Protein AF-0000000065855977 (afdb_homodimer)

InterPro domains:
  IPR000257 Uroporphyrinogen decarboxylase (URO-D) [PF01208] (6-343)
  IPR000257 Uroporphyrinogen decarboxylase (URO-D) [PS00906] (21-30)
  IPR000257 Uroporphyrinogen decarboxylase (URO-D) [PS00907] (140-156)
  IPR006361 Uroporphyrinogen decarboxylase HemE [MF_00218] (5-344)
  IPR006361 Uroporphyrinogen decarboxylase HemE [TIGR01464] (8-342)
  IPR006361 Uroporphyrinogen decarboxylase HemE [cd00717] (12-343)
  IPR038071 UROD/MetE-like superfamily [G3DSA:3.20.20.210] (1-344)
  IPR038071 UROD/MetE-like superfamily [SSF51726] (2-343)

Secondary structure (DSSP, 8-state):
----S-HHHHHHTT---SS--B--TT-SSTTSHHHHHHHTTSSSHHHHHT-HHHHHHHHHHHHHHH--SEEE----TTHHHHHTT--EEEETTTEEEEPPPSSGGGTTTS-HHHHHHHTHHHHHHHHHHHHHS-TTPEEEEEEE-HHHHHHHHHHSBSSS--HHHHHHHHH-HHHHHHHHHHHHHHHHHHHHHHHHHT--EEEEE-TT-TT--HHHHIIIIIHHHHHHHHHHHHTT--S-EEEE-TT-GGGHHHHHHHH--SEEE--TT--HHHHHHHS-TTS-EE--B-HHHHHH-HHHHHHHHHHHHHHTTTS-EEB-BSSPPPTT--HHHHHHHHHHHHT-/----S-HHHHHHTT---SS--B--TT-SSTTSHHHHHHHTTSSSHHHHHT-HHHHHHHHHHHHHHH--SEEE----TTHHHHHTT--EEEETTTEEEEPPPSSGGGTTTS-HHHHHHHTHHHHHHHHHHHHHS-TTPEEEEEEE-HHHHHHHHHHSBSSS--HHHHHHHHH-HHHHHHHHHHHHHHHHHHHHHHHHHT--EEEEE-TT-TT--HHHHIIIIIHHHHHHHHHHHHTT--S-EEEE-TT-GGGHHHHHHHH--SEEE--TT--HHHHHHHS-TTS-EE--B-HHHHHH-HHHHHHHHHHHHHHTTTS-EEB-BSSPPPTT--HHHHHHHHHHHHT-

Structure (mmCIF, N/CA/C/O backbone):
data_AF-0000000065855977-model_v1
#
loop_
_entity.id
_entity.type
_entity.pdbx_description
1 polymer 'Uroporphyrinogen decarboxylase'
#
loop_
_atom_site.group_PDB
_atom_site.id
_atom_site.type_symbol
_atom_site.label_atom_id
_atom_site.label_alt_id
_atom_site.label_comp_id
_atom_site.label_asym_id
_atom_site.label_entity_id
_atom_site.label_seq_id
_atom_site.pdbx_PDB_ins_code
_atom_site.Cartn_x
_atom_site.Cartn_y
_atom_site.Cartn_z
_atom_site.occupancy
_atom_site.B_iso_or_equiv
_atom_site.auth_seq_id
_atom_site.auth_comp_id
_atom_site.auth_asym_id
_atom_site.auth_atom_id
_atom_site.pdbx_PDB_model_num
ATOM 1 N N . MET A 1 1 ? -10.305 -23.422 -35.219 1 27.75 1 MET A N 1
ATOM 2 C CA . MET A 1 1 ? -9.414 -23.891 -34.188 1 27.75 1 MET A CA 1
ATOM 3 C C . MET A 1 1 ? -10.203 -24.531 -33.031 1 27.75 1 MET A C 1
ATOM 5 O O . MET A 1 1 ? -11.242 -24.016 -32.625 1 27.75 1 MET A O 1
ATOM 9 N N . ALA A 1 2 ? -10.234 -25.703 -32.688 1 40.88 2 ALA A N 1
ATOM 10 C CA . ALA A 1 2 ? -11.156 -26.438 -31.828 1 40.88 2 ALA A CA 1
ATOM 11 C C . ALA A 1 2 ? -11.359 -25.734 -30.5 1 40.88 2 ALA A C 1
ATOM 13 O O . ALA A 1 2 ? -10.391 -25.297 -29.875 1 40.88 2 ALA A O 1
ATOM 14 N N . THR A 1 3 ? -12.328 -24.953 -30.203 1 45.41 3 THR A N 1
ATOM 15 C CA . THR A 1 3 ? -12.781 -24.266 -29 1 45.41 3 THR A CA 1
ATOM 16 C C . THR A 1 3 ? -12.281 -24.969 -27.75 1 45.41 3 THR A C 1
ATOM 18 O O . THR A 1 3 ? -12.539 -26.156 -27.547 1 45.41 3 THR A O 1
ATOM 21 N N . SER A 1 4 ? -11.125 -24.625 -27.188 1 56.69 4 SER A N 1
ATOM 22 C CA . SER A 1 4 ? -10.609 -25.234 -25.969 1 56.69 4 SER A CA 1
ATOM 23 C C . SER A 1 4 ? -11.719 -25.484 -24.953 1 56.69 4 SER A C 1
ATOM 25 O O . SER A 1 4 ? -12.586 -24.625 -24.75 1 56.69 4 SER A O 1
ATOM 27 N N . VAL A 1 5 ? -11.906 -26.656 -24.484 1 74.88 5 VAL A N 1
ATOM 28 C CA . VAL A 1 5 ? -12.867 -27.094 -23.469 1 74.88 5 VAL A CA 1
ATOM 29 C C . VAL A 1 5 ? -12.602 -26.375 -22.156 1 74.88 5 VAL A C 1
ATOM 31 O O . VAL A 1 5 ? -13.508 -26.203 -21.344 1 74.88 5 VAL A O 1
ATOM 34 N N . LYS A 1 6 ? -11.383 -25.75 -22.047 1 95.38 6 LYS A N 1
ATOM 35 C CA . LYS A 1 6 ? -11.109 -25.078 -20.781 1 95.38 6 LYS A CA 1
ATOM 36 C C . LYS A 1 6 ? -11.297 -23.562 -20.906 1 95.38 6 LYS A C 1
ATOM 38 O O . LYS A 1 6 ? -10.414 -22.875 -21.406 1 95.38 6 LYS A O 1
ATOM 43 N N . LYS A 1 7 ? -12.32 -23.094 -20.359 1 96.81 7 LYS A N 1
ATOM 44 C CA . LYS A 1 7 ? -12.742 -21.688 -20.453 1 96.81 7 LYS A CA 1
ATOM 45 C C . LYS A 1 7 ? -11.656 -20.766 -19.922 1 96.81 7 LYS A C 1
ATOM 47 O O . LYS A 1 7 ? -11.391 -19.703 -20.5 1 96.81 7 LYS A O 1
ATOM 52 N N . LEU A 1 8 ? -11.031 -21.125 -18.875 1 98.31 8 LEU A N 1
ATOM 53 C CA . LEU A 1 8 ? -10.008 -20.297 -18.266 1 98.31 8 LEU A CA 1
ATOM 54 C C . LEU A 1 8 ? -8.805 -20.125 -19.188 1 98.31 8 LEU A C 1
ATOM 56 O O . LEU A 1 8 ? -8.297 -19.016 -19.359 1 98.31 8 LEU A O 1
ATOM 60 N N . LEU A 1 9 ? -8.336 -21.188 -19.875 1 97.94 9 LEU A N 1
ATOM 61 C CA . LEU A 1 9 ? -7.223 -21.109 -20.812 1 97.94 9 LEU A CA 1
ATOM 62 C C . LEU A 1 9 ? -7.582 -20.25 -22.016 1 97.94 9 LEU A C 1
ATOM 64 O O . LEU A 1 9 ? -6.75 -19.469 -22.5 1 97.94 9 LEU A O 1
ATOM 68 N N . ALA A 1 10 ? -8.805 -20.406 -22.469 1 97.62 10 ALA A N 1
ATOM 69 C CA . ALA A 1 10 ? -9.281 -19.594 -23.578 1 97.62 10 ALA A CA 1
ATOM 70 C C . ALA A 1 10 ? -9.289 -18.109 -23.203 1 97.62 10 ALA A C 1
ATOM 72 O O . ALA A 1 10 ? -8.891 -17.266 -24 1 97.62 10 ALA A O 1
ATOM 73 N N . GLY A 1 11 ? -9.742 -17.812 -21.984 1 97.69 11 GLY A N 1
ATOM 74 C CA . GLY A 1 11 ? -9.719 -16.438 -21.5 1 97.69 11 GLY A CA 1
ATOM 75 C C . GLY A 1 11 ? -8.32 -15.859 -21.422 1 97.69 11 GLY A C 1
ATOM 76 O O . GLY A 1 11 ? -8.094 -14.719 -21.844 1 97.69 11 GLY A O 1
ATOM 77 N N . LEU A 1 12 ? -7.367 -16.703 -20.984 1 98.06 12 LEU A N 1
ATOM 78 C CA . LEU A 1 12 ? -5.977 -16.281 -20.875 1 98.06 12 LEU A CA 1
ATOM 79 C C . LEU A 1 12 ? -5.371 -16.062 -22.25 1 98.06 12 LEU A C 1
ATOM 81 O O . LEU A 1 12 ? -4.367 -15.352 -22.391 1 98.06 12 LEU A O 1
ATOM 85 N N . SER A 1 13 ? -5.988 -16.594 -23.266 1 95.62 13 SER A N 1
ATOM 86 C CA . SER A 1 13 ? -5.508 -16.453 -24.641 1 95.62 13 SER A CA 1
ATOM 87 C C . SER A 1 13 ? -6.215 -15.305 -25.344 1 95.62 13 SER A C 1
ATOM 89 O O . SER A 1 13 ? -6.031 -15.109 -26.547 1 95.62 13 SER A O 1
ATOM 91 N N . GLY A 1 14 ? -7.148 -14.648 -24.656 1 96.81 14 GLY A N 1
ATOM 92 C CA . GLY A 1 14 ? -7.703 -13.422 -25.203 1 96.81 14 GLY A CA 1
ATOM 93 C C . GLY A 1 14 ? -9.172 -13.547 -25.562 1 96.81 14 GLY A C 1
ATOM 94 O O . GLY A 1 14 ? -9.773 -12.594 -26.078 1 96.81 14 GLY A O 1
ATOM 95 N N . GLU A 1 15 ? -9.766 -14.68 -25.312 1 97.12 15 GLU A N 1
ATOM 96 C CA . GLU A 1 15 ? -11.18 -14.844 -25.609 1 97.12 15 GLU A CA 1
ATOM 97 C C . GLU A 1 15 ? -12.047 -14.078 -24.609 1 97.12 15 GLU A C 1
ATOM 99 O O . GLU A 1 15 ? -11.766 -14.086 -23.406 1 97.12 15 GLU A O 1
ATOM 104 N N . VAL A 1 16 ? -13.078 -13.438 -25.141 1 97.44 16 VAL A N 1
ATOM 105 C CA . VAL A 1 16 ? -14.023 -12.688 -24.312 1 97.44 16 VAL A CA 1
ATOM 106 C C . VAL A 1 16 ? -15.281 -13.523 -24.078 1 97.44 16 VAL A C 1
ATOM 108 O O . VAL A 1 16 ? -15.844 -14.086 -25.031 1 97.44 16 VAL A O 1
ATOM 111 N N . PHE A 1 17 ? -15.695 -13.602 -22.875 1 96.69 17 PHE A N 1
ATOM 112 C CA . PHE A 1 17 ? -16.891 -14.375 -22.531 1 96.69 17 PHE A CA 1
ATOM 113 C C . PHE A 1 17 ? -17.938 -13.484 -21.891 1 96.69 17 PHE A C 1
ATOM 115 O O . PHE A 1 17 ? -17.625 -12.555 -21.141 1 96.69 17 PHE A O 1
ATOM 122 N N . LYS A 1 18 ? -19.156 -13.789 -22.156 1 95.12 18 LYS A N 1
ATOM 123 C CA . LYS A 1 18 ? -20.234 -13.133 -21.422 1 95.12 18 LYS A CA 1
ATOM 124 C C . LYS A 1 18 ? -20.172 -13.453 -19.938 1 95.12 18 LYS A C 1
ATOM 126 O O . LYS A 1 18 ? -20.25 -12.555 -19.094 1 95.12 18 LYS A O 1
ATOM 131 N N . VAL A 1 19 ? -20.062 -14.75 -19.672 1 97.38 19 VAL A N 1
ATOM 132 C CA . VAL A 1 19 ? -19.797 -15.219 -18.312 1 97.38 19 VAL A CA 1
ATOM 133 C C . VAL A 1 19 ? -18.328 -15.547 -18.156 1 97.38 19 VAL A C 1
ATOM 135 O O . VAL A 1 19 ? -17.844 -16.547 -18.703 1 97.38 19 VAL A O 1
ATOM 138 N N . PRO A 1 20 ? -17.609 -14.766 -17.453 1 98.19 20 PRO A N 1
ATOM 139 C CA . PRO A 1 20 ? -16.172 -15.016 -17.359 1 98.19 20 PRO A CA 1
ATOM 140 C C . PRO A 1 20 ? -15.836 -16.281 -16.562 1 98.19 20 PRO A C 1
ATOM 142 O O . PRO A 1 20 ? -16.594 -16.672 -15.68 1 98.19 20 PRO A O 1
ATOM 145 N N . PRO A 1 21 ? -14.672 -16.984 -16.969 1 98.44 21 PRO A N 1
ATOM 146 C CA . PRO A 1 21 ? -14.172 -18 -16.047 1 98.44 21 PRO A CA 1
ATOM 147 C C . PRO A 1 21 ? -13.859 -17.453 -14.656 1 98.44 21 PRO A C 1
ATOM 149 O O . PRO A 1 21 ? -13.602 -16.25 -14.516 1 98.44 21 PRO A O 1
ATOM 152 N N . VAL A 1 22 ? -13.914 -18.344 -13.664 1 98.69 22 VAL A N 1
ATOM 153 C CA . VAL A 1 22 ? -13.758 -17.859 -12.297 1 98.69 22 VAL A CA 1
ATOM 154 C C . VAL A 1 22 ? -12.938 -18.844 -11.477 1 98.69 22 VAL A C 1
ATOM 156 O O . VAL A 1 22 ? -13.094 -20.062 -11.633 1 98.69 22 VAL A O 1
ATOM 159 N N . TRP A 1 23 ? -12.047 -18.359 -10.727 1 98.75 23 TRP A N 1
ATOM 160 C CA . TRP A 1 23 ? -11.398 -18.984 -9.578 1 98.75 23 TRP A CA 1
ATOM 161 C C . TRP A 1 23 ? -10.969 -17.938 -8.555 1 98.75 23 TRP A C 1
ATOM 163 O O . TRP A 1 23 ? -11.117 -16.734 -8.781 1 98.75 23 TRP A O 1
ATOM 173 N N . MET A 1 24 ? -10.539 -18.375 -7.363 1 98.75 24 MET A N 1
ATOM 174 C CA . MET A 1 24 ? -10.195 -17.406 -6.324 1 98.75 24 MET A CA 1
ATOM 175 C C . MET A 1 24 ? -8.844 -17.75 -5.699 1 98.75 24 MET A C 1
ATOM 177 O O . MET A 1 24 ? -8.594 -18.891 -5.328 1 98.75 24 MET A O 1
ATOM 181 N N . MET A 1 25 ? -7.977 -16.703 -5.613 1 98.25 25 MET A N 1
ATOM 182 C CA . MET A 1 25 ? -6.727 -16.891 -4.879 1 98.25 25 MET A CA 1
ATOM 183 C C . MET A 1 25 ? -7 -17.359 -3.453 1 98.25 25 MET A C 1
ATOM 185 O O . MET A 1 25 ? -7.871 -16.812 -2.77 1 98.25 25 MET A O 1
ATOM 189 N N . ARG A 1 26 ? -6.25 -18.375 -3.086 1 97.38 26 ARG A N 1
ATOM 190 C CA . ARG A 1 26 ? -6.375 -19.031 -1.78 1 97.38 26 ARG A CA 1
ATOM 191 C C . ARG A 1 26 ? -7.719 -19.734 -1.644 1 97.38 26 ARG A C 1
ATOM 193 O O . ARG A 1 26 ? -8.297 -19.781 -0.556 1 97.38 26 ARG A O 1
ATOM 200 N N . GLN A 1 27 ? -8.227 -20.219 -2.717 1 97.88 27 GLN A N 1
ATOM 201 C CA . GLN A 1 27 ? -9.477 -20.984 -2.691 1 97.88 27 GLN A CA 1
ATOM 202 C C . GLN A 1 27 ? -9.344 -22.234 -1.826 1 97.88 27 GLN A C 1
ATOM 204 O O . GLN A 1 27 ? -10.328 -22.719 -1.273 1 97.88 27 GLN A O 1
ATOM 209 N N . ALA A 1 28 ? -8.203 -22.797 -1.81 1 97.44 28 ALA A N 1
ATOM 210 C CA . ALA A 1 28 ? -7.883 -23.828 -0.824 1 97.44 28 ALA A CA 1
ATOM 211 C C . ALA A 1 28 ? -7.336 -23.219 0.458 1 97.44 28 ALA A C 1
ATOM 213 O O . ALA A 1 28 ? -6.223 -22.672 0.469 1 97.44 28 ALA A O 1
ATOM 214 N N . GLY A 1 29 ? -8.133 -23.234 1.461 1 96.5 29 GLY A N 1
ATOM 215 C CA . GLY A 1 29 ? -7.613 -22.594 2.658 1 96.5 29 GLY A CA 1
ATOM 216 C C . GLY A 1 29 ? -8.516 -22.75 3.863 1 96.5 29 GLY A C 1
ATOM 217 O O . GLY A 1 29 ? -9.438 -23.578 3.85 1 96.5 29 GLY A O 1
ATOM 218 N N . ARG A 1 30 ? -8.297 -22.031 4.906 1 95.06 30 ARG A N 1
ATOM 219 C CA . ARG A 1 30 ? -8.773 -22.219 6.273 1 95.06 30 ARG A CA 1
ATOM 220 C C . ARG A 1 30 ? -10.258 -21.891 6.383 1 95.06 30 ARG A C 1
ATOM 222 O O . ARG A 1 30 ? -10.898 -22.219 7.383 1 95.06 30 ARG A O 1
ATOM 229 N N . HIS A 1 31 ? -10.859 -21.234 5.332 1 98.12 31 HIS A N 1
ATOM 230 C CA . HIS A 1 31 ? -12.297 -21 5.383 1 98.12 31 HIS A CA 1
ATOM 231 C C . HIS A 1 31 ? -13.078 -22.297 5.133 1 98.12 31 HIS A C 1
ATOM 233 O O . HIS A 1 31 ? -14.289 -22.344 5.352 1 98.12 31 HIS A O 1
ATOM 239 N N . LEU A 1 32 ? -12.359 -23.344 4.715 1 98.44 32 LEU A N 1
ATOM 240 C CA . LEU A 1 32 ? -12.984 -24.625 4.426 1 98.44 32 LEU A CA 1
ATOM 241 C C . LEU A 1 32 ? -12.758 -25.609 5.57 1 98.44 32 LEU A C 1
ATOM 243 O O . LEU A 1 32 ? -11.617 -25.875 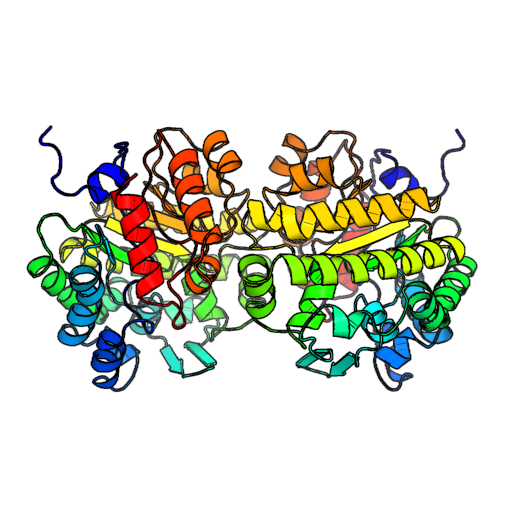5.941 1 98.44 32 LEU A O 1
ATOM 247 N N . PRO A 1 33 ? -13.82 -26.219 6.09 1 98.06 33 PRO A N 1
ATOM 248 C CA . PRO A 1 33 ? -13.656 -27.234 7.141 1 98.06 33 PRO A CA 1
ATOM 249 C C . PRO A 1 33 ? -12.852 -28.438 6.68 1 98.06 33 PRO A C 1
ATOM 251 O O . PRO A 1 33 ? -12.055 -28.984 7.445 1 98.06 33 PRO A O 1
ATOM 254 N N . GLU A 1 34 ? -13.078 -28.891 5.477 1 98.44 34 GLU A N 1
ATOM 255 C CA . GLU A 1 34 ? -12.344 -30.047 4.953 1 98.44 34 GLU A CA 1
ATOM 256 C C . GLU A 1 34 ? -10.852 -29.75 4.832 1 98.44 34 GLU A C 1
ATOM 258 O O . GLU A 1 34 ? -10.023 -30.641 4.961 1 98.44 34 GLU A O 1
ATOM 263 N N . TYR A 1 35 ? -10.516 -28.531 4.523 1 98.19 35 TYR A N 1
ATOM 264 C CA . TYR A 1 35 ? -9.109 -28.125 4.504 1 98.19 35 TYR A CA 1
ATOM 265 C C . TYR A 1 35 ? -8.484 -28.25 5.891 1 98.19 35 TYR A C 1
ATOM 267 O O . TYR A 1 35 ? -7.379 -28.781 6.027 1 98.19 35 TYR A O 1
ATOM 275 N N . LEU A 1 36 ? -9.195 -27.766 6.852 1 97.56 36 LEU A N 1
ATOM 276 C CA . LEU A 1 36 ? -8.703 -27.812 8.219 1 97.56 36 LEU A CA 1
ATOM 277 C C . LEU A 1 36 ? -8.469 -29.266 8.656 1 97.56 36 LEU A C 1
ATOM 279 O O . LEU A 1 36 ? -7.477 -29.562 9.32 1 97.56 36 LEU A O 1
ATOM 283 N N . GLU A 1 37 ? -9.344 -30.094 8.227 1 97.94 37 GLU A N 1
ATOM 284 C CA . GLU A 1 37 ? -9.203 -31.516 8.539 1 97.94 37 GLU A CA 1
ATOM 285 C C . GLU A 1 37 ? -7.957 -32.094 7.871 1 97.94 37 GLU A C 1
ATOM 287 O O . GLU A 1 37 ? -7.207 -32.844 8.5 1 97.94 37 GLU A O 1
ATOM 292 N N . THR A 1 38 ? -7.754 -31.781 6.621 1 98.06 38 THR A N 1
ATOM 293 C CA . THR A 1 38 ? -6.605 -32.281 5.875 1 98.06 38 THR A CA 1
ATOM 294 C C . THR A 1 38 ? -5.305 -31.734 6.469 1 98.06 38 THR A C 1
ATOM 296 O O . THR A 1 38 ? -4.34 -32.469 6.637 1 98.06 38 THR A O 1
ATOM 299 N N . ARG A 1 39 ? -5.273 -30.438 6.828 1 95.81 39 ARG A N 1
ATOM 300 C CA . ARG A 1 39 ? -4.102 -29.781 7.395 1 95.81 39 ARG A CA 1
ATOM 301 C C . ARG A 1 39 ? -3.701 -30.406 8.719 1 95.81 39 ARG A C 1
ATOM 303 O O . ARG A 1 39 ? -2.512 -30.516 9.039 1 95.81 39 ARG A O 1
ATOM 310 N N . ALA A 1 40 ? -4.648 -30.859 9.461 1 96 40 ALA A N 1
ATOM 311 C CA . ALA A 1 40 ? -4.414 -31.438 10.781 1 96 40 ALA A CA 1
ATOM 312 C C . ALA A 1 40 ? -3.645 -32.75 10.68 1 96 40 ALA A C 1
ATOM 314 O O . ALA A 1 40 ? -3.1 -33.25 11.672 1 96 40 ALA A O 1
ATOM 315 N N . ARG A 1 41 ? -3.568 -33.281 9.523 1 96.75 41 ARG A N 1
ATOM 316 C CA . ARG A 1 41 ? -2.893 -34.562 9.328 1 96.75 41 ARG A CA 1
ATOM 317 C C . ARG A 1 41 ? -1.4 -34.344 9.086 1 96.75 41 ARG A C 1
ATOM 319 O O . ARG A 1 41 ? -0.644 -35.312 9.016 1 96.75 41 ARG A O 1
ATOM 326 N N . SER A 1 42 ? -1 -33.156 8.914 1 95.12 42 SER A N 1
ATOM 327 C CA . SER A 1 42 ? 0.405 -32.844 8.68 1 95.12 42 SER A CA 1
ATOM 328 C C . SER A 1 42 ? 1.069 -32.312 9.938 1 95.12 42 SER A C 1
ATOM 330 O O . SER A 1 42 ? 0.411 -31.672 10.766 1 95.12 42 SER A O 1
ATOM 332 N N . LYS A 1 43 ? 2.344 -32.5 10.047 1 93.38 43 LYS A N 1
ATOM 333 C CA . LYS A 1 43 ? 3.121 -32.031 11.188 1 93.38 43 LYS A CA 1
ATOM 334 C C . LYS A 1 43 ? 3.197 -30.516 11.211 1 93.38 43 LYS A C 1
ATOM 336 O O . LYS A 1 43 ? 3.078 -29.891 12.273 1 93.38 43 LYS A O 1
ATOM 341 N N . ASP A 1 44 ? 3.521 -29.953 10.18 1 92.69 44 ASP A N 1
ATOM 342 C CA . ASP A 1 44 ? 3.602 -28.5 9.992 1 92.69 44 ASP A CA 1
ATOM 343 C C . ASP A 1 44 ? 3.32 -28.125 8.539 1 92.69 44 ASP A C 1
ATOM 345 O O . ASP A 1 44 ? 3.02 -28.984 7.711 1 92.69 44 ASP A O 1
ATOM 349 N N . PHE A 1 45 ? 3.34 -26.922 8.297 1 93.81 45 PHE A N 1
ATOM 350 C CA . PHE A 1 45 ? 2.91 -26.422 6.992 1 93.81 45 PHE A CA 1
ATOM 351 C C . PHE A 1 45 ? 3.846 -26.906 5.891 1 93.81 45 PHE A C 1
ATOM 353 O O . PHE A 1 45 ? 3.398 -27.25 4.797 1 93.81 45 PHE A O 1
ATOM 360 N N . LEU A 1 46 ? 5.125 -26.891 6.125 1 94.94 46 LEU A N 1
ATOM 361 C CA . LEU A 1 46 ? 6.082 -27.375 5.141 1 94.94 46 LEU A CA 1
ATOM 362 C C . LEU A 1 46 ? 5.84 -28.859 4.828 1 94.94 46 LEU A C 1
ATOM 364 O O . LEU A 1 46 ? 5.871 -29.266 3.662 1 94.94 46 LEU A O 1
ATOM 368 N N . ASP A 1 47 ? 5.637 -29.547 5.863 1 95.81 47 ASP A N 1
ATOM 369 C CA . ASP A 1 47 ? 5.305 -30.969 5.699 1 95.81 47 ASP A CA 1
ATOM 370 C C . ASP A 1 47 ? 4.047 -31.141 4.852 1 95.81 47 ASP A C 1
ATOM 372 O O . ASP A 1 47 ? 3.975 -32.031 4.012 1 95.81 47 ASP A O 1
ATOM 376 N N . PHE A 1 48 ? 3.061 -30.328 5.062 1 96.81 48 PHE A N 1
ATOM 377 C CA . PHE A 1 48 ? 1.823 -30.328 4.289 1 96.81 48 PHE A CA 1
ATOM 378 C C . PHE A 1 48 ? 2.111 -30.141 2.805 1 96.81 48 PHE A C 1
ATOM 380 O O . PHE A 1 48 ? 1.657 -30.938 1.974 1 96.81 48 PHE A O 1
ATOM 387 N N . CYS A 1 49 ? 2.959 -29.234 2.439 1 96.88 49 CYS A N 1
ATOM 388 C CA . CYS A 1 49 ? 3.293 -28.906 1.057 1 96.88 49 CYS A CA 1
ATOM 389 C C . CYS A 1 49 ? 4.117 -30.016 0.424 1 96.88 49 CYS A C 1
ATOM 391 O O . CYS A 1 49 ? 3.986 -30.297 -0.77 1 96.88 49 CYS A O 1
ATOM 393 N N . TYR A 1 50 ? 4.902 -30.719 1.276 1 97.69 50 TYR A N 1
ATOM 394 C CA . TYR A 1 50 ? 5.824 -31.734 0.762 1 97.69 50 TYR A CA 1
ATOM 395 C C . TYR A 1 50 ? 5.191 -33.125 0.811 1 97.69 50 TYR A C 1
ATOM 397 O O . TYR A 1 50 ? 5.852 -34.125 0.519 1 97.69 50 TYR A O 1
ATOM 405 N N . THR A 1 51 ? 3.984 -33.188 1.164 1 98.44 51 THR A N 1
ATOM 406 C CA . THR A 1 51 ? 3.244 -34.438 1.117 1 98.44 51 THR A CA 1
ATOM 407 C C . THR A 1 51 ? 2.236 -34.438 -0.029 1 98.44 51 THR A C 1
ATOM 409 O O . THR A 1 51 ? 1.115 -33.938 0.128 1 98.44 51 THR A O 1
ATOM 412 N N . PRO A 1 52 ? 2.6 -35.094 -1.103 1 98.62 52 PRO A N 1
ATOM 413 C CA . PRO A 1 52 ? 1.825 -34.938 -2.338 1 98.62 52 PRO A CA 1
ATOM 414 C C . PRO A 1 52 ? 0.363 -35.344 -2.162 1 98.62 52 PRO A C 1
ATOM 416 O O . PRO A 1 52 ? -0.531 -34.719 -2.711 1 98.62 52 PRO A O 1
ATOM 419 N N . SER A 1 53 ? 0.068 -36.375 -1.409 1 98.44 53 SER A N 1
ATOM 420 C CA . SER A 1 53 ? -1.31 -36.844 -1.224 1 98.44 53 SER A CA 1
ATOM 421 C C . SER A 1 53 ? -2.146 -35.75 -0.523 1 98.44 53 SER A C 1
ATOM 423 O O . SER A 1 53 ? -3.281 -35.5 -0.924 1 98.44 53 SER A O 1
ATOM 425 N N . LEU A 1 54 ? -1.605 -35.125 0.442 1 98.56 54 LEU A N 1
ATOM 426 C CA . LEU A 1 54 ? -2.318 -34.094 1.198 1 98.56 54 LEU A CA 1
ATOM 427 C C . LEU A 1 54 ? -2.465 -32.812 0.379 1 98.56 54 LEU A C 1
ATOM 429 O O . LEU A 1 54 ? -3.547 -32.219 0.332 1 98.56 54 LEU A O 1
ATOM 433 N N . ALA A 1 55 ? -1.37 -32.406 -0.233 1 98.69 55 ALA A N 1
ATOM 434 C CA . ALA A 1 55 ? -1.398 -31.188 -1.051 1 98.69 55 ALA A CA 1
ATOM 435 C C . ALA A 1 55 ? -2.357 -31.344 -2.229 1 98.69 55 ALA A C 1
ATOM 437 O O . ALA A 1 55 ? -3.039 -30.391 -2.611 1 98.69 55 ALA A O 1
ATOM 438 N N . SER A 1 56 ? -2.365 -32.562 -2.799 1 98.81 56 SER A N 1
ATOM 439 C CA . SER A 1 56 ? -3.311 -32.812 -3.879 1 98.81 56 SER A CA 1
ATOM 440 C C . SER A 1 56 ? -4.75 -32.688 -3.395 1 98.81 56 SER A C 1
ATOM 442 O O . SER A 1 56 ? -5.586 -32.062 -4.062 1 98.81 56 SER A O 1
ATOM 444 N N . GLU A 1 57 ? -4.996 -33.25 -2.266 1 98.69 57 GLU A N 1
ATOM 445 C CA . GLU A 1 57 ? -6.336 -33.188 -1.688 1 98.69 57 GLU A CA 1
ATOM 446 C C . GLU A 1 57 ? -6.758 -31.734 -1.46 1 98.69 57 GLU A C 1
ATOM 448 O O . GLU A 1 57 ? -7.855 -31.328 -1.846 1 98.69 57 GLU A O 1
ATOM 453 N N . ALA A 1 58 ? -5.902 -30.969 -0.887 1 98.75 58 ALA A N 1
ATOM 454 C CA . ALA A 1 58 ? -6.195 -29.562 -0.634 1 98.75 58 ALA A CA 1
ATOM 455 C C . ALA A 1 58 ? -6.492 -28.812 -1.935 1 98.75 58 ALA A C 1
ATOM 457 O O . ALA A 1 58 ? -7.426 -28.016 -1.998 1 98.75 58 ALA A O 1
ATOM 458 N N . THR A 1 59 ? -5.703 -29.094 -2.977 1 98.81 59 THR A N 1
ATOM 459 C CA . THR A 1 59 ? -5.855 -28.438 -4.266 1 98.81 59 THR A CA 1
ATOM 460 C C . THR A 1 59 ? -7.219 -28.734 -4.875 1 98.81 59 THR A C 1
ATOM 462 O O . THR A 1 59 ? -7.812 -27.875 -5.539 1 98.81 59 THR A O 1
ATOM 465 N N . LEU A 1 60 ? -7.742 -29.906 -4.641 1 98.81 60 LEU A N 1
ATOM 466 C CA . LEU A 1 60 ? -8.93 -30.406 -5.332 1 98.81 60 LEU A CA 1
ATOM 467 C C . LEU A 1 60 ? -10.195 -29.984 -4.598 1 98.81 60 LEU A C 1
ATOM 469 O O . LEU A 1 60 ? -11.273 -29.938 -5.191 1 98.81 60 LEU A O 1
ATOM 473 N N . GLN A 1 61 ? -10.109 -29.641 -3.332 1 98.75 61 GLN A N 1
ATOM 474 C CA . GLN A 1 61 ? -11.273 -29.406 -2.48 1 98.75 61 GLN A CA 1
ATOM 475 C C . GLN A 1 61 ? -12.141 -28.266 -3.031 1 98.75 61 GLN A C 1
ATOM 477 O O . GLN A 1 61 ? -13.352 -28.438 -3.199 1 98.75 61 GLN A O 1
ATOM 482 N N . PRO A 1 62 ? -11.539 -27.125 -3.412 1 98.56 62 PRO A N 1
ATOM 483 C CA . PRO A 1 62 ? -12.383 -26.047 -3.92 1 98.56 62 PRO A CA 1
ATOM 484 C C . PRO A 1 62 ? -13.031 -26.391 -5.262 1 98.56 62 PRO A C 1
ATOM 486 O O . PRO A 1 62 ? -14.062 -25.797 -5.621 1 98.56 62 PRO A O 1
ATOM 489 N N . ILE A 1 63 ? -12.414 -27.297 -6.008 1 98.62 63 ILE A N 1
ATOM 490 C CA . ILE A 1 63 ? -12.992 -27.719 -7.277 1 98.62 63 ILE A CA 1
ATOM 491 C C . ILE A 1 63 ? -14.242 -28.562 -7.023 1 98.62 63 ILE A C 1
ATOM 493 O O . ILE A 1 63 ? -15.273 -28.344 -7.664 1 98.62 63 ILE A O 1
ATOM 497 N N . ARG A 1 64 ? -14.117 -29.469 -6.086 1 98.38 64 ARG A N 1
ATOM 498 C CA . ARG A 1 64 ? -15.266 -30.312 -5.738 1 98.38 64 ARG A CA 1
ATOM 499 C C . ARG A 1 64 ? -16.375 -29.484 -5.117 1 98.38 64 ARG A C 1
ATOM 501 O O . ARG A 1 64 ? -17.562 -29.688 -5.438 1 98.38 64 ARG A O 1
ATOM 508 N N . ARG A 1 65 ? -16.078 -28.547 -4.293 1 98.31 65 ARG A N 1
ATOM 509 C CA . ARG A 1 65 ? -17.078 -27.797 -3.527 1 98.31 65 ARG A CA 1
ATOM 510 C C . ARG A 1 65 ? -17.719 -26.719 -4.387 1 98.31 65 ARG A C 1
ATOM 512 O O . ARG A 1 65 ? -18.938 -26.547 -4.355 1 98.31 65 ARG A O 1
ATOM 519 N N . TYR A 1 66 ? -16.891 -25.922 -5.129 1 98.44 66 TYR A N 1
ATOM 520 C CA . TYR A 1 66 ? -17.344 -24.672 -5.73 1 98.44 66 TYR A CA 1
ATOM 521 C C . TYR A 1 66 ? -17.438 -24.797 -7.246 1 98.44 66 TYR A C 1
ATOM 523 O O . TYR A 1 66 ? -18.047 -23.953 -7.906 1 98.44 66 TYR A O 1
ATOM 531 N N . GLY A 1 67 ? -16.797 -25.797 -7.875 1 98.12 67 GLY A N 1
ATOM 532 C CA . GLY A 1 67 ? -16.766 -25.906 -9.328 1 98.12 67 GLY A CA 1
ATOM 533 C C . GLY A 1 67 ? -15.984 -24.797 -10 1 98.12 67 GLY A C 1
ATOM 534 O O . GLY A 1 67 ? -16.406 -24.266 -11.023 1 98.12 67 GLY A O 1
ATOM 535 N N . MET A 1 68 ? -14.875 -24.438 -9.43 1 98.44 68 MET A N 1
ATOM 536 C CA . MET A 1 68 ? -14.031 -23.375 -9.984 1 98.44 68 MET A CA 1
ATOM 537 C C . MET A 1 68 ? -13.508 -23.766 -11.359 1 98.44 68 MET A C 1
ATOM 539 O O . MET A 1 68 ? -13.242 -24.938 -11.617 1 98.44 68 MET A O 1
ATOM 543 N N . ASP A 1 69 ? -13.234 -22.781 -12.195 1 98.5 69 ASP A N 1
ATOM 544 C CA . ASP A 1 69 ? -12.711 -23.016 -13.539 1 98.5 69 ASP A CA 1
ATOM 545 C C . ASP A 1 69 ? -11.203 -23.234 -13.508 1 98.5 69 ASP A C 1
ATOM 547 O O . ASP A 1 69 ? -10.625 -23.734 -14.477 1 98.5 69 ASP A O 1
ATOM 551 N N . GLY A 1 70 ? -10.57 -22.797 -12.445 1 98.69 70 GLY A N 1
ATOM 552 C CA . GLY A 1 70 ? -9.141 -22.969 -12.242 1 98.69 70 GLY A CA 1
ATOM 553 C C . GLY A 1 70 ? -8.789 -23.562 -10.898 1 98.69 70 GLY A C 1
ATOM 554 O O . GLY A 1 70 ? -9.391 -23.219 -9.883 1 98.69 70 GLY A O 1
ATOM 555 N N . ALA A 1 71 ? -7.891 -24.516 -10.898 1 98.75 71 ALA A N 1
ATOM 556 C CA . ALA A 1 71 ? -7.27 -25.047 -9.688 1 98.75 71 ALA A CA 1
ATOM 557 C C . ALA A 1 71 ? -5.84 -24.531 -9.531 1 98.75 71 ALA A C 1
ATOM 559 O O . ALA A 1 71 ? -4.977 -24.828 -10.359 1 98.75 71 ALA A O 1
ATOM 560 N N . ILE A 1 72 ? -5.617 -23.766 -8.562 1 98.44 72 ILE A N 1
ATOM 561 C CA . ILE A 1 72 ? -4.25 -23.344 -8.281 1 98.44 72 ILE A CA 1
ATOM 562 C C . ILE A 1 72 ? -3.576 -24.344 -7.355 1 98.44 72 ILE A C 1
ATOM 564 O O . ILE A 1 72 ? -4.148 -24.75 -6.34 1 98.44 72 ILE A O 1
ATOM 568 N N . LEU A 1 73 ? -2.439 -24.719 -7.727 1 98.06 73 LEU A N 1
ATOM 569 C CA . LEU A 1 73 ? -1.648 -25.688 -6.973 1 98.06 73 LEU A CA 1
ATOM 570 C C . LEU A 1 73 ? -1.517 -25.266 -5.516 1 98.06 73 LEU A C 1
ATOM 572 O O . LEU A 1 73 ? -1.263 -24.109 -5.223 1 98.06 73 LEU A O 1
ATOM 576 N N . PHE A 1 74 ? -1.768 -26.234 -4.605 1 98.19 74 PHE A N 1
ATOM 577 C CA . PHE A 1 74 ? -1.502 -25.938 -3.203 1 98.19 74 PHE A CA 1
ATOM 578 C C . PHE A 1 74 ? -0.016 -26.078 -2.893 1 98.19 74 PHE A C 1
ATOM 580 O O . PHE A 1 74 ? 0.529 -27.188 -2.908 1 98.19 74 PHE A O 1
ATOM 587 N N . ALA A 1 75 ? 0.56 -25 -2.627 1 97.38 75 ALA A N 1
ATOM 588 C CA . ALA A 1 75 ? 1.974 -24.844 -2.295 1 97.38 75 ALA A CA 1
ATOM 589 C C . ALA A 1 75 ? 2.236 -23.516 -1.607 1 97.38 75 ALA A C 1
ATOM 591 O O . ALA A 1 75 ? 1.343 -22.938 -0.976 1 97.38 75 ALA A O 1
ATOM 592 N N . ASP A 1 76 ? 3.461 -23.141 -1.521 1 96.75 76 ASP A N 1
ATOM 593 C CA . ASP A 1 76 ? 3.838 -21.844 -0.952 1 96.75 76 ASP A CA 1
ATOM 594 C C . ASP A 1 76 ? 4.973 -21.203 -1.75 1 96.75 76 ASP A C 1
ATOM 596 O O . ASP A 1 76 ? 5.855 -21.906 -2.252 1 96.75 76 ASP A O 1
ATOM 600 N N . ILE A 1 77 ? 4.957 -19.891 -1.757 1 96.75 77 ILE A N 1
ATOM 601 C CA . ILE A 1 77 ? 5.902 -19.172 -2.605 1 96.75 77 ILE A CA 1
ATOM 602 C C . ILE A 1 77 ? 7.301 -19.25 -2.002 1 96.75 77 ILE A C 1
ATOM 604 O O . ILE A 1 77 ? 8.297 -18.984 -2.68 1 96.75 77 ILE A O 1
ATOM 608 N N . LEU A 1 78 ? 7.465 -19.75 -0.746 1 97.44 78 LEU A N 1
ATOM 609 C CA . LEU A 1 78 ? 8.758 -19.719 -0.077 1 97.44 78 LEU A CA 1
ATOM 610 C C . LEU A 1 78 ? 9.438 -21.078 -0.145 1 97.44 78 LEU A C 1
ATOM 612 O O . LEU A 1 78 ? 10.57 -21.234 0.313 1 97.44 78 LEU A O 1
ATOM 616 N N . LEU A 1 79 ? 8.773 -22.078 -0.734 1 97.94 79 LEU A N 1
ATOM 617 C CA . LEU A 1 79 ? 9.391 -23.391 -0.874 1 97.94 79 LEU A CA 1
ATOM 618 C C . LEU A 1 79 ? 10.695 -23.297 -1.657 1 97.94 79 LEU A C 1
ATOM 620 O O . LEU A 1 79 ? 11.633 -24.062 -1.403 1 97.94 79 LEU A O 1
ATOM 624 N N . ILE A 1 80 ? 10.773 -22.359 -2.572 1 98.44 80 ILE A N 1
ATOM 625 C CA . ILE A 1 80 ? 11.953 -22.219 -3.418 1 98.44 80 ILE A CA 1
ATOM 626 C C . ILE A 1 80 ? 13.164 -21.828 -2.561 1 98.44 80 ILE A C 1
ATOM 628 O O . ILE A 1 80 ? 14.281 -22.266 -2.83 1 98.44 80 ILE A O 1
ATOM 632 N N . LEU A 1 81 ? 12.945 -21.016 -1.508 1 98.25 81 LEU A N 1
ATOM 633 C CA . LEU A 1 81 ? 14.047 -20.656 -0.625 1 98.25 81 LEU A CA 1
ATOM 634 C C . LEU A 1 81 ? 14.523 -21.859 0.186 1 98.25 81 LEU A C 1
ATOM 636 O O . LEU A 1 81 ? 15.727 -22.047 0.389 1 98.25 81 LEU A O 1
ATOM 640 N N . ASP A 1 82 ? 13.547 -22.641 0.653 1 97.75 82 ASP A N 1
ATOM 641 C CA . ASP A 1 82 ? 13.898 -23.891 1.326 1 97.75 82 ASP A CA 1
ATOM 642 C C . ASP A 1 82 ? 14.742 -24.781 0.422 1 97.75 82 ASP A C 1
ATOM 644 O O . ASP A 1 82 ? 15.773 -25.312 0.847 1 97.75 82 ASP A O 1
ATOM 648 N N . ALA A 1 83 ? 14.328 -24.922 -0.801 1 97.94 83 ALA A N 1
ATOM 649 C CA . ALA A 1 83 ? 15.008 -25.766 -1.786 1 97.94 83 ALA A CA 1
ATOM 650 C C . ALA A 1 83 ? 16.391 -25.219 -2.102 1 97.94 83 ALA A C 1
ATOM 652 O O . ALA A 1 83 ? 17.297 -25.969 -2.459 1 97.94 83 ALA A O 1
ATOM 653 N N . MET A 1 84 ? 16.547 -23.922 -1.956 1 97.94 84 MET A N 1
ATOM 654 C CA . MET A 1 84 ? 17.828 -23.281 -2.232 1 97.94 84 MET A CA 1
ATOM 655 C C . MET A 1 84 ? 18.75 -23.359 -1.022 1 97.94 84 MET A C 1
ATOM 657 O O . MET A 1 84 ? 19.859 -22.828 -1.05 1 97.94 84 MET A O 1
ATOM 661 N N . GLY A 1 85 ? 18.297 -23.938 0.047 1 97.25 85 GLY A N 1
ATOM 662 C CA . GLY A 1 85 ? 19.188 -24.281 1.146 1 97.25 85 GLY A CA 1
ATOM 663 C C . GLY A 1 85 ? 18.984 -23.406 2.369 1 97.25 85 GLY A C 1
ATOM 664 O O . GLY A 1 85 ? 19.688 -23.547 3.367 1 97.25 85 GLY A O 1
ATOM 665 N N . LEU A 1 86 ? 18.062 -22.453 2.311 1 97.88 86 LEU A N 1
ATOM 666 C CA . LEU A 1 86 ? 17.766 -21.641 3.486 1 97.88 86 LEU A CA 1
ATOM 667 C C . LEU A 1 86 ? 16.766 -22.344 4.398 1 97.88 86 LEU A C 1
ATOM 669 O O . LEU A 1 86 ? 15.875 -23.047 3.922 1 97.88 86 LEU A O 1
ATOM 673 N N . LYS A 1 87 ? 16.891 -22.172 5.668 1 96.75 87 LYS A N 1
ATOM 674 C CA . LYS A 1 87 ? 15.883 -22.656 6.602 1 96.75 87 LYS A CA 1
ATOM 675 C C . LYS A 1 87 ? 14.602 -21.828 6.5 1 96.75 87 LYS A C 1
ATOM 677 O O . LYS A 1 87 ? 14.633 -20.609 6.578 1 96.75 87 LYS A O 1
ATOM 682 N N . VAL A 1 88 ? 13.477 -22.484 6.285 1 97.06 88 VAL A N 1
ATOM 683 C CA . VAL A 1 88 ? 12.156 -21.859 6.211 1 97.06 88 VAL A CA 1
ATOM 684 C C . VAL A 1 88 ? 11.211 -22.516 7.211 1 97.06 88 VAL A C 1
ATOM 686 O O . VAL A 1 88 ? 11.188 -23.75 7.328 1 97.06 88 VAL A O 1
ATOM 689 N N . ALA A 1 89 ? 10.508 -21.703 7.977 1 95.12 89 ALA A N 1
ATOM 690 C CA . ALA A 1 89 ? 9.531 -22.203 8.938 1 95.12 89 ALA A CA 1
ATOM 691 C C . ALA A 1 89 ? 8.281 -21.328 8.961 1 95.12 89 ALA A C 1
ATOM 693 O O . ALA A 1 89 ? 8.352 -20.125 8.672 1 95.12 89 ALA A O 1
ATOM 694 N N . PHE A 1 90 ? 7.188 -21.953 9.234 1 90.38 90 PHE A N 1
ATOM 695 C CA . PHE A 1 90 ? 5.922 -21.25 9.367 1 90.38 90 PHE A CA 1
ATOM 696 C C . PHE A 1 90 ? 5.379 -21.375 10.789 1 90.38 90 PHE A C 1
ATOM 698 O O . PHE A 1 90 ? 5 -22.453 11.227 1 90.38 90 PHE A O 1
ATOM 705 N N . GLU A 1 91 ? 5.449 -20.328 11.5 1 83.25 91 GLU A N 1
ATOM 706 C CA . GLU A 1 91 ? 5 -20.328 12.883 1 83.25 91 GLU A CA 1
ATOM 707 C C . GLU A 1 91 ? 3.676 -19.594 13.039 1 83.25 91 GLU A C 1
ATOM 709 O O . GLU A 1 91 ? 3.482 -18.531 12.453 1 83.25 91 GLU A O 1
ATOM 714 N N . LYS A 1 92 ? 2.764 -20.219 13.789 1 75.44 92 LYS A N 1
ATOM 715 C CA . LYS A 1 92 ? 1.446 -19.641 14.023 1 75.44 92 LYS A CA 1
ATOM 716 C C . LYS A 1 92 ? 1.562 -18.25 14.633 1 75.44 92 LYS A C 1
ATOM 718 O O . LYS A 1 92 ? 2.299 -18.047 15.602 1 75.44 92 LYS A O 1
ATOM 723 N N . GLY A 1 93 ? 0.919 -17.266 14.07 1 73.44 93 GLY A N 1
ATOM 724 C CA . GLY A 1 93 ? 0.859 -15.906 14.594 1 73.44 93 GLY A CA 1
ATOM 725 C C . GLY A 1 93 ? 2.041 -15.055 14.18 1 73.44 93 GLY A C 1
ATOM 726 O O . GLY A 1 93 ? 1.966 -13.828 14.211 1 73.44 93 GLY A O 1
ATOM 727 N N . GLU A 1 94 ? 3.186 -15.656 13.867 1 77.31 94 GLU A N 1
ATOM 728 C CA . GLU A 1 94 ? 4.391 -14.898 13.539 1 77.31 94 GLU A CA 1
ATOM 729 C C . GLU A 1 94 ? 4.574 -14.789 12.023 1 77.31 94 GLU A C 1
ATOM 731 O O . GLU A 1 94 ? 5.309 -13.922 11.547 1 77.31 94 GLU A O 1
ATOM 736 N N . GLY A 1 95 ? 3.854 -15.586 11.242 1 81.75 95 GLY A N 1
ATOM 737 C CA . GLY A 1 95 ? 4.105 -15.625 9.812 1 81.75 95 GLY A CA 1
ATOM 738 C C . GLY A 1 95 ? 5.324 -16.438 9.438 1 81.75 95 GLY A C 1
ATOM 739 O O . GLY A 1 95 ? 5.848 -17.203 10.258 1 81.75 95 GLY A O 1
ATOM 740 N N . PRO A 1 96 ? 5.828 -16.344 8.258 1 93 96 PRO A N 1
ATOM 741 C CA . PRO A 1 96 ? 6.961 -17.156 7.801 1 93 96 PRO A CA 1
ATOM 742 C C . PRO A 1 96 ? 8.297 -16.656 8.352 1 93 96 PRO A C 1
ATOM 744 O O . PRO A 1 96 ? 8.516 -15.453 8.469 1 93 96 PRO A O 1
ATOM 747 N N . LEU A 1 97 ? 9.102 -17.516 8.75 1 96.31 97 LEU A N 1
ATOM 748 C CA . LEU A 1 97 ? 10.484 -17.281 9.148 1 96.31 97 LEU A CA 1
ATOM 749 C C . LEU A 1 97 ? 11.445 -17.859 8.117 1 96.31 97 LEU A C 1
ATOM 751 O O . LEU A 1 97 ? 11.242 -18.984 7.637 1 96.31 97 LEU A O 1
ATOM 755 N N . VAL A 1 98 ? 12.438 -17.109 7.719 1 97.38 98 VAL A N 1
ATOM 756 C CA . VAL A 1 98 ? 13.438 -17.531 6.742 1 97.38 98 VAL A CA 1
ATOM 757 C C . VAL A 1 98 ? 14.836 -17.203 7.266 1 97.38 98 VAL A C 1
ATOM 759 O O . VAL A 1 98 ? 15.047 -16.172 7.895 1 97.38 98 VAL A O 1
ATOM 762 N N . GLU A 1 99 ? 15.703 -18.125 7.117 1 97.31 99 GLU A N 1
ATOM 763 C CA . GLU A 1 99 ? 17.109 -17.797 7.387 1 97.31 99 GLU A CA 1
ATOM 764 C C . GLU A 1 99 ? 17.531 -16.531 6.629 1 97.31 99 GLU A C 1
ATOM 766 O O . GLU A 1 99 ? 17.453 -16.5 5.398 1 97.31 99 GLU A O 1
ATOM 771 N N . GLN A 1 100 ? 17.953 -15.547 7.352 1 97.5 100 GLN A N 1
ATOM 772 C CA . GLN A 1 100 ? 18.281 -14.258 6.754 1 97.5 100 GLN A CA 1
ATOM 773 C C . GLN A 1 100 ? 19.594 -14.336 5.98 1 97.5 100 GLN A C 1
ATOM 775 O O . GLN A 1 100 ? 20.562 -14.945 6.445 1 97.5 100 GLN A O 1
ATOM 780 N N . ILE A 1 101 ? 19.641 -13.75 4.859 1 98.06 101 ILE A N 1
ATOM 781 C CA . ILE A 1 101 ? 20.875 -13.758 4.062 1 98.06 101 ILE A CA 1
ATOM 782 C C . ILE A 1 101 ? 21.625 -12.445 4.27 1 98.06 101 ILE A C 1
ATOM 784 O O . ILE A 1 101 ? 21.016 -11.414 4.555 1 98.06 101 ILE A O 1
ATOM 788 N N . ASN A 1 102 ? 22.922 -12.539 4.027 1 96.06 102 ASN A N 1
ATOM 789 C CA . ASN A 1 102 ? 23.766 -11.344 4.082 1 96.06 102 ASN A CA 1
ATOM 790 C C . ASN A 1 102 ? 24.203 -10.914 2.688 1 96.06 102 ASN A C 1
ATOM 792 O O . ASN A 1 102 ? 24.672 -9.789 2.5 1 96.06 102 ASN A O 1
ATOM 796 N N . GLY A 1 103 ? 24.016 -11.781 1.742 1 96.56 103 GLY A N 1
ATOM 797 C CA . GLY A 1 103 ? 24.422 -11.523 0.369 1 96.56 103 GLY A CA 1
ATOM 798 C C . GLY A 1 103 ? 24.109 -12.68 -0.569 1 96.56 103 GLY A C 1
ATOM 799 O O . GLY A 1 103 ? 23.562 -13.695 -0.149 1 96.56 103 GLY A O 1
ATOM 800 N N . PRO A 1 104 ? 24.453 -12.469 -1.849 1 96.94 104 PRO A N 1
ATOM 801 C CA . PRO A 1 104 ? 24.125 -13.477 -2.857 1 96.94 104 PRO A CA 1
ATOM 802 C C . PRO A 1 104 ? 24.797 -14.82 -2.592 1 96.94 104 PRO A C 1
ATOM 804 O O . PRO A 1 104 ? 24.266 -15.867 -2.959 1 96.94 104 PRO A O 1
ATOM 807 N N . SER A 1 105 ? 25.953 -14.82 -1.893 1 96.31 105 SER A N 1
ATOM 808 C CA . SER A 1 105 ? 26.688 -16.062 -1.638 1 96.31 105 SER A CA 1
ATOM 809 C C . SER A 1 105 ? 25.875 -17.016 -0.776 1 96.31 105 SER A C 1
ATOM 811 O O . SER A 1 105 ? 26.031 -18.234 -0.879 1 96.31 105 SER A O 1
ATOM 813 N N . ASP A 1 106 ? 25.016 -16.516 0.025 1 95.88 106 ASP A N 1
ATOM 814 C CA . ASP A 1 106 ? 24.203 -17.328 0.911 1 95.88 106 ASP A CA 1
ATOM 815 C C . ASP A 1 106 ? 23.172 -18.141 0.117 1 95.88 106 ASP A C 1
ATOM 817 O O . ASP A 1 106 ? 22.672 -19.156 0.599 1 95.88 106 ASP A O 1
ATOM 821 N N . LEU A 1 107 ? 22.828 -17.719 -1.138 1 94.88 107 LEU A N 1
ATOM 822 C CA . LEU A 1 107 ? 21.859 -18.406 -1.975 1 94.88 107 LEU A CA 1
ATOM 823 C C . LEU A 1 107 ? 22.547 -19.219 -3.064 1 94.88 107 LEU A C 1
ATOM 825 O O . LEU A 1 107 ? 21.906 -20 -3.768 1 94.88 107 LEU A O 1
ATOM 829 N N . ALA A 1 108 ? 23.812 -19.047 -3.186 1 92.56 108 ALA A N 1
ATOM 830 C CA . ALA A 1 108 ? 24.531 -19.656 -4.297 1 92.56 108 ALA A CA 1
ATOM 831 C C . ALA A 1 108 ? 25.047 -21.047 -3.916 1 92.56 108 ALA A C 1
ATOM 833 O O . ALA A 1 108 ? 25.641 -21.75 -4.738 1 92.56 108 ALA A O 1
ATOM 834 N N . ARG A 1 109 ? 24.703 -21.5 -2.719 1 91.38 109 ARG A N 1
ATOM 835 C CA . ARG A 1 109 ? 25.234 -22.766 -2.219 1 91.38 109 ARG A CA 1
ATOM 836 C C . ARG A 1 109 ? 24.594 -23.938 -2.951 1 91.38 109 ARG A C 1
ATOM 838 O O . ARG A 1 109 ? 25.203 -25.016 -3.035 1 91.38 109 ARG A O 1
ATOM 845 N N . VAL A 1 110 ? 23.453 -23.797 -3.418 1 94.69 110 VAL A N 1
ATOM 846 C CA . VAL A 1 110 ? 22.719 -24.828 -4.129 1 94.69 110 VAL A CA 1
ATOM 847 C C . VAL A 1 110 ? 22.422 -24.375 -5.559 1 94.69 110 VAL A C 1
ATOM 849 O O . VAL A 1 110 ? 21.922 -23.266 -5.777 1 94.69 110 VAL A O 1
ATOM 852 N N . SER A 1 111 ? 22.766 -25.203 -6.516 1 95 111 SER A N 1
ATOM 853 C CA . SER A 1 111 ? 22.5 -24.828 -7.906 1 95 111 SER A CA 1
ATOM 854 C C . SER A 1 111 ? 21 -24.797 -8.195 1 95 111 SER A C 1
ATOM 856 O O . SER A 1 111 ? 20.219 -25.453 -7.52 1 95 111 SER A O 1
ATOM 858 N N . PRO A 1 112 ? 20.641 -23.984 -9.211 1 93.88 112 PRO A N 1
ATOM 859 C CA . PRO A 1 112 ? 19.219 -23.906 -9.594 1 93.88 112 PRO A CA 1
ATOM 860 C C . PRO A 1 112 ? 18.625 -25.281 -9.898 1 93.88 112 PRO A C 1
ATOM 862 O O . PRO A 1 112 ? 17.5 -25.578 -9.492 1 93.88 112 PRO A O 1
ATOM 865 N N . GLN A 1 113 ? 19.328 -26.141 -10.531 1 95.12 113 GLN A N 1
ATOM 866 C CA . GLN A 1 113 ? 18.859 -27.469 -10.891 1 95.12 113 GLN A CA 1
ATOM 867 C C . GLN A 1 113 ? 18.656 -28.328 -9.656 1 95.12 113 GLN A C 1
ATOM 869 O O . GLN A 1 113 ? 17.641 -29.031 -9.531 1 95.12 113 GLN A O 1
ATOM 874 N N . LYS A 1 114 ? 19.609 -28.234 -8.773 1 97 114 LYS A N 1
ATOM 875 C CA . LYS A 1 114 ? 19.5 -29 -7.539 1 97 114 LYS A CA 1
ATOM 876 C C . LYS A 1 114 ? 18.344 -28.516 -6.684 1 97 114 LYS A C 1
ATOM 878 O O . LYS A 1 114 ? 17.641 -29.312 -6.062 1 97 114 LYS A O 1
ATOM 883 N N . ALA A 1 115 ? 18.188 -27.234 -6.645 1 97 115 ALA A N 1
ATOM 884 C CA . ALA A 1 115 ? 17.047 -26.672 -5.922 1 97 115 ALA A CA 1
ATOM 885 C C . ALA A 1 115 ? 15.734 -27.188 -6.492 1 97 115 ALA A C 1
ATOM 887 O O . ALA A 1 115 ? 14.852 -27.609 -5.742 1 97 115 ALA A O 1
ATOM 888 N N . ALA A 1 116 ? 15.617 -27.141 -7.793 1 96.44 116 ALA A N 1
ATOM 889 C CA . ALA A 1 116 ? 14.406 -27.625 -8.453 1 96.44 116 ALA A CA 1
ATOM 890 C C . ALA A 1 116 ? 14.188 -29.109 -8.156 1 96.44 116 ALA A C 1
ATOM 892 O O . ALA A 1 116 ? 13.047 -29.547 -7.961 1 96.44 116 ALA A O 1
ATOM 893 N N . ASP A 1 117 ? 15.266 -29.906 -8.086 1 97.44 117 ASP A N 1
ATOM 894 C CA . ASP A 1 117 ? 15.172 -31.328 -7.777 1 97.44 117 ASP A CA 1
ATOM 895 C C . ASP A 1 117 ? 14.594 -31.547 -6.383 1 97.44 117 ASP A C 1
ATOM 897 O O . ASP A 1 117 ? 13.805 -32.469 -6.172 1 97.44 117 ASP A O 1
ATOM 901 N N . ARG A 1 118 ? 14.961 -30.719 -5.516 1 97.25 118 ARG A N 1
ATOM 902 C CA . ARG A 1 118 ? 14.531 -30.844 -4.129 1 97.25 118 ARG A CA 1
ATOM 903 C C . ARG A 1 118 ? 13.031 -30.594 -4 1 97.25 118 ARG A C 1
ATOM 905 O O . ARG A 1 118 ? 12.422 -30.922 -2.982 1 97.25 118 ARG A O 1
ATOM 912 N N . LEU A 1 119 ? 12.422 -30.016 -5.012 1 98.5 119 LEU A N 1
ATOM 913 C CA . LEU A 1 119 ? 10.992 -29.703 -4.992 1 98.5 119 LEU A CA 1
ATOM 914 C C . LEU A 1 119 ? 10.188 -30.797 -5.703 1 98.5 119 LEU A C 1
ATOM 916 O O . LEU A 1 119 ? 9.023 -30.578 -6.043 1 98.5 119 LEU A O 1
ATOM 920 N N . SER A 1 120 ? 10.688 -31.984 -5.875 1 98.5 120 SER A N 1
ATOM 921 C CA . SER A 1 120 ? 10.078 -33.094 -6.598 1 98.5 120 SER A CA 1
ATOM 922 C C . SER A 1 120 ? 8.711 -33.438 -6.016 1 98.5 120 SER A C 1
ATOM 924 O O . SER A 1 120 ? 7.793 -33.812 -6.75 1 98.5 120 SER A O 1
ATOM 926 N N . PRO A 1 121 ? 8.539 -33.375 -4.676 1 98.62 121 PRO A N 1
ATOM 927 C CA . PRO A 1 121 ? 7.203 -33.656 -4.156 1 98.62 121 PRO A CA 1
ATOM 928 C C . PRO A 1 121 ? 6.133 -32.719 -4.734 1 98.62 121 PRO A C 1
ATOM 930 O O . PRO A 1 121 ? 4.984 -33.156 -4.914 1 98.62 121 PRO A O 1
ATOM 933 N N . VAL A 1 122 ? 6.488 -31.516 -5.004 1 98.81 122 VAL A N 1
ATOM 934 C CA . VAL A 1 122 ? 5.543 -30.562 -5.578 1 98.81 122 VAL A CA 1
ATOM 935 C C . VAL A 1 122 ? 5.145 -31.016 -6.98 1 98.81 122 VAL A C 1
ATOM 937 O O . VAL A 1 122 ? 3.971 -30.922 -7.352 1 98.81 122 VAL A O 1
ATOM 940 N N . TYR A 1 123 ? 6.105 -31.547 -7.746 1 98.88 123 TYR A N 1
ATOM 941 C CA . TYR A 1 123 ? 5.797 -32 -9.094 1 98.88 123 TYR A CA 1
ATOM 942 C C . TYR A 1 123 ? 4.887 -33.219 -9.047 1 98.88 123 TYR A C 1
ATOM 944 O O . TYR A 1 123 ? 4.008 -33.375 -9.898 1 98.88 123 TYR A O 1
ATOM 952 N N . GLU A 1 124 ? 5.129 -34.062 -8.094 1 98.88 124 GLU A N 1
ATOM 953 C CA . GLU A 1 124 ? 4.223 -35.188 -7.906 1 98.88 124 GLU A CA 1
ATOM 954 C C . GLU A 1 124 ? 2.803 -34.719 -7.613 1 98.88 124 GLU A C 1
ATOM 956 O O . GLU A 1 124 ? 1.835 -35.25 -8.141 1 98.88 124 GLU A O 1
ATOM 961 N N . THR A 1 125 ? 2.686 -33.719 -6.754 1 98.88 125 THR A N 1
ATOM 962 C CA . THR A 1 125 ? 1.383 -33.125 -6.477 1 98.88 125 THR A CA 1
ATOM 963 C C . THR A 1 125 ? 0.729 -32.625 -7.762 1 98.88 125 THR A C 1
ATOM 965 O O . THR A 1 125 ? -0.45 -32.875 -8.008 1 98.88 125 THR A O 1
ATOM 968 N N . VAL A 1 126 ? 1.494 -31.922 -8.617 1 98.88 126 VAL A N 1
ATOM 969 C CA . VAL A 1 126 ? 0.975 -31.406 -9.883 1 98.88 126 VAL A CA 1
ATOM 970 C C . VAL A 1 126 ? 0.421 -32.562 -10.719 1 98.88 126 VAL A C 1
ATOM 972 O O . VAL A 1 126 ? -0.701 -32.469 -11.227 1 98.88 126 VAL A O 1
ATOM 975 N N . SER A 1 127 ? 1.163 -33.594 -10.82 1 98.88 127 SER A N 1
ATOM 976 C CA . SER A 1 127 ? 0.764 -34.75 -11.633 1 98.88 127 SER A CA 1
ATOM 977 C C . SER A 1 127 ? -0.498 -35.406 -11.086 1 98.88 127 SER A C 1
ATOM 979 O O . SER A 1 127 ? -1.407 -35.75 -11.844 1 98.88 127 SER A O 1
ATOM 981 N N . ARG A 1 128 ? -0.522 -35.562 -9.789 1 98.81 128 ARG A N 1
ATOM 982 C CA . ARG A 1 128 ? -1.688 -36.188 -9.148 1 98.81 128 ARG A CA 1
ATOM 983 C C . ARG A 1 128 ? -2.938 -35.344 -9.383 1 98.81 128 ARG A C 1
ATOM 985 O O . ARG A 1 128 ? -3.998 -35.875 -9.711 1 98.81 128 ARG A O 1
ATOM 992 N N . VAL A 1 129 ? -2.818 -34.031 -9.195 1 98.88 129 VAL A N 1
ATOM 993 C CA . VAL A 1 129 ? -3.947 -33.125 -9.359 1 98.88 129 VAL A CA 1
ATOM 994 C C . VAL A 1 129 ? -4.41 -33.156 -10.812 1 98.88 129 VAL A C 1
ATOM 996 O O . VAL A 1 129 ? -5.609 -33.219 -11.094 1 98.88 129 VAL A O 1
ATOM 999 N N . LYS A 1 130 ? -3.455 -33.062 -11.711 1 98.62 130 LYS A N 1
ATOM 1000 C CA . LYS A 1 130 ? -3.775 -33.094 -13.141 1 98.62 130 LYS A CA 1
ATOM 1001 C C . LYS A 1 130 ? -4.602 -34.312 -13.492 1 98.62 130 LYS A C 1
ATOM 1003 O O . LYS A 1 130 ? -5.59 -34.219 -14.227 1 98.62 130 LYS A O 1
ATOM 1008 N N . ALA A 1 131 ? -4.242 -35.406 -12.961 1 98.44 131 ALA A N 1
ATOM 1009 C CA . ALA A 1 131 ? -4.91 -36.656 -13.25 1 98.44 131 ALA A CA 1
ATOM 1010 C C . ALA A 1 131 ? -6.324 -36.688 -12.672 1 98.44 131 ALA A C 1
ATOM 1012 O O . ALA A 1 131 ? -7.215 -37.344 -13.219 1 98.44 131 ALA A O 1
ATOM 1013 N N . ALA A 1 132 ? -6.531 -35.938 -11.656 1 98.5 132 ALA A N 1
ATOM 1014 C CA . ALA A 1 132 ? -7.789 -36.031 -10.922 1 98.5 132 ALA A CA 1
ATOM 1015 C C . ALA A 1 132 ? -8.75 -34.938 -11.359 1 98.5 132 ALA A C 1
ATOM 1017 O O . ALA A 1 132 ? -9.953 -35 -11.094 1 98.5 132 ALA A O 1
ATOM 1018 N N . LEU A 1 133 ? -8.281 -33.875 -11.992 1 98.19 133 LEU A N 1
ATOM 1019 C CA . LEU A 1 133 ? -9.086 -32.688 -12.312 1 98.19 133 LEU A CA 1
ATOM 1020 C C . LEU A 1 133 ? -10.086 -33 -13.43 1 98.19 133 LEU A C 1
ATOM 1022 O O . LEU A 1 133 ? -9.758 -33.719 -14.375 1 98.19 133 LEU A O 1
ATOM 1026 N N . PRO A 1 134 ? -11.289 -32.438 -13.32 1 96.81 134 PRO A N 1
ATOM 1027 C CA . PRO A 1 134 ? -12.172 -32.469 -14.484 1 96.81 134 PRO A CA 1
ATOM 1028 C C . PRO A 1 134 ? -11.539 -31.891 -15.734 1 96.81 134 PRO A C 1
ATOM 1030 O O . PRO A 1 134 ? -10.719 -30.969 -15.641 1 96.81 134 PRO A O 1
ATOM 1033 N N . ALA A 1 135 ? -11.977 -32.312 -16.891 1 95.44 135 ALA A N 1
ATOM 1034 C CA . ALA A 1 135 ? -11.383 -31.938 -18.172 1 95.44 135 ALA A CA 1
ATOM 1035 C C . ALA A 1 135 ? -11.508 -30.438 -18.422 1 95.44 135 ALA A C 1
ATOM 1037 O O . ALA A 1 135 ? -10.672 -29.844 -19.109 1 95.44 135 ALA A O 1
ATOM 1038 N N . GLN A 1 136 ? -12.477 -29.844 -17.781 1 96.38 136 GLN A N 1
ATOM 1039 C CA . GLN A 1 136 ? -12.758 -28.438 -18.094 1 96.38 136 GLN A CA 1
ATOM 1040 C C . GLN A 1 136 ? -11.992 -27.516 -17.141 1 96.38 136 GLN A C 1
ATOM 1042 O O . GLN A 1 136 ? -11.992 -26.297 -17.328 1 96.38 136 GLN A O 1
ATOM 1047 N N . THR A 1 137 ? -11.383 -28.047 -16.078 1 98.31 137 THR A N 1
ATOM 1048 C CA . THR A 1 137 ? -10.719 -27.234 -15.07 1 98.31 137 THR A CA 1
ATOM 1049 C C . THR A 1 137 ? -9.242 -27.047 -15.422 1 98.31 137 THR A C 1
ATOM 1051 O O . THR A 1 137 ? -8.547 -28.016 -15.727 1 98.31 137 THR A O 1
ATOM 1054 N N . THR A 1 138 ? -8.773 -25.859 -15.43 1 98.62 138 THR A N 1
ATOM 1055 C CA . THR A 1 138 ? -7.379 -25.531 -15.727 1 98.62 138 THR A CA 1
ATOM 1056 C C . THR A 1 138 ? -6.516 -25.656 -14.477 1 98.62 138 THR A C 1
ATOM 1058 O O . THR A 1 138 ? -6.879 -25.141 -13.414 1 98.62 138 THR A O 1
ATOM 1061 N N . LEU A 1 139 ? -5.41 -26.375 -14.555 1 98.81 139 LEU A N 1
ATOM 1062 C CA . LEU A 1 139 ? -4.449 -26.438 -13.461 1 98.81 139 LEU A CA 1
ATOM 1063 C C . LEU A 1 139 ? -3.432 -25.297 -13.57 1 98.81 139 LEU A C 1
ATOM 1065 O O . LEU A 1 139 ? -2.736 -25.188 -14.578 1 98.81 139 LEU A O 1
ATOM 1069 N N . ILE A 1 140 ? -3.352 -24.469 -12.555 1 98.88 140 ILE A N 1
ATOM 1070 C CA . ILE A 1 140 ? -2.469 -23.312 -12.531 1 98.88 140 ILE A CA 1
ATOM 1071 C C . ILE A 1 140 ? -1.303 -23.562 -11.578 1 98.88 140 ILE A C 1
ATOM 1073 O O . ILE A 1 140 ? -1.504 -23.75 -10.375 1 98.88 140 ILE A O 1
ATOM 1077 N N . GLY A 1 141 ? -0.075 -23.641 -12.117 1 98.81 141 GLY A N 1
ATOM 1078 C CA . GLY A 1 141 ? 1.126 -23.578 -11.297 1 98.81 141 GLY A CA 1
ATOM 1079 C C . GLY A 1 141 ? 1.498 -22.172 -10.883 1 98.81 141 GLY A C 1
ATOM 1080 O O . GLY A 1 141 ? 0.924 -21.203 -11.383 1 98.81 141 GLY A O 1
ATOM 1081 N N . PHE A 1 142 ? 2.443 -22.078 -9.906 1 98.56 142 PHE A N 1
ATOM 1082 C CA . PHE A 1 142 ? 2.77 -20.719 -9.516 1 98.56 142 PHE A CA 1
ATOM 1083 C C . PHE A 1 142 ? 4.105 -20.672 -8.781 1 98.56 142 PHE A C 1
ATOM 1085 O O . PHE A 1 142 ? 4.652 -21.703 -8.406 1 98.56 142 PHE A O 1
ATOM 1092 N N . ALA A 1 143 ? 4.641 -19.5 -8.633 1 98.81 143 ALA A N 1
ATOM 1093 C CA . ALA A 1 143 ? 5.812 -19.156 -7.832 1 98.81 143 ALA A CA 1
ATOM 1094 C C . ALA A 1 143 ? 5.773 -17.703 -7.391 1 98.81 143 ALA A C 1
ATOM 1096 O O . ALA A 1 143 ? 4.965 -16.922 -7.891 1 98.81 143 ALA A O 1
ATOM 1097 N N . GLY A 1 144 ? 6.531 -17.438 -6.359 1 98.75 144 GLY A N 1
ATOM 1098 C CA . GLY A 1 144 ? 6.781 -16.047 -6.055 1 98.75 144 GLY A CA 1
ATOM 1099 C C . GLY A 1 144 ? 7.727 -15.375 -7.039 1 98.75 144 GLY A C 1
ATOM 1100 O O . GLY A 1 144 ? 8.68 -16 -7.508 1 98.75 144 GLY A O 1
ATOM 1101 N N . SER A 1 145 ? 7.434 -14.133 -7.32 1 98.88 145 SER A N 1
ATOM 1102 C CA . SER A 1 145 ? 8.336 -13.367 -8.18 1 98.88 145 SER A CA 1
ATOM 1103 C C . SER A 1 145 ? 9.664 -13.094 -7.48 1 98.88 145 SER A C 1
ATOM 1105 O O . SER A 1 145 ? 9.742 -13.125 -6.25 1 98.88 145 SER A O 1
ATOM 1107 N N . PRO A 1 146 ? 10.703 -12.812 -8.273 1 98.88 146 PRO A N 1
ATOM 1108 C CA . PRO A 1 146 ? 12.047 -12.664 -7.715 1 98.88 146 PRO A CA 1
ATOM 1109 C C . PRO A 1 146 ? 12.117 -11.617 -6.602 1 98.88 146 PRO A C 1
ATOM 1111 O O . PRO A 1 146 ? 12.766 -11.844 -5.574 1 98.88 146 PRO A O 1
ATOM 1114 N N . TRP A 1 147 ? 11.461 -10.516 -6.711 1 98.81 147 TRP A N 1
ATOM 1115 C CA . TRP A 1 147 ? 11.5 -9.469 -5.703 1 98.81 147 TRP A CA 1
ATOM 1116 C C . TRP A 1 147 ? 10.898 -9.945 -4.387 1 98.81 147 TRP A C 1
ATOM 1118 O O . TRP A 1 147 ? 11.547 -9.883 -3.34 1 98.81 147 TRP A O 1
ATOM 1128 N N . THR A 1 148 ? 9.695 -10.445 -4.441 1 98.62 148 THR A N 1
ATOM 1129 C CA . THR A 1 148 ? 8.992 -10.883 -3.236 1 98.62 148 THR A CA 1
ATOM 1130 C C . THR A 1 148 ? 9.773 -11.984 -2.529 1 98.62 148 THR A C 1
ATOM 1132 O O . THR A 1 148 ? 9.969 -11.93 -1.313 1 98.62 148 THR A O 1
ATOM 1135 N N . VAL A 1 149 ? 10.242 -12.945 -3.279 1 98.69 149 VAL A N 1
ATOM 1136 C CA . VAL A 1 149 ? 10.969 -14.062 -2.701 1 98.69 149 VAL A CA 1
ATOM 1137 C C . VAL A 1 149 ? 12.273 -13.57 -2.068 1 98.69 149 VAL A C 1
ATOM 1139 O O . VAL A 1 149 ? 12.594 -13.93 -0.936 1 98.69 149 VAL A O 1
ATOM 1142 N N . SER A 1 150 ? 13.008 -12.742 -2.787 1 98.69 150 SER A N 1
ATOM 1143 C CA . SER A 1 150 ? 14.266 -12.195 -2.281 1 98.69 150 SER A CA 1
ATOM 1144 C C . SER A 1 150 ? 14.039 -11.367 -1.022 1 98.69 150 SER A C 1
ATOM 1146 O O . SER A 1 150 ? 14.852 -11.391 -0.098 1 98.69 150 SER A O 1
ATOM 1148 N N . LEU A 1 151 ? 12.961 -10.625 -1.037 1 98.25 151 LEU A N 1
ATOM 1149 C CA . LEU A 1 151 ? 12.617 -9.797 0.111 1 98.25 151 LEU A CA 1
ATOM 1150 C C . LEU A 1 151 ? 12.484 -10.641 1.374 1 98.25 151 LEU A C 1
ATOM 1152 O O . LEU A 1 151 ? 13 -10.266 2.432 1 98.25 151 LEU A O 1
ATOM 1156 N N . TYR A 1 152 ? 11.867 -11.789 1.308 1 97.88 152 TYR A N 1
ATOM 1157 C CA . TYR A 1 152 ? 11.727 -12.656 2.471 1 97.88 152 TYR A CA 1
ATOM 1158 C C . TYR A 1 152 ? 13.086 -13.156 2.945 1 97.88 152 TYR A C 1
ATOM 1160 O O . TYR A 1 152 ? 13.328 -13.266 4.148 1 97.88 152 TYR A O 1
ATOM 1168 N N . ALA A 1 153 ? 13.938 -13.461 2.023 1 98.25 153 ALA A N 1
ATOM 1169 C CA . ALA A 1 153 ? 15.273 -13.922 2.377 1 98.25 153 ALA A CA 1
ATOM 1170 C C . ALA A 1 153 ? 16.078 -12.812 3.062 1 98.25 153 ALA A C 1
ATOM 1172 O O . ALA A 1 153 ? 16.844 -13.078 3.988 1 98.25 153 ALA A O 1
ATOM 1173 N N . ILE A 1 154 ? 15.883 -11.602 2.605 1 98.19 154 ILE A N 1
ATOM 1174 C CA . ILE A 1 154 ? 16.641 -10.461 3.115 1 98.19 154 ILE A CA 1
ATOM 1175 C C . ILE A 1 154 ? 16.094 -10.055 4.484 1 98.19 154 ILE A C 1
ATOM 1177 O O . ILE A 1 154 ? 16.859 -9.789 5.41 1 98.19 154 ILE A O 1
ATOM 1181 N N . GLU A 1 155 ? 14.742 -10.055 4.613 1 97.19 155 GLU A N 1
ATOM 1182 C CA . GLU A 1 155 ? 14.102 -9.648 5.859 1 97.19 155 GLU A CA 1
ATOM 1183 C C . GLU A 1 155 ? 14.227 -10.734 6.922 1 97.19 155 GLU A C 1
ATOM 1185 O O . GLU A 1 155 ? 14.234 -10.438 8.117 1 97.19 155 GLU A O 1
ATOM 1190 N N . GLY A 1 156 ? 14.211 -11.984 6.555 1 96.06 156 GLY A N 1
ATOM 1191 C CA . GLY A 1 156 ? 14.312 -13.125 7.457 1 96.06 156 GLY A CA 1
ATOM 1192 C C . GLY A 1 156 ? 12.977 -13.531 8.055 1 96.06 156 GLY A C 1
ATOM 1193 O O . GLY A 1 156 ? 12.898 -14.531 8.773 1 96.06 156 GLY A O 1
ATOM 1194 N N . ARG A 1 157 ? 11.992 -12.758 7.785 1 91.88 157 ARG A N 1
ATOM 1195 C CA . ARG A 1 157 ? 10.672 -13.055 8.328 1 91.88 157 ARG A CA 1
ATOM 1196 C C . ARG A 1 157 ? 9.586 -12.242 7.633 1 91.88 157 ARG A C 1
ATOM 1198 O O . ARG A 1 157 ? 9.891 -11.266 6.941 1 91.88 157 ARG A O 1
ATOM 1205 N N . GLY A 1 158 ? 8.375 -12.711 7.914 1 84.81 158 GLY A N 1
ATOM 1206 C CA . GLY A 1 158 ? 7.23 -11.914 7.5 1 84.81 158 GLY A CA 1
ATOM 1207 C C . GLY A 1 158 ? 6.84 -10.859 8.516 1 84.81 158 GLY A C 1
ATOM 1208 O O . GLY A 1 158 ? 7.445 -10.758 9.586 1 84.81 158 GLY A O 1
ATOM 1209 N N . LYS A 1 159 ? 5.926 -9.969 8.227 1 78.44 159 LYS A N 1
ATOM 1210 C CA . LYS A 1 159 ? 5.32 -8.977 9.109 1 78.44 159 LYS A CA 1
ATOM 1211 C C . LYS A 1 159 ? 6.32 -7.879 9.469 1 78.44 159 LYS A C 1
ATOM 1213 O O . LYS A 1 159 ? 6.332 -7.387 10.594 1 78.44 159 LYS A O 1
ATOM 1218 N N . THR A 1 160 ? 7.312 -7.703 8.555 1 82.56 160 THR A N 1
ATOM 1219 C CA . THR A 1 160 ? 8.219 -6.57 8.719 1 82.56 160 THR A CA 1
ATOM 1220 C C . THR A 1 160 ? 7.719 -5.355 7.949 1 82.56 160 THR A C 1
ATOM 1222 O O . THR A 1 160 ? 6.699 -5.43 7.262 1 82.56 160 THR A O 1
ATOM 1225 N N . ASP A 1 161 ? 8.359 -4.281 8.148 1 85.94 161 ASP A N 1
ATOM 1226 C CA . ASP A 1 161 ? 8.039 -3.109 7.336 1 85.94 161 ASP A CA 1
ATOM 1227 C C . ASP A 1 161 ? 8.828 -3.117 6.031 1 85.94 161 ASP A C 1
ATOM 1229 O O . ASP A 1 161 ? 8.812 -2.137 5.285 1 85.94 161 ASP A O 1
ATOM 1233 N N . LYS A 1 162 ? 9.594 -4.195 5.801 1 92.12 162 LYS A N 1
ATOM 1234 C CA . LYS A 1 162 ? 10.289 -4.453 4.543 1 92.12 162 LYS A CA 1
ATOM 1235 C C . LYS A 1 162 ? 11.445 -3.479 4.344 1 92.12 162 LYS A C 1
ATOM 1237 O O . LYS A 1 162 ? 12.047 -3.436 3.27 1 92.12 162 LYS A O 1
ATOM 1242 N N . SER A 1 163 ? 11.789 -2.723 5.348 1 92 163 SER A N 1
ATOM 1243 C CA . SER A 1 163 ? 12.734 -1.623 5.207 1 92 163 SER A CA 1
ATOM 1244 C C . SER A 1 163 ? 14.133 -2.135 4.875 1 92 163 SER A C 1
ATOM 1246 O O . SER A 1 163 ? 14.875 -1.489 4.133 1 92 163 SER A O 1
ATOM 1248 N N . THR A 1 164 ? 14.508 -3.336 5.359 1 94.94 164 THR A N 1
ATOM 1249 C CA . THR A 1 164 ? 15.836 -3.861 5.07 1 94.94 164 THR A CA 1
ATOM 1250 C C . THR A 1 164 ? 15.992 -4.156 3.58 1 94.94 164 THR A C 1
ATOM 1252 O O . THR A 1 164 ? 16.969 -3.744 2.961 1 94.94 164 THR A O 1
ATOM 1255 N N . ALA A 1 165 ? 15.031 -4.805 3.047 1 96.44 165 ALA A N 1
ATOM 1256 C CA . ALA A 1 165 ? 15.07 -5.125 1.622 1 96.44 165 ALA A CA 1
ATOM 1257 C C . ALA A 1 165 ? 15.039 -3.857 0.774 1 96.44 165 ALA A C 1
ATOM 1259 O O . ALA A 1 165 ? 15.758 -3.752 -0.221 1 96.44 165 ALA A O 1
ATOM 1260 N N . TRP A 1 166 ? 14.219 -2.934 1.205 1 95.31 166 TRP A N 1
ATOM 1261 C CA . TRP A 1 166 ? 14.125 -1.684 0.458 1 95.31 166 TRP A CA 1
ATOM 1262 C C . TRP A 1 166 ? 15.438 -0.915 0.507 1 95.31 166 TRP A C 1
ATOM 1264 O O . TRP A 1 166 ? 15.852 -0.308 -0.486 1 95.31 166 TRP A O 1
ATOM 1274 N N . ARG A 1 167 ? 16.078 -0.946 1.627 1 94.88 167 ARG A N 1
ATOM 1275 C CA . ARG A 1 167 ? 17.375 -0.277 1.752 1 94.88 167 ARG A CA 1
ATOM 1276 C C . ARG A 1 167 ? 18.422 -0.944 0.87 1 94.88 167 ARG A C 1
ATOM 1278 O O . ARG A 1 167 ? 19.312 -0.276 0.348 1 94.88 167 ARG A O 1
ATOM 1285 N N . TRP A 1 168 ? 18.312 -2.32 0.668 1 97.38 168 TRP A N 1
ATOM 1286 C CA . TRP A 1 168 ? 19.203 -2.996 -0.275 1 97.38 168 TRP A CA 1
ATOM 1287 C C . TRP A 1 168 ? 19.031 -2.43 -1.682 1 97.38 168 TRP A C 1
ATOM 1289 O O . TRP A 1 168 ? 20 -2.299 -2.426 1 97.38 168 TRP A O 1
ATOM 1299 N N . ALA A 1 169 ? 17.812 -2.125 -2.049 1 97.5 169 ALA A N 1
ATOM 1300 C CA . ALA A 1 169 ? 17.531 -1.605 -3.385 1 97.5 169 ALA A CA 1
ATOM 1301 C C . ALA A 1 169 ? 18.266 -0.291 -3.629 1 97.5 169 ALA A C 1
ATOM 1303 O O . ALA A 1 169 ? 18.641 0.02 -4.766 1 97.5 169 ALA A O 1
ATOM 1304 N N . HIS A 1 170 ? 18.5 0.425 -2.557 1 96.81 170 HIS A N 1
ATOM 1305 C CA . HIS A 1 170 ? 19.172 1.716 -2.666 1 96.81 170 HIS A CA 1
ATOM 1306 C C . HIS A 1 170 ? 20.672 1.585 -2.41 1 96.81 170 HIS A C 1
ATOM 1308 O O . HIS A 1 170 ? 21.484 2.133 -3.158 1 96.81 170 HIS A O 1
ATOM 1314 N N . GLY A 1 171 ? 21.078 0.856 -1.452 1 96.31 171 GLY A N 1
ATOM 1315 C CA . GLY A 1 171 ? 22.422 0.887 -0.932 1 96.31 171 GLY A CA 1
ATOM 1316 C C . GLY A 1 171 ? 23.297 -0.248 -1.45 1 96.31 171 GLY A C 1
ATOM 1317 O O . GLY A 1 171 ? 24.516 -0.16 -1.428 1 96.31 171 GLY A O 1
ATOM 1318 N N . ARG A 1 172 ? 22.641 -1.369 -1.849 1 97.19 172 ARG A N 1
ATOM 1319 C CA . ARG A 1 172 ? 23.344 -2.553 -2.344 1 97.19 172 ARG A CA 1
ATOM 1320 C C . ARG A 1 172 ? 22.672 -3.096 -3.602 1 97.19 172 ARG A C 1
ATOM 1322 O O . ARG A 1 172 ? 22.359 -4.285 -3.678 1 97.19 172 ARG A O 1
ATOM 1329 N N . PRO A 1 173 ? 22.5 -2.234 -4.617 1 97.38 173 PRO A N 1
ATOM 1330 C CA . PRO A 1 173 ? 21.719 -2.65 -5.777 1 97.38 173 PRO A CA 1
ATOM 1331 C C . PRO A 1 173 ? 22.328 -3.834 -6.52 1 97.38 173 PRO A C 1
ATOM 1333 O O . PRO A 1 173 ? 21.609 -4.68 -7.055 1 97.38 173 PRO A O 1
ATOM 1336 N N . ASP A 1 174 ? 23.688 -3.945 -6.559 1 97.88 174 ASP A N 1
ATOM 1337 C CA . ASP A 1 174 ? 24.344 -5.051 -7.25 1 97.88 174 ASP A CA 1
ATOM 1338 C C . ASP A 1 174 ? 24.109 -6.371 -6.52 1 97.88 174 ASP A C 1
ATOM 1340 O O . ASP A 1 174 ? 23.828 -7.395 -7.148 1 97.88 174 ASP A O 1
ATOM 1344 N N . ASP A 1 175 ? 24.219 -6.332 -5.176 1 98.19 175 ASP A N 1
ATOM 1345 C CA . ASP A 1 175 ? 23.938 -7.52 -4.379 1 98.19 175 ASP A CA 1
ATOM 1346 C C . ASP A 1 175 ? 22.5 -7.969 -4.555 1 98.19 175 ASP A C 1
ATOM 1348 O O . ASP A 1 175 ? 22.219 -9.164 -4.707 1 98.19 175 ASP A O 1
ATOM 1352 N N . LEU A 1 176 ? 21.625 -7 -4.531 1 98.56 176 LEU A N 1
ATOM 1353 C CA . LEU A 1 176 ? 20.219 -7.328 -4.684 1 98.56 176 LEU A CA 1
ATOM 1354 C C . LEU A 1 176 ? 19.938 -7.945 -6.055 1 98.56 176 LEU A C 1
ATOM 1356 O O . LEU A 1 176 ? 19.219 -8.945 -6.16 1 98.56 176 LEU A O 1
ATOM 1360 N N . ALA A 1 177 ? 20.516 -7.352 -7.07 1 98.5 177 ALA A N 1
ATOM 1361 C CA . ALA A 1 177 ? 20.359 -7.883 -8.422 1 98.5 177 ALA A CA 1
ATOM 1362 C C . ALA A 1 177 ? 20.875 -9.32 -8.508 1 98.5 177 ALA A C 1
ATOM 1364 O O . ALA A 1 177 ? 20.219 -10.18 -9.109 1 98.5 177 ALA A O 1
ATOM 1365 N N . ALA A 1 178 ? 22.016 -9.562 -7.887 1 98.44 178 ALA A N 1
ATOM 1366 C CA . ALA A 1 178 ? 22.594 -10.906 -7.902 1 98.44 178 ALA A CA 1
ATOM 1367 C C . ALA A 1 178 ? 21.688 -11.906 -7.188 1 98.44 178 ALA A C 1
ATOM 1369 O O . ALA A 1 178 ? 21.5 -13.023 -7.66 1 98.44 178 ALA A O 1
ATOM 1370 N N . VAL A 1 179 ? 21.172 -11.484 -6.09 1 98.5 179 VAL A N 1
ATOM 1371 C CA . VAL A 1 179 ? 20.234 -12.328 -5.336 1 98.5 179 VAL A CA 1
ATOM 1372 C C . VAL A 1 179 ? 19.016 -12.648 -6.199 1 98.5 179 VAL A C 1
ATOM 1374 O O . VAL A 1 179 ? 18.641 -13.812 -6.328 1 98.5 179 VAL A O 1
ATOM 1377 N N . MET A 1 180 ? 18.406 -11.656 -6.824 1 98.69 180 MET A N 1
ATOM 1378 C CA . MET A 1 180 ? 17.203 -11.836 -7.617 1 98.69 180 MET A CA 1
ATOM 1379 C C . MET A 1 180 ? 17.484 -12.68 -8.852 1 98.69 180 MET A C 1
ATOM 1381 O O . MET A 1 180 ? 16.609 -13.438 -9.305 1 98.69 180 MET A O 1
ATOM 1385 N N . ASP A 1 181 ? 18.719 -12.57 -9.391 1 98.5 181 ASP A N 1
ATOM 1386 C CA . ASP A 1 181 ? 19.094 -13.414 -10.516 1 98.5 181 ASP A CA 1
ATOM 1387 C C . ASP A 1 181 ? 19.109 -14.891 -10.125 1 98.5 181 ASP A C 1
ATOM 1389 O O . ASP A 1 181 ? 18.609 -15.734 -10.867 1 98.5 181 ASP A O 1
ATOM 1393 N N . LEU A 1 182 ? 19.703 -15.164 -8.969 1 98.31 182 LEU A N 1
ATOM 1394 C CA . LEU A 1 182 ? 19.75 -16.531 -8.477 1 98.31 182 LEU A CA 1
ATOM 1395 C C . LEU A 1 182 ? 18.328 -17.062 -8.25 1 98.31 182 LEU A C 1
ATOM 1397 O O . LEU A 1 182 ? 18.016 -18.203 -8.633 1 98.31 182 LEU A O 1
ATOM 1401 N N . VAL A 1 183 ? 17.5 -16.25 -7.688 1 98.56 183 VAL A N 1
ATOM 1402 C CA . VAL A 1 183 ? 16.125 -16.641 -7.426 1 98.56 183 VAL A CA 1
ATOM 1403 C C . VAL A 1 183 ? 15.383 -16.859 -8.742 1 98.56 183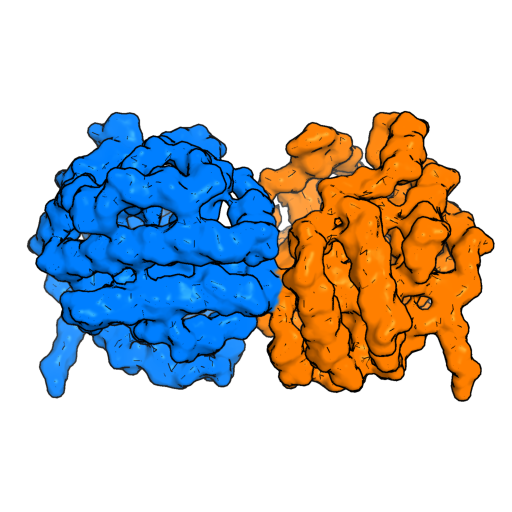 VAL A C 1
ATOM 1405 O O . VAL A 1 183 ? 14.633 -17.828 -8.891 1 98.56 183 VAL A O 1
ATOM 1408 N N . ALA A 1 184 ? 15.57 -15.953 -9.695 1 98.69 184 ALA A N 1
ATOM 1409 C CA . ALA A 1 184 ? 14.914 -16.062 -10.992 1 98.69 184 ALA A CA 1
ATOM 1410 C C . ALA A 1 184 ? 15.297 -17.359 -11.695 1 98.69 184 ALA A C 1
ATOM 1412 O O . ALA A 1 184 ? 14.438 -18.031 -12.266 1 98.69 184 ALA A O 1
ATOM 1413 N N . GLU A 1 185 ? 16.516 -17.734 -11.648 1 98.38 185 GLU A N 1
ATOM 1414 C CA . GLU A 1 185 ? 16.984 -18.953 -12.297 1 98.38 185 GLU A CA 1
ATOM 1415 C C . GLU A 1 185 ? 16.391 -20.188 -11.648 1 98.38 185 GLU A C 1
ATOM 1417 O O . GLU A 1 185 ? 15.898 -21.078 -12.344 1 98.38 185 GLU A O 1
ATOM 1422 N N . ALA A 1 186 ? 16.453 -20.219 -10.359 1 98.38 186 ALA A N 1
ATOM 1423 C CA . ALA A 1 186 ? 15.883 -21.359 -9.633 1 98.38 186 ALA A CA 1
ATOM 1424 C C . ALA A 1 186 ? 14.375 -21.438 -9.867 1 98.38 186 ALA A C 1
ATOM 1426 O O . ALA A 1 186 ? 13.836 -22.531 -10.055 1 98.38 186 ALA A O 1
ATOM 1427 N N . THR A 1 187 ? 13.727 -20.312 -9.859 1 98.81 187 THR A N 1
ATOM 1428 C CA . THR A 1 187 ? 12.281 -20.266 -10.062 1 98.81 187 THR A CA 1
ATOM 1429 C C . THR A 1 187 ? 11.914 -20.719 -11.477 1 98.81 187 THR A C 1
ATOM 1431 O O . THR A 1 187 ? 10.906 -21.391 -11.672 1 98.81 187 THR A O 1
ATOM 1434 N N . ALA A 1 188 ? 12.703 -20.297 -12.445 1 98.81 188 ALA A N 1
ATOM 1435 C CA . ALA A 1 188 ? 12.453 -20.734 -13.82 1 98.81 188 ALA A CA 1
ATOM 1436 C C . ALA A 1 188 ? 12.484 -22.25 -13.93 1 98.81 188 ALA A C 1
ATOM 1438 O O . ALA A 1 188 ? 11.609 -22.859 -14.562 1 98.81 188 ALA A O 1
ATOM 1439 N N . GLU A 1 189 ? 13.477 -22.891 -13.32 1 98.62 189 GLU A N 1
ATOM 1440 C CA . GLU A 1 189 ? 13.562 -24.344 -13.312 1 98.62 189 GLU A CA 1
ATOM 1441 C C . GLU A 1 189 ? 12.344 -24.969 -12.625 1 98.62 189 GLU A C 1
ATOM 1443 O O . GLU A 1 189 ? 11.766 -25.938 -13.125 1 98.62 189 GLU A O 1
ATOM 1448 N N . TYR A 1 190 ? 12.031 -24.406 -11.555 1 98.81 190 TYR A N 1
ATOM 1449 C CA . TYR A 1 190 ? 10.914 -24.859 -10.742 1 98.81 190 TYR A CA 1
ATOM 1450 C C . TYR A 1 190 ? 9.609 -24.812 -11.531 1 98.81 190 TYR A C 1
ATOM 1452 O O . TYR A 1 190 ? 8.875 -25.797 -11.586 1 98.81 190 TYR A O 1
ATOM 1460 N N . LEU A 1 191 ? 9.336 -23.703 -12.18 1 98.94 191 LEU A N 1
ATOM 1461 C CA . LEU A 1 191 ? 8.109 -23.5 -12.938 1 98.94 191 LEU A CA 1
ATOM 1462 C C . LEU A 1 191 ? 8.086 -24.375 -14.188 1 98.94 191 LEU A C 1
ATOM 1464 O O . LEU A 1 191 ? 7.043 -24.922 -14.555 1 98.94 191 LEU A O 1
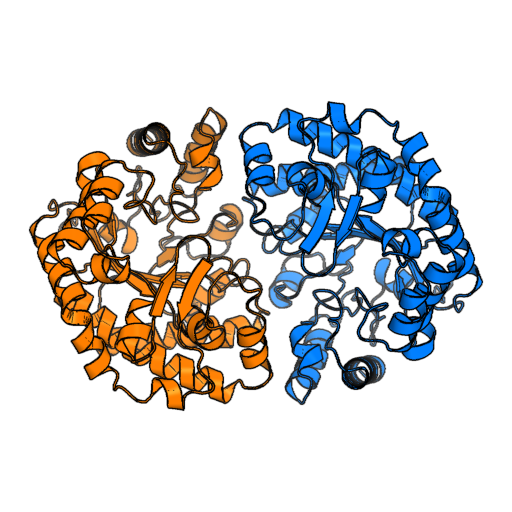ATOM 1468 N N . ALA A 1 192 ? 9.211 -24.516 -14.852 1 98.81 192 ALA A N 1
ATOM 1469 C CA . ALA A 1 192 ? 9.289 -25.391 -16.016 1 98.81 192 ALA A CA 1
ATOM 1470 C C . ALA A 1 192 ? 8.914 -26.828 -15.664 1 98.81 192 ALA A C 1
ATOM 1472 O O . ALA A 1 192 ? 8.172 -27.484 -16.391 1 98.81 192 ALA A O 1
ATOM 1473 N N . ARG A 1 193 ? 9.398 -27.281 -14.531 1 98.69 193 ARG A N 1
ATOM 1474 C CA . ARG A 1 193 ? 9.102 -28.625 -14.086 1 98.69 193 ARG A CA 1
ATOM 1475 C C . ARG A 1 193 ? 7.633 -28.766 -13.695 1 98.69 193 ARG A C 1
ATOM 1477 O O . ARG A 1 193 ? 7.043 -29.844 -13.852 1 98.69 193 ARG A O 1
ATOM 1484 N N . GLN A 1 194 ? 7.016 -27.688 -13.125 1 98.88 194 GLN A N 1
ATOM 1485 C CA . GLN A 1 194 ? 5.578 -27.719 -12.883 1 98.88 194 GLN A CA 1
ATOM 1486 C C . GLN A 1 194 ? 4.801 -27.922 -14.18 1 98.88 194 GLN A C 1
ATOM 1488 O O . GLN A 1 194 ? 3.844 -28.688 -14.227 1 98.88 194 GLN A O 1
ATOM 1493 N N . VAL A 1 195 ? 5.188 -27.219 -15.242 1 98.88 195 VAL A N 1
ATOM 1494 C CA . VAL A 1 195 ? 4.531 -27.344 -16.531 1 98.88 195 VAL A CA 1
ATOM 1495 C C . VAL A 1 195 ? 4.727 -28.766 -17.078 1 98.88 195 VAL A C 1
ATOM 1497 O O . VAL A 1 195 ? 3.783 -29.375 -17.578 1 98.88 195 VAL A O 1
ATOM 1500 N N . GLU A 1 196 ? 5.93 -29.281 -16.969 1 98.62 196 GLU A N 1
ATOM 1501 C CA . GLU A 1 196 ? 6.211 -30.641 -17.406 1 98.62 196 GLU A CA 1
ATOM 1502 C C . GLU A 1 196 ? 5.328 -31.656 -16.672 1 98.62 196 GLU A C 1
ATOM 1504 O O . GLU A 1 196 ? 4.902 -32.656 -17.266 1 98.62 196 GLU A O 1
ATOM 1509 N N . ALA A 1 197 ? 5.078 -31.375 -15.445 1 98.81 197 ALA A N 1
ATOM 1510 C CA . ALA A 1 197 ? 4.309 -32.281 -14.602 1 98.81 197 ALA A CA 1
ATOM 1511 C C . ALA A 1 197 ? 2.814 -32.156 -14.891 1 98.81 197 ALA A C 1
ATOM 1513 O O . ALA A 1 197 ? 2.031 -33.031 -14.5 1 98.81 197 ALA A O 1
ATOM 1514 N N . GLY A 1 198 ? 2.377 -30.984 -15.469 1 98.75 198 GLY A N 1
ATOM 1515 C CA . GLY A 1 198 ? 0.979 -30.969 -15.875 1 98.75 198 GLY A CA 1
ATOM 1516 C C . GLY A 1 198 ? 0.339 -29.594 -15.742 1 98.75 198 GLY A C 1
ATOM 1517 O O . GLY A 1 198 ? -0.811 -29.406 -16.141 1 98.75 198 GLY A O 1
ATOM 1518 N N . ALA A 1 199 ? 1.039 -28.578 -15.164 1 98.81 199 ALA A N 1
ATOM 1519 C CA . ALA A 1 199 ? 0.477 -27.234 -15.078 1 98.81 199 ALA A CA 1
ATOM 1520 C C . ALA A 1 199 ? 0.197 -26.672 -16.469 1 98.81 199 ALA A C 1
ATOM 1522 O O . ALA A 1 199 ? 1.001 -26.828 -17.375 1 98.81 199 ALA A O 1
ATOM 1523 N N . GLU A 1 200 ? -0.944 -26 -16.578 1 98.69 200 GLU A N 1
ATOM 1524 C CA . GLU A 1 200 ? -1.394 -25.547 -17.891 1 98.69 200 GLU A CA 1
ATOM 1525 C C . GLU A 1 200 ? -1.314 -24.016 -18 1 98.69 200 GLU A C 1
ATOM 1527 O O . GLU A 1 200 ? -1.476 -23.469 -19.094 1 98.69 200 GLU A O 1
ATOM 1532 N N . ALA A 1 201 ? -1.133 -23.344 -16.969 1 98.81 201 ALA A N 1
ATOM 1533 C CA . ALA A 1 201 ? -0.855 -21.922 -16.812 1 98.81 201 ALA A CA 1
ATOM 1534 C C . ALA A 1 201 ? 0.022 -21.672 -15.594 1 98.81 201 ALA A C 1
ATOM 1536 O O . ALA A 1 201 ? 0.151 -22.531 -14.719 1 98.81 201 ALA A O 1
ATOM 1537 N N . LEU A 1 202 ? 0.681 -20.531 -15.594 1 98.94 202 LEU A N 1
ATOM 1538 C CA . LEU A 1 202 ? 1.526 -20.156 -14.469 1 98.94 202 LEU A CA 1
ATOM 1539 C C . LEU A 1 202 ? 1.128 -18.781 -13.922 1 98.94 202 LEU A C 1
ATOM 1541 O O . LEU A 1 202 ? 0.715 -17.906 -14.688 1 98.94 202 LEU A O 1
ATOM 1545 N N . MET A 1 203 ? 1.245 -18.625 -12.656 1 98.88 203 MET A N 1
ATOM 1546 C CA . MET A 1 203 ? 1.014 -17.328 -12.031 1 98.88 203 MET A CA 1
ATOM 1547 C C . MET A 1 203 ? 2.205 -16.906 -11.172 1 98.88 203 MET A C 1
ATOM 1549 O O . MET A 1 203 ? 2.732 -17.719 -10.406 1 98.88 203 MET A O 1
ATOM 1553 N N . LEU A 1 204 ? 2.68 -15.703 -11.398 1 98.94 204 LEU A N 1
ATOM 1554 C CA . LEU A 1 204 ? 3.773 -15.109 -10.633 1 98.94 204 LEU A CA 1
ATOM 1555 C C . LEU A 1 204 ? 3.244 -14.117 -9.609 1 98.94 204 LEU A C 1
ATOM 1557 O O . LEU A 1 204 ? 2.672 -13.086 -9.969 1 98.94 204 LEU A O 1
ATOM 1561 N N . PHE A 1 205 ? 3.455 -14.438 -8.328 1 98.81 205 PHE A N 1
ATOM 1562 C CA . PHE A 1 205 ? 2.973 -13.586 -7.246 1 98.81 205 PHE A CA 1
ATOM 1563 C C . PHE A 1 205 ? 4.062 -12.625 -6.781 1 98.81 205 PHE A C 1
ATOM 1565 O O . PHE A 1 205 ? 5.078 -13.055 -6.23 1 98.81 205 PHE A O 1
ATOM 1572 N N . ASP A 1 206 ? 3.875 -11.383 -7.02 1 98.44 206 ASP A N 1
ATOM 1573 C CA . ASP A 1 206 ? 4.746 -10.352 -6.461 1 98.44 206 ASP A CA 1
ATOM 1574 C C . ASP A 1 206 ? 4.02 -9.547 -5.387 1 98.44 206 ASP A C 1
ATOM 1576 O O . ASP A 1 206 ? 3.746 -8.359 -5.574 1 98.44 206 ASP A O 1
ATOM 1580 N N . SER A 1 207 ? 3.902 -10.125 -4.195 1 96.31 207 SER A N 1
ATOM 1581 C CA . SER A 1 207 ? 3.061 -9.633 -3.113 1 96.31 207 SER A CA 1
ATOM 1582 C C . SER A 1 207 ? 3.615 -8.336 -2.529 1 96.31 207 SER A C 1
ATOM 1584 O O . SER A 1 207 ? 2.889 -7.582 -1.882 1 96.31 207 SER A O 1
ATOM 1586 N N . TRP A 1 208 ? 4.859 -8.102 -2.803 1 96.62 208 TRP A N 1
ATOM 1587 C CA . TRP A 1 208 ? 5.492 -6.949 -2.17 1 96.62 208 TRP A CA 1
ATOM 1588 C C . TRP A 1 208 ? 5.957 -5.941 -3.217 1 96.62 208 TRP A C 1
ATOM 1590 O O . TRP A 1 208 ? 6.973 -5.262 -3.027 1 96.62 208 TRP A O 1
ATOM 1600 N N . ALA A 1 209 ? 5.168 -5.844 -4.273 1 97.69 209 ALA A N 1
ATOM 1601 C CA . ALA A 1 209 ? 5.469 -4.898 -5.348 1 97.69 209 ALA A CA 1
ATOM 1602 C C . ALA A 1 209 ? 4.965 -3.5 -5.004 1 97.69 209 ALA A C 1
ATOM 1604 O O . ALA A 1 209 ? 5.273 -2.531 -5.703 1 97.69 209 ALA A O 1
ATOM 1605 N N . GLU A 1 210 ? 4.262 -3.299 -3.961 1 96.25 210 GLU A N 1
ATOM 1606 C CA . GLU A 1 210 ? 3.6 -2.039 -3.633 1 96.25 210 GLU A CA 1
ATOM 1607 C C . GLU A 1 210 ? 4.566 -1.064 -2.967 1 96.25 210 GLU A C 1
ATOM 1609 O O . GLU A 1 210 ? 5.504 -1.481 -2.285 1 96.25 210 GLU A O 1
ATOM 1614 N N . GLY A 1 211 ? 4.297 0.218 -3.201 1 95.31 211 GLY A N 1
ATOM 1615 C CA . GLY A 1 211 ? 4.922 1.263 -2.404 1 95.31 211 GLY A CA 1
ATOM 1616 C C . GLY A 1 211 ? 6.297 1.652 -2.904 1 95.31 211 GLY A C 1
ATOM 1617 O O . GLY A 1 211 ? 6.941 2.541 -2.342 1 95.31 211 GLY A O 1
ATOM 1618 N N . LEU A 1 212 ? 6.793 1.065 -3.998 1 97.19 212 LEU A N 1
ATOM 1619 C CA . LEU A 1 212 ? 8.133 1.315 -4.516 1 97.19 212 LEU A CA 1
ATOM 1620 C C . LEU A 1 212 ? 8.148 2.557 -5.402 1 97.19 212 LEU A C 1
ATOM 1622 O O . LEU A 1 212 ? 7.219 2.783 -6.18 1 97.19 212 LEU A O 1
ATOM 1626 N N . PRO A 1 213 ? 9.242 3.371 -5.281 1 97.75 213 PRO A N 1
ATOM 1627 C CA . PRO A 1 213 ? 9.406 4.402 -6.305 1 97.75 213 PRO A CA 1
ATOM 1628 C C . PRO A 1 213 ? 9.422 3.834 -7.723 1 97.75 213 PRO A C 1
ATOM 1630 O O . PRO A 1 213 ? 9.852 2.695 -7.93 1 97.75 213 PRO A O 1
ATOM 1633 N N . ASP A 1 214 ? 9.008 4.621 -8.68 1 98.12 214 ASP A N 1
ATOM 1634 C CA . ASP A 1 214 ? 8.859 4.168 -10.055 1 98.12 214 ASP A CA 1
ATOM 1635 C C . ASP A 1 214 ? 10.172 3.582 -10.586 1 98.12 214 ASP A C 1
ATOM 1637 O O . ASP A 1 214 ? 10.172 2.535 -11.234 1 98.12 214 ASP A O 1
ATOM 1641 N N . ASN A 1 215 ? 11.289 4.258 -10.297 1 97.62 215 ASN A N 1
ATOM 1642 C CA . ASN A 1 215 ? 12.578 3.783 -10.789 1 97.62 215 ASN A CA 1
ATOM 1643 C C . ASN A 1 215 ? 12.984 2.469 -10.125 1 97.62 215 ASN A C 1
ATOM 1645 O O . ASN A 1 215 ? 13.492 1.564 -10.789 1 97.62 215 ASN A O 1
ATOM 1649 N N . ILE A 1 216 ? 12.711 2.354 -8.82 1 98.44 216 ILE A N 1
ATOM 1650 C CA . ILE A 1 216 ? 13.039 1.124 -8.109 1 98.44 216 ILE A CA 1
ATOM 1651 C C . ILE A 1 216 ? 12.109 0 -8.562 1 98.44 216 ILE A C 1
ATOM 1653 O O . ILE A 1 216 ? 12.547 -1.145 -8.719 1 98.44 216 ILE A O 1
ATOM 1657 N N . PHE A 1 217 ? 10.836 0.299 -8.797 1 98.81 217 PHE A N 1
ATOM 1658 C CA . PHE A 1 217 ? 9.883 -0.672 -9.32 1 98.81 217 PHE A CA 1
ATOM 1659 C C . PHE A 1 217 ? 10.406 -1.295 -10.609 1 98.81 217 PHE A C 1
ATOM 1661 O O . PHE A 1 217 ? 10.344 -2.514 -10.789 1 98.81 217 PHE A O 1
ATOM 1668 N N . ARG A 1 218 ? 10.914 -0.518 -11.492 1 98.75 218 ARG A N 1
ATOM 1669 C CA . ARG A 1 218 ? 11.477 -1.005 -12.75 1 98.75 218 ARG A CA 1
ATOM 1670 C C . ARG A 1 218 ? 12.656 -1.937 -12.492 1 98.75 218 ARG A C 1
ATOM 1672 O O . ARG A 1 218 ? 12.773 -2.986 -13.133 1 98.75 218 ARG A O 1
ATOM 1679 N N . GLU A 1 219 ? 13.406 -1.587 -11.477 1 98.56 219 GLU A N 1
ATOM 1680 C CA . GLU A 1 219 ? 14.648 -2.309 -11.219 1 98.56 219 GLU A CA 1
ATOM 1681 C C . GLU A 1 219 ? 14.375 -3.645 -10.531 1 98.56 219 GLU A C 1
ATOM 1683 O O . GLU A 1 219 ? 15.055 -4.637 -10.805 1 98.56 219 GLU A O 1
ATOM 1688 N N . VAL A 1 220 ? 13.336 -3.65 -9.664 1 98.81 220 VAL A N 1
ATOM 1689 C CA . VAL A 1 220 ? 13.305 -4.82 -8.797 1 98.81 220 VAL A CA 1
ATOM 1690 C C . VAL A 1 220 ? 12.062 -5.656 -9.094 1 98.81 220 VAL A C 1
ATOM 1692 O O . VAL A 1 220 ? 11.969 -6.812 -8.672 1 98.81 220 VAL A O 1
ATOM 1695 N N . VAL A 1 221 ? 11.094 -5.07 -9.828 1 98.88 221 VAL A N 1
ATOM 1696 C CA . VAL A 1 221 ? 9.875 -5.812 -10.141 1 98.88 221 VAL A CA 1
ATOM 1697 C C . VAL A 1 221 ? 9.836 -6.133 -11.633 1 98.88 221 VAL A C 1
ATOM 1699 O O . VAL A 1 221 ? 9.859 -7.301 -12.023 1 98.88 221 VAL A O 1
ATOM 1702 N N . ILE A 1 222 ? 9.961 -5.125 -12.492 1 98.94 222 ILE A N 1
ATOM 1703 C CA . ILE A 1 222 ? 9.773 -5.305 -13.922 1 98.94 222 ILE A CA 1
ATOM 1704 C C . ILE A 1 222 ? 10.938 -6.098 -14.508 1 98.94 222 ILE A C 1
ATOM 1706 O O . ILE A 1 222 ? 10.734 -7.141 -15.133 1 98.94 222 ILE A O 1
ATOM 1710 N N . ALA A 1 223 ? 12.133 -5.668 -14.266 1 98.88 223 ALA A N 1
ATOM 1711 C CA . ALA A 1 223 ? 13.297 -6.254 -14.922 1 98.88 223 ALA A CA 1
ATOM 1712 C C . ALA A 1 223 ? 13.469 -7.719 -14.523 1 98.88 223 ALA A C 1
ATOM 1714 O O . ALA A 1 223 ? 13.617 -8.586 -15.383 1 98.88 223 ALA A O 1
ATOM 1715 N N . PRO A 1 224 ? 13.391 -8.031 -13.219 1 98.88 224 PRO A N 1
ATOM 1716 C CA . PRO A 1 224 ? 13.562 -9.445 -12.859 1 98.88 224 PRO A CA 1
ATOM 1717 C C . PRO A 1 224 ? 12.414 -10.32 -13.367 1 98.88 224 PRO A C 1
ATOM 1719 O O . PRO A 1 224 ? 12.633 -11.492 -13.703 1 98.88 224 PRO A O 1
ATOM 1722 N N . THR A 1 225 ? 11.203 -9.812 -13.406 1 98.94 225 THR A N 1
ATOM 1723 C CA . THR A 1 225 ? 10.094 -10.578 -13.953 1 98.94 225 THR A CA 1
ATOM 1724 C C . THR A 1 225 ? 10.289 -10.82 -15.445 1 98.94 225 THR A C 1
ATOM 1726 O O . THR A 1 225 ? 10.047 -11.93 -15.938 1 98.94 225 THR A O 1
ATOM 1729 N N . ARG A 1 226 ? 10.688 -9.773 -16.141 1 98.94 226 ARG A N 1
ATOM 1730 C CA . ARG A 1 226 ? 11.008 -9.914 -17.562 1 98.94 226 ARG A CA 1
ATOM 1731 C C . ARG A 1 226 ? 12.039 -11.016 -17.781 1 98.94 226 ARG A C 1
ATOM 1733 O O . ARG A 1 226 ? 11.891 -11.852 -18.672 1 98.94 226 ARG A O 1
ATOM 1740 N N . LYS A 1 227 ? 13.062 -11.008 -16.953 1 98.88 227 LYS A N 1
ATOM 1741 C CA . LYS A 1 227 ? 14.109 -12.023 -17.047 1 98.88 227 LYS A CA 1
ATOM 1742 C C . LYS A 1 227 ? 13.547 -13.414 -16.797 1 98.88 227 LYS A C 1
ATOM 1744 O O . LYS A 1 227 ? 13.859 -14.359 -17.531 1 98.88 227 LYS A O 1
ATOM 1749 N N . LEU A 1 228 ? 12.75 -13.562 -15.766 1 98.94 228 LEU A N 1
ATOM 1750 C CA . LEU A 1 228 ? 12.148 -14.844 -15.43 1 98.94 228 LEU A CA 1
ATOM 1751 C C . LEU A 1 228 ? 11.297 -15.367 -16.578 1 98.94 228 LEU A C 1
ATOM 1753 O O . LEU A 1 228 ? 11.406 -16.531 -16.969 1 98.94 228 LEU A O 1
ATOM 1757 N N . VAL A 1 229 ? 10.461 -14.516 -17.172 1 98.94 229 VAL A N 1
ATOM 1758 C CA . VAL A 1 229 ? 9.609 -14.898 -18.297 1 98.94 229 VAL A CA 1
ATOM 1759 C C . VAL A 1 229 ? 10.469 -15.312 -19.484 1 98.94 229 VAL A C 1
ATOM 1761 O O . VAL A 1 229 ? 10.195 -16.328 -20.141 1 98.94 229 VAL A O 1
ATOM 1764 N N . ALA A 1 230 ? 11.516 -14.57 -19.719 1 98.88 230 ALA A N 1
ATOM 1765 C CA . ALA A 1 230 ? 12.43 -14.906 -20.812 1 98.88 230 ALA A CA 1
ATOM 1766 C C . ALA A 1 230 ? 13.07 -16.266 -20.594 1 98.88 230 ALA A C 1
ATOM 1768 O O . ALA A 1 230 ? 13.18 -17.062 -21.531 1 98.88 230 ALA A O 1
ATOM 1769 N N . LEU A 1 231 ? 13.523 -16.516 -19.375 1 98.81 231 LEU A N 1
ATOM 1770 C CA . LEU A 1 231 ? 14.125 -17.797 -19.047 1 98.81 231 LEU A CA 1
ATOM 1771 C C . LEU A 1 231 ? 13.156 -18.938 -19.297 1 98.81 231 LEU A C 1
ATOM 1773 O O . LEU A 1 231 ? 13.547 -20 -19.812 1 98.81 231 LEU A O 1
ATOM 1777 N N . LEU A 1 232 ? 11.898 -18.766 -18.969 1 98.88 232 LEU A N 1
ATOM 1778 C CA . LEU A 1 232 ? 10.883 -19.781 -19.188 1 98.88 232 LEU A CA 1
ATOM 1779 C C . LEU A 1 232 ? 10.68 -20.031 -20.672 1 98.88 232 LEU A C 1
ATOM 1781 O O . LEU A 1 232 ? 10.609 -21.172 -21.125 1 98.88 232 LEU A O 1
ATOM 1785 N N . ARG A 1 233 ? 10.586 -18.969 -21.422 1 98.75 233 ARG A N 1
ATOM 1786 C CA . ARG A 1 233 ? 10.391 -19.094 -22.875 1 98.75 233 ARG A CA 1
ATOM 1787 C C . ARG A 1 233 ? 11.594 -19.766 -23.531 1 98.75 233 ARG A C 1
ATOM 1789 O O . ARG A 1 233 ? 11.43 -20.594 -24.422 1 98.75 233 ARG A O 1
ATOM 1796 N N . GLU A 1 234 ? 12.742 -19.469 -23.047 1 98.38 234 GLU A N 1
ATOM 1797 C CA . GLU A 1 234 ? 13.961 -20.078 -23.562 1 98.38 234 GLU A CA 1
ATOM 1798 C C . GLU A 1 234 ? 13.961 -21.594 -23.312 1 98.38 234 GLU A C 1
ATOM 1800 O O . GLU A 1 234 ? 14.547 -22.359 -24.078 1 98.38 234 GLU A O 1
ATOM 1805 N N . ARG A 1 235 ? 13.258 -21.984 -22.312 1 97.31 235 ARG A N 1
ATOM 1806 C CA . ARG A 1 235 ? 13.18 -23.391 -21.953 1 97.31 235 ARG A CA 1
ATOM 1807 C C . ARG A 1 235 ? 12.039 -24.094 -22.703 1 97.31 235 ARG A C 1
ATOM 1809 O O . ARG A 1 235 ? 11.75 -25.266 -22.438 1 97.31 235 ARG A O 1
ATOM 1816 N N . GLY A 1 236 ? 11.359 -23.328 -23.484 1 98.19 236 GLY A N 1
ATOM 1817 C CA . GLY A 1 236 ? 10.312 -23.906 -24.328 1 98.19 236 GLY A CA 1
ATOM 1818 C C . GLY A 1 236 ? 8.945 -23.859 -23.672 1 98.19 236 GLY A C 1
ATOM 1819 O O . GLY A 1 236 ? 7.996 -24.469 -24.172 1 98.19 236 GLY A O 1
ATOM 1820 N N . ILE A 1 237 ? 8.828 -23.156 -22.578 1 98.44 237 ILE A N 1
ATOM 1821 C CA . ILE A 1 237 ? 7.543 -23.031 -21.906 1 98.44 237 ILE A CA 1
ATOM 1822 C C . ILE A 1 237 ? 6.648 -22.047 -22.656 1 98.44 237 ILE A C 1
ATOM 1824 O O . ILE A 1 237 ? 6.996 -20.875 -22.797 1 98.44 237 ILE A O 1
ATOM 1828 N N . THR A 1 238 ? 5.48 -22.516 -23.062 1 97.94 238 THR A N 1
ATOM 1829 C CA . THR A 1 238 ? 4.641 -21.672 -23.906 1 97.94 238 THR A CA 1
ATOM 1830 C C . THR A 1 238 ? 3.303 -21.391 -23.219 1 97.94 238 THR A C 1
ATOM 1832 O O . THR A 1 238 ? 2.486 -20.625 -23.734 1 97.94 238 THR A O 1
ATOM 1835 N N . VAL A 1 239 ? 3.057 -22.047 -22.094 1 98.56 239 VAL A N 1
ATOM 1836 C CA . VAL A 1 239 ? 1.775 -21.859 -21.406 1 98.56 239 VAL A CA 1
ATOM 1837 C C . VAL A 1 239 ? 1.614 -20.391 -21.016 1 98.56 239 VAL A C 1
ATOM 1839 O O . VAL A 1 239 ? 2.602 -19.672 -20.891 1 98.56 239 VAL A O 1
ATOM 1842 N N . PRO A 1 240 ? 0.35 -19.922 -20.828 1 98.75 240 PRO A N 1
ATOM 1843 C CA . PRO A 1 240 ? 0.134 -18.547 -20.359 1 98.75 240 PRO A CA 1
ATOM 1844 C C . PRO A 1 240 ? 0.747 -18.281 -18.984 1 98.75 240 PRO A C 1
ATOM 1846 O O . PRO A 1 240 ? 0.756 -19.172 -18.141 1 98.75 240 PRO A O 1
ATOM 1849 N N . ILE A 1 241 ? 1.269 -17.047 -18.812 1 98.94 241 ILE A N 1
ATOM 1850 C CA . ILE A 1 241 ? 1.843 -16.609 -17.547 1 98.94 241 ILE A CA 1
ATOM 1851 C C . ILE A 1 241 ? 1.087 -15.383 -17.031 1 98.94 241 ILE A C 1
ATOM 1853 O O . ILE A 1 241 ? 1.072 -14.336 -17.688 1 98.94 241 ILE A O 1
ATOM 1857 N N . ILE A 1 242 ? 0.449 -15.523 -15.898 1 98.94 242 ILE A N 1
ATOM 1858 C CA . ILE A 1 242 ? -0.24 -14.422 -15.234 1 98.94 242 ILE A CA 1
ATOM 1859 C C . ILE A 1 242 ? 0.713 -13.727 -14.266 1 98.94 242 ILE A C 1
ATOM 1861 O O . ILE A 1 242 ? 1.22 -14.352 -13.328 1 98.94 242 ILE A O 1
ATOM 1865 N N . GLY A 1 243 ? 1.038 -12.461 -14.539 1 98.94 243 GLY A N 1
ATOM 1866 C CA . GLY A 1 243 ? 1.737 -11.664 -13.539 1 98.94 243 GLY A CA 1
ATOM 1867 C C . GLY A 1 243 ? 0.807 -11.031 -12.523 1 98.94 243 GLY A C 1
ATOM 1868 O O . GLY A 1 243 ? -0.28 -10.562 -12.875 1 98.94 243 GLY A O 1
ATOM 1869 N N . PHE A 1 244 ? 1.194 -11.023 -11.273 1 98.81 244 PHE A N 1
ATOM 1870 C CA . PHE A 1 244 ? 0.408 -10.375 -10.227 1 98.81 244 PHE A CA 1
ATOM 1871 C C . PHE A 1 244 ? 1.285 -9.469 -9.375 1 98.81 244 PHE A C 1
ATOM 1873 O O . PHE A 1 244 ? 1.605 -9.805 -8.227 1 98.81 244 PHE A O 1
ATOM 1880 N N . PRO A 1 245 ? 1.625 -8.289 -9.875 1 98.75 245 PRO A N 1
ATOM 1881 C CA . PRO A 1 245 ? 2.348 -7.289 -9.086 1 98.75 245 PRO A CA 1
ATOM 1882 C C . PRO A 1 245 ? 1.435 -6.508 -8.141 1 98.75 245 PRO A C 1
ATOM 1884 O O . PRO A 1 245 ? 1.073 -5.363 -8.43 1 98.75 245 PRO A O 1
ATOM 1887 N N . ARG A 1 246 ? 1.151 -7.094 -6.996 1 98.19 246 ARG A N 1
ATOM 1888 C CA . ARG A 1 246 ? 0.176 -6.504 -6.086 1 98.19 246 ARG A CA 1
ATOM 1889 C C . ARG A 1 246 ? 0.563 -5.074 -5.715 1 98.19 246 ARG A C 1
ATOM 1891 O O . ARG A 1 246 ? 1.688 -4.824 -5.277 1 98.19 246 ARG A O 1
ATOM 1898 N N . GLY A 1 247 ? -0.359 -4.148 -5.938 1 97.25 247 GLY A N 1
ATOM 1899 C CA . GLY A 1 247 ? -0.143 -2.766 -5.543 1 97.25 247 GLY A CA 1
ATOM 1900 C C . GLY A 1 247 ? 0.653 -1.974 -6.562 1 97.25 247 GLY A C 1
ATOM 1901 O O . GLY A 1 247 ? 1.126 -0.874 -6.27 1 97.25 247 GLY A O 1
ATOM 1902 N N . ALA A 1 248 ? 0.81 -2.498 -7.762 1 98.06 248 ALA A N 1
ATOM 1903 C CA . ALA A 1 248 ? 1.604 -1.825 -8.789 1 98.06 248 ALA A CA 1
ATOM 1904 C C . ALA A 1 248 ? 0.984 -0.483 -9.164 1 98.06 248 ALA A C 1
ATOM 1906 O O . ALA A 1 248 ? 1.694 0.449 -9.547 1 98.06 248 ALA A O 1
ATOM 1907 N N . GLY A 1 249 ? -0.35 -0.406 -9.07 1 96.88 249 GLY A N 1
ATOM 1908 C CA . GLY A 1 249 ? -1.032 0.853 -9.32 1 96.88 249 GLY A CA 1
ATOM 1909 C C . GLY A 1 249 ? -0.703 1.451 -10.672 1 96.88 249 GLY A C 1
ATOM 1910 O O . GLY A 1 249 ? -0.884 0.801 -11.703 1 96.88 249 GLY A O 1
ATOM 1911 N N . VAL A 1 250 ? -0.111 2.6 -10.695 1 98.06 250 VAL A N 1
ATOM 1912 C CA . VAL A 1 250 ? 0.127 3.389 -11.898 1 98.06 250 VAL A CA 1
ATOM 1913 C C . VAL A 1 250 ? 1.195 2.713 -12.758 1 98.06 250 VAL A C 1
ATOM 1915 O O . VAL A 1 250 ? 1.323 3.008 -13.945 1 98.06 250 VAL A O 1
ATOM 1918 N N . MET A 1 251 ? 1.965 1.797 -12.164 1 98.69 251 MET A N 1
ATOM 1919 C CA . MET A 1 251 ? 3.068 1.155 -12.875 1 98.69 251 MET A CA 1
ATOM 1920 C C . MET A 1 251 ? 2.584 -0.078 -13.633 1 98.69 251 MET A C 1
ATOM 1922 O O . MET A 1 251 ? 3.338 -0.671 -14.406 1 98.69 251 MET A O 1
ATOM 1926 N N . LEU A 1 252 ? 1.33 -0.467 -13.508 1 98.75 252 LEU A N 1
ATOM 1927 C CA . LEU A 1 252 ? 0.802 -1.713 -14.055 1 98.75 252 LEU A CA 1
ATOM 1928 C C . LEU A 1 252 ? 0.916 -1.732 -15.578 1 98.75 252 LEU A C 1
ATOM 1930 O O . LEU A 1 252 ? 1.341 -2.734 -16.156 1 98.75 252 LEU A O 1
ATOM 1934 N N . PRO A 1 253 ? 0.558 -0.641 -16.297 1 98.62 253 PRO A N 1
ATOM 1935 C CA . PRO A 1 253 ? 0.688 -0.67 -17.75 1 98.62 253 PRO A CA 1
ATOM 1936 C C . PRO A 1 253 ? 2.121 -0.929 -18.219 1 98.62 253 PRO A C 1
ATOM 1938 O O . PRO A 1 253 ? 2.342 -1.689 -19.156 1 98.62 253 PRO A O 1
ATOM 1941 N N . GLU A 1 254 ? 3.062 -0.268 -17.562 1 98.81 254 GLU A N 1
ATOM 1942 C CA . GLU A 1 254 ? 4.461 -0.504 -17.906 1 98.81 254 GLU A CA 1
ATOM 1943 C C . GLU A 1 254 ? 4.871 -1.943 -17.609 1 98.81 254 GLU A C 1
ATOM 1945 O O . GLU A 1 254 ? 5.602 -2.562 -18.375 1 98.81 254 GLU A O 1
ATOM 1950 N N . TYR A 1 255 ? 4.418 -2.467 -16.484 1 98.88 255 TYR A N 1
ATOM 1951 C CA . TYR A 1 255 ? 4.664 -3.861 -16.125 1 98.88 255 TYR A CA 1
ATOM 1952 C C . TYR A 1 255 ? 4.184 -4.797 -17.234 1 98.88 255 TYR A C 1
ATOM 1954 O O . TYR A 1 255 ? 4.922 -5.688 -17.656 1 98.88 255 TYR A O 1
ATOM 1962 N N . VAL A 1 256 ? 3 -4.562 -17.703 1 98.81 256 VAL A N 1
ATOM 1963 C CA . VAL A 1 256 ? 2.375 -5.391 -18.734 1 98.81 256 VAL A CA 1
ATOM 1964 C C . VAL A 1 256 ? 3.172 -5.297 -20.031 1 98.81 256 VAL A C 1
ATOM 1966 O O . VAL A 1 256 ? 3.441 -6.312 -20.672 1 98.81 256 VAL A O 1
ATOM 1969 N N . ARG A 1 257 ? 3.596 -4.141 -20.312 1 98.56 257 ARG A N 1
ATOM 1970 C CA . ARG A 1 257 ? 4.285 -3.904 -21.578 1 98.56 257 ARG A CA 1
ATOM 1971 C C . ARG A 1 257 ? 5.676 -4.535 -21.578 1 98.56 257 ARG A C 1
ATOM 1973 O O . ARG A 1 257 ? 6.148 -5.012 -22.609 1 98.56 257 ARG A O 1
ATOM 1980 N N . GLU A 1 258 ? 6.273 -4.586 -20.375 1 98.81 258 GLU A N 1
ATOM 1981 C CA . GLU A 1 258 ? 7.719 -4.781 -20.375 1 98.81 258 GLU A CA 1
ATOM 1982 C C . GLU A 1 258 ? 8.086 -6.184 -19.906 1 98.81 258 GLU A C 1
ATOM 1984 O O . GLU A 1 258 ? 9.227 -6.629 -20.078 1 98.81 258 GLU A O 1
ATOM 1989 N N . THR A 1 259 ? 7.219 -6.949 -19.266 1 98.88 259 THR A N 1
ATOM 1990 C CA . THR A 1 259 ? 7.645 -8.164 -18.594 1 98.88 259 THR A CA 1
ATOM 1991 C C . THR A 1 259 ? 7.438 -9.383 -19.469 1 98.88 259 THR A C 1
ATOM 1993 O O . THR A 1 259 ? 8.008 -10.453 -19.219 1 98.88 259 THR A O 1
ATOM 1996 N N . GLY A 1 260 ? 6.535 -9.336 -20.453 1 98.56 260 GLY A N 1
ATOM 1997 C CA . GLY A 1 260 ? 6.262 -10.469 -21.344 1 98.56 260 GLY A CA 1
ATOM 1998 C C . GLY A 1 260 ? 5.203 -11.406 -20.781 1 98.56 260 GLY A C 1
ATOM 1999 O O . GLY A 1 260 ? 4.934 -12.453 -21.375 1 98.56 260 GLY A O 1
ATOM 2000 N N . VAL A 1 261 ? 4.523 -11.016 -19.703 1 98.81 261 VAL A N 1
ATOM 2001 C CA . VAL A 1 261 ? 3.426 -11.828 -19.188 1 98.81 261 VAL A CA 1
ATOM 2002 C C . VAL A 1 261 ? 2.271 -11.828 -20.188 1 98.81 261 VAL A C 1
ATOM 2004 O O . VAL A 1 261 ? 2.176 -10.93 -21.031 1 98.81 261 VAL A O 1
ATOM 2007 N N . THR A 1 262 ? 1.382 -12.828 -20.031 1 98.12 262 THR A N 1
ATOM 2008 C CA . THR A 1 262 ? 0.287 -12.992 -20.984 1 98.12 262 THR A CA 1
ATOM 2009 C C . THR A 1 262 ? -1.022 -12.477 -20.391 1 98.12 262 THR A C 1
ATOM 2011 O O . THR A 1 262 ? -2.002 -12.281 -21.109 1 98.12 262 THR A O 1
ATOM 2014 N N . ALA A 1 263 ? -1.103 -12.305 -19.188 1 98.81 263 ALA A N 1
ATOM 2015 C CA . ALA A 1 263 ? -2.221 -11.758 -18.422 1 98.81 263 ALA A CA 1
ATOM 2016 C C . ALA A 1 263 ? -1.735 -11.102 -17.125 1 98.81 263 ALA A C 1
ATOM 2018 O O . ALA A 1 263 ? -0.594 -11.305 -16.719 1 98.81 263 ALA A O 1
ATOM 2019 N N . VAL A 1 264 ? -2.59 -10.273 -16.531 1 98.88 264 VAL A N 1
ATOM 2020 C CA . VAL A 1 264 ? -2.156 -9.625 -15.297 1 98.88 264 VAL A CA 1
ATOM 2021 C C . VAL A 1 264 ? -3.271 -9.695 -14.25 1 98.88 264 VAL A C 1
ATOM 2023 O O . VAL A 1 264 ? -4.449 -9.523 -14.578 1 98.88 264 VAL A O 1
ATOM 2026 N N . GLY A 1 265 ? -2.836 -10.109 -13.062 1 98.75 265 GLY A N 1
ATOM 2027 C CA . GLY A 1 265 ? -3.736 -10.039 -11.922 1 98.75 265 GLY A CA 1
ATOM 2028 C C . GLY A 1 265 ? -3.916 -8.625 -11.398 1 98.75 265 GLY A C 1
ATOM 2029 O O . GLY A 1 265 ? -2.953 -7.859 -11.32 1 98.75 265 GLY A O 1
ATOM 2030 N N . LEU A 1 266 ? -5.145 -8.273 -11.07 1 98.75 266 LEU A N 1
ATOM 2031 C CA . LEU A 1 266 ? -5.5 -6.977 -10.508 1 98.75 266 LEU A CA 1
ATOM 2032 C C . LEU A 1 266 ? -5.746 -7.086 -9.008 1 98.75 266 LEU A C 1
ATOM 2034 O O . LEU A 1 266 ? -6.457 -7.984 -8.555 1 98.75 266 LEU A O 1
ATOM 2038 N N . ASP A 1 267 ? -5.121 -6.156 -8.25 1 98.31 267 ASP A N 1
ATOM 2039 C CA . ASP A 1 267 ? -5.328 -6.195 -6.809 1 98.31 267 ASP A CA 1
ATOM 2040 C C . ASP A 1 267 ? -6.594 -5.438 -6.414 1 98.31 267 ASP A C 1
ATOM 2042 O O . ASP A 1 267 ? -7.246 -4.824 -7.262 1 98.31 267 ASP A O 1
ATOM 2046 N N . THR A 1 268 ? -6.906 -5.402 -5.184 1 97.19 268 THR A N 1
ATOM 2047 C CA . THR A 1 268 ? -8.141 -4.867 -4.625 1 97.19 268 THR A CA 1
ATOM 2048 C C . THR A 1 268 ? -8.305 -3.396 -4.992 1 97.19 268 THR A C 1
ATOM 2050 O O . THR A 1 268 ? -9.43 -2.932 -5.219 1 97.19 268 THR A O 1
ATOM 2053 N N . ALA A 1 269 ? -7.203 -2.686 -5.109 1 97.56 269 ALA A N 1
ATOM 2054 C CA . ALA A 1 269 ? -7.258 -1.235 -5.281 1 97.56 269 ALA A CA 1
ATOM 2055 C C . ALA A 1 269 ? -7.273 -0.857 -6.758 1 97.56 269 ALA A C 1
ATOM 2057 O O . ALA A 1 269 ? -7.277 0.327 -7.105 1 97.56 269 ALA A O 1
ATOM 2058 N N . ALA A 1 270 ? -7.277 -1.819 -7.633 1 98 270 ALA A N 1
ATOM 2059 C CA . ALA A 1 270 ? -7.32 -1.529 -9.062 1 98 270 ALA A CA 1
ATOM 2060 C C . ALA A 1 270 ? -8.578 -0.748 -9.43 1 98 270 ALA A C 1
ATOM 2062 O O . ALA A 1 270 ? -9.633 -0.928 -8.812 1 98 270 ALA A O 1
ATOM 2063 N N . SER A 1 271 ? -8.438 0.121 -10.383 1 98.06 271 SER A N 1
ATOM 2064 C CA . SER A 1 271 ? -9.547 0.89 -10.93 1 98.06 271 SER A CA 1
ATOM 2065 C C . SER A 1 271 ? -9.961 0.369 -12.297 1 98.06 271 SER A C 1
ATOM 2067 O O . SER A 1 271 ? -9.195 0.46 -13.258 1 98.06 271 SER A O 1
ATOM 2069 N N . PRO A 1 272 ? -11.219 -0.123 -12.398 1 98.31 272 PRO A N 1
ATOM 2070 C CA . PRO A 1 272 ? -11.656 -0.603 -13.711 1 98.31 272 PRO A CA 1
ATOM 2071 C C . PRO A 1 272 ? -11.508 0.453 -14.805 1 98.31 272 PRO A C 1
ATOM 2073 O O . PRO A 1 272 ? -11.078 0.138 -15.914 1 98.31 272 PRO A O 1
ATOM 2076 N N . ALA A 1 273 ? -11.836 1.705 -14.469 1 97.81 273 ALA A N 1
ATOM 2077 C CA . ALA A 1 273 ? -11.719 2.779 -15.453 1 97.81 273 ALA A CA 1
ATOM 2078 C C . ALA A 1 273 ? -10.281 2.947 -15.914 1 97.81 273 ALA A C 1
ATOM 2080 O O . ALA A 1 273 ? -10.016 3.064 -17.109 1 97.81 273 ALA A O 1
ATOM 2081 N N . PHE A 1 274 ? -9.383 2.9 -15.016 1 98.31 274 PHE A N 1
ATOM 2082 C CA . PHE A 1 274 ? -7.973 3.043 -15.336 1 98.31 274 PHE A CA 1
ATOM 2083 C C . PHE A 1 274 ? -7.484 1.861 -16.172 1 98.31 274 PHE A C 1
ATOM 2085 O O . PHE A 1 274 ? -6.789 2.045 -17.172 1 98.31 274 PHE A O 1
ATOM 2092 N N . ILE A 1 275 ? -7.82 0.679 -15.742 1 98.56 275 ILE A N 1
ATOM 2093 C CA . ILE A 1 275 ? -7.414 -0.542 -16.422 1 98.56 275 ILE A CA 1
ATOM 2094 C C . ILE A 1 275 ? -7.898 -0.503 -17.875 1 98.56 275 ILE A C 1
ATOM 2096 O O . ILE A 1 275 ? -7.121 -0.745 -18.797 1 98.56 275 ILE A O 1
ATOM 2100 N N . ASN A 1 276 ? -9.141 -0.222 -18.078 1 98.38 276 ASN A N 1
ATOM 2101 C CA . ASN A 1 276 ? -9.742 -0.228 -19.406 1 98.38 276 ASN A CA 1
ATOM 2102 C C . ASN A 1 276 ? -9.164 0.875 -20.297 1 98.38 276 ASN A C 1
ATOM 2104 O O . ASN A 1 276 ? -9.086 0.723 -21.516 1 98.38 276 ASN A O 1
ATOM 2108 N N . ALA A 1 277 ? -8.711 1.957 -19.688 1 97.56 277 ALA A N 1
ATOM 2109 C CA . ALA A 1 277 ? -8.148 3.068 -20.438 1 97.56 277 ALA A CA 1
ATOM 2110 C C . ALA A 1 277 ? -6.695 2.787 -20.828 1 97.56 277 ALA A C 1
ATOM 2112 O O . ALA A 1 277 ? -6.258 3.158 -21.922 1 97.56 277 ALA A O 1
ATOM 2113 N N . GLU A 1 278 ? -5.984 2.094 -19.953 1 98 278 GLU A N 1
ATOM 2114 C CA . GLU A 1 278 ? -4.531 2.113 -20.094 1 98 278 GLU A CA 1
ATOM 2115 C C . GLU A 1 278 ? -4.016 0.802 -20.672 1 98 278 GLU A C 1
ATOM 2117 O O . GLU A 1 278 ? -2.922 0.754 -21.234 1 98 278 GLU A O 1
ATOM 2122 N N . LEU A 1 279 ? -4.711 -0.279 -20.484 1 98.19 279 LEU A N 1
ATOM 2123 C CA . LEU A 1 279 ? -4.273 -1.559 -21.031 1 98.19 279 LEU A CA 1
ATOM 2124 C C . LEU A 1 279 ? -4.922 -1.824 -22.391 1 98.19 279 LEU A C 1
ATOM 2126 O O . LEU A 1 279 ? -6.062 -1.422 -22.625 1 98.19 279 LEU A O 1
ATOM 2130 N N . ALA A 1 280 ? -4.203 -2.52 -23.25 1 97.88 280 ALA A N 1
ATOM 2131 C CA . ALA A 1 280 ? -4.777 -2.922 -24.531 1 97.88 280 ALA A CA 1
ATOM 2132 C C . ALA A 1 280 ? -6.07 -3.705 -24.344 1 97.88 280 ALA A C 1
ATOM 2134 O O . ALA A 1 280 ? -6.168 -4.543 -23.438 1 97.88 280 ALA A O 1
ATOM 2135 N N . LYS A 1 281 ? -7.059 -3.455 -25.141 1 96.19 281 LYS A N 1
ATOM 2136 C CA . LYS A 1 281 ? -8.398 -4.016 -25 1 96.19 281 LYS A CA 1
ATOM 2137 C C . LYS A 1 281 ? -8.359 -5.543 -25.031 1 96.19 281 LYS A C 1
ATOM 2139 O O . LYS A 1 281 ? -9.156 -6.199 -24.344 1 96.19 281 LYS A O 1
ATOM 2144 N N . GLY A 1 282 ? -7.465 -6.148 -25.75 1 97.44 282 GLY A N 1
ATOM 2145 C CA . GLY A 1 282 ? -7.41 -7.594 -25.906 1 97.44 282 GLY A CA 1
ATOM 2146 C C . GLY A 1 282 ? -6.535 -8.273 -24.875 1 97.44 282 GLY A C 1
ATOM 2147 O O . GLY A 1 282 ? -6.449 -9.5 -24.828 1 97.44 282 GLY A O 1
ATOM 2148 N N . PHE A 1 283 ? -5.91 -7.492 -24 1 98.5 283 PHE A N 1
ATOM 2149 C CA . PHE A 1 283 ? -5.016 -8.078 -23.016 1 98.5 283 PHE A CA 1
ATOM 2150 C C . PHE A 1 283 ? -5.801 -8.625 -21.828 1 98.5 283 PHE A C 1
ATOM 2152 O O . PHE A 1 283 ? -6.551 -7.887 -21.172 1 98.5 283 PHE A O 1
ATOM 2159 N N . PRO A 1 284 ? -5.668 -9.891 -21.438 1 98.75 284 PRO A N 1
ATOM 2160 C CA . PRO A 1 284 ? -6.465 -10.508 -20.391 1 98.75 284 PRO A CA 1
ATOM 2161 C C . PRO A 1 284 ? -6.141 -9.953 -19 1 98.75 284 PRO A C 1
ATOM 2163 O O . PRO A 1 284 ? -4.969 -9.758 -18.672 1 98.75 284 PRO A O 1
ATOM 2166 N N . VAL A 1 285 ? -7.203 -9.695 -18.25 1 98.88 285 VAL A N 1
ATOM 2167 C CA . VAL A 1 285 ? -7.043 -9.266 -16.859 1 98.88 285 VAL A CA 1
ATOM 2168 C C . VAL A 1 285 ? -7.75 -10.25 -15.938 1 98.88 285 VAL A C 1
ATOM 2170 O O . VAL A 1 285 ? -8.711 -10.906 -16.328 1 98.88 285 VAL A O 1
ATOM 2173 N N . GLN A 1 286 ? -7.215 -10.414 -14.734 1 98.81 286 GLN A N 1
ATOM 2174 C CA . GLN A 1 286 ? -7.762 -11.297 -13.703 1 98.81 286 GLN A CA 1
ATOM 2175 C C . GLN A 1 286 ? -8.031 -10.531 -12.414 1 98.81 286 GLN A C 1
ATOM 2177 O O . GLN A 1 286 ? -7.152 -9.828 -11.906 1 98.81 286 GLN A O 1
ATOM 2182 N N . GLY A 1 287 ? -9.266 -10.617 -11.742 1 96.19 287 GLY A N 1
ATOM 2183 C CA . GLY A 1 287 ? -9.57 -9.961 -10.484 1 96.19 287 GLY A CA 1
ATOM 2184 C C . GLY A 1 287 ? -10.945 -9.312 -10.469 1 96.19 287 GLY A C 1
ATOM 2185 O O . GLY A 1 287 ? -11.75 -9.539 -11.375 1 96.19 287 GLY A O 1
ATOM 2186 N N . HIS A 1 288 ? -11.148 -8.453 -9.578 1 97.5 288 HIS A N 1
ATOM 2187 C CA . HIS A 1 288 ? -10.359 -8.102 -8.406 1 97.5 288 HIS A CA 1
ATOM 2188 C C . HIS A 1 288 ? -11.258 -7.738 -7.23 1 97.5 288 HIS A C 1
ATOM 2190 O O . HIS A 1 288 ? -11.055 -6.707 -6.582 1 97.5 288 HIS A O 1
ATOM 2196 N N . LEU A 1 289 ? -12.266 -8.578 -6.98 1 98.75 289 LEU A N 1
ATOM 2197 C CA . LEU A 1 289 ? -13.188 -8.367 -5.863 1 98.75 289 LEU A CA 1
ATOM 2198 C C . LEU A 1 289 ? -12.422 -8.312 -4.543 1 98.75 289 LEU A C 1
ATOM 2200 O O . LEU A 1 289 ? -11.484 -9.078 -4.324 1 98.75 289 LEU A O 1
ATOM 2204 N N . ASP A 1 290 ? -12.852 -7.398 -3.66 1 98.31 290 ASP A N 1
ATOM 2205 C CA . ASP A 1 290 ? -12.242 -7.238 -2.342 1 98.31 290 ASP A CA 1
ATOM 2206 C C . ASP A 1 290 ? -12.57 -8.43 -1.44 1 98.31 290 ASP A C 1
ATOM 2208 O O . ASP A 1 290 ? -13.734 -8.68 -1.13 1 98.31 290 ASP A O 1
ATOM 2212 N N . PRO A 1 291 ? -11.547 -9.141 -0.899 1 98.25 291 PRO A N 1
ATOM 2213 C CA . PRO A 1 291 ? -11.812 -10.273 -0.007 1 98.25 291 PRO A CA 1
ATOM 2214 C C . PRO A 1 291 ? -12.562 -9.859 1.258 1 98.25 291 PRO A C 1
ATOM 2216 O O . PRO A 1 291 ? -13.305 -10.664 1.832 1 98.25 291 PRO A O 1
ATOM 2219 N N . LEU A 1 292 ? -12.398 -8.633 1.707 1 97.94 292 LEU A N 1
ATOM 2220 C CA . LEU A 1 292 ? -13.094 -8.18 2.906 1 97.94 292 LEU A CA 1
ATOM 2221 C C . LEU A 1 292 ? -14.578 -7.992 2.635 1 97.94 292 LEU A C 1
ATOM 2223 O O . LEU A 1 292 ? -15.414 -8.242 3.51 1 97.94 292 LEU A O 1
ATOM 2227 N N . LEU A 1 293 ? -14.859 -7.477 1.439 1 98.38 293 LEU A N 1
ATOM 2228 C CA . LEU A 1 293 ? -16.266 -7.402 1.054 1 98.38 293 LEU A CA 1
ATOM 2229 C C . LEU A 1 293 ? -16.875 -8.797 0.97 1 98.38 293 LEU A C 1
ATOM 2231 O O . LEU A 1 293 ? -18.047 -8.992 1.329 1 98.38 293 LEU A O 1
ATOM 2235 N N . LEU A 1 294 ? -16.094 -9.781 0.493 1 98.69 294 LEU A N 1
ATOM 2236 C CA . LEU A 1 294 ? -16.547 -11.164 0.432 1 98.69 294 LEU A CA 1
ATOM 2237 C C . LEU A 1 294 ? -16.891 -11.688 1.822 1 98.69 294 LEU A C 1
ATOM 2239 O O . LEU A 1 294 ? -17.844 -12.453 1.981 1 98.69 294 LEU A O 1
ATOM 2243 N N . ILE A 1 295 ? -16.141 -11.289 2.83 1 98.44 295 ILE A N 1
ATOM 2244 C CA . ILE A 1 295 ? -16.438 -11.688 4.207 1 98.44 295 ILE A CA 1
ATOM 2245 C C . ILE A 1 295 ? -17.781 -11.102 4.633 1 98.44 295 ILE A C 1
ATOM 2247 O O . ILE A 1 295 ? -18.625 -11.812 5.184 1 98.44 295 ILE A O 1
ATOM 2251 N N . GLU A 1 296 ? -17.984 -9.812 4.367 1 97.5 296 GLU A N 1
ATOM 2252 C CA . GLU A 1 296 ? -19.156 -9.086 4.859 1 97.5 296 GLU A CA 1
ATOM 2253 C C . GLU A 1 296 ? -20.422 -9.539 4.148 1 97.5 296 GLU A C 1
ATOM 2255 O O . GLU A 1 296 ? -21.484 -9.641 4.766 1 97.5 296 GLU A O 1
ATOM 2260 N N . GLY A 1 297 ? -20.328 -9.781 2.842 1 98.06 297 GLY A N 1
ATOM 2261 C CA . GLY A 1 297 ? -21.484 -10.219 2.066 1 98.06 297 GLY A CA 1
ATOM 2262 C C . GLY A 1 297 ? -22.531 -9.141 1.912 1 98.06 297 GLY A C 1
ATOM 2263 O O . GLY A 1 297 ? -22.203 -7.957 1.774 1 98.06 297 GLY A O 1
ATOM 2264 N N . GLY A 1 298 ? -23.766 -9.531 1.654 1 97.19 298 GLY A N 1
ATOM 2265 C CA . GLY A 1 298 ? -24.922 -8.648 1.611 1 97.19 298 GLY A CA 1
ATOM 2266 C C . GLY A 1 298 ? -25.125 -7.996 0.255 1 97.19 298 GLY A C 1
ATOM 2267 O O . GLY A 1 298 ? -24.562 -8.445 -0.744 1 97.19 298 GLY A O 1
ATOM 2268 N N . ALA A 1 299 ? -25.953 -7 0.253 1 97.94 299 ALA A N 1
ATOM 2269 C CA . ALA A 1 299 ? -26.359 -6.324 -0.978 1 97.94 299 ALA A CA 1
ATOM 2270 C C . ALA A 1 299 ? -25.156 -5.625 -1.633 1 97.94 299 ALA A C 1
ATOM 2272 O O . ALA A 1 299 ? -25.078 -5.555 -2.861 1 97.94 299 ALA A O 1
ATOM 2273 N N . ARG A 1 300 ? -24.281 -5.148 -0.847 1 97.94 300 ARG A N 1
ATOM 2274 C CA . ARG A 1 300 ? -23.109 -4.469 -1.383 1 97.94 300 ARG A CA 1
ATOM 2275 C C . ARG A 1 300 ? -22.219 -5.441 -2.15 1 97.94 300 ARG A C 1
ATOM 2277 O O . ARG A 1 300 ? -21.609 -5.07 -3.154 1 97.94 300 ARG A O 1
ATOM 2284 N N . LEU A 1 301 ? -22.109 -6.66 -1.645 1 98.56 301 LEU A N 1
ATOM 2285 C CA . LEU A 1 301 ? -21.344 -7.684 -2.355 1 98.56 301 LEU A CA 1
ATOM 2286 C C . LEU A 1 301 ? -21.953 -7.965 -3.723 1 98.56 301 LEU A C 1
ATOM 2288 O O . LEU A 1 301 ? -21.25 -7.961 -4.734 1 98.56 301 LEU A O 1
ATOM 2292 N N . ASP A 1 302 ? -23.297 -8.148 -3.686 1 98.69 302 ASP A N 1
ATOM 2293 C CA . ASP A 1 302 ? -24 -8.43 -4.938 1 98.69 302 ASP A CA 1
ATOM 2294 C C . ASP A 1 302 ? -23.781 -7.309 -5.949 1 98.69 302 ASP A C 1
ATOM 2296 O O . ASP A 1 302 ? -23.469 -7.566 -7.113 1 98.69 302 ASP A O 1
ATOM 2300 N N . ALA A 1 303 ? -23.922 -6.133 -5.469 1 98.5 303 ALA A N 1
ATOM 2301 C CA . ALA A 1 303 ? -23.812 -4.961 -6.336 1 98.5 303 ALA A CA 1
ATOM 2302 C C . ALA A 1 303 ? -22.391 -4.84 -6.906 1 98.5 303 ALA A C 1
ATOM 2304 O O . ALA A 1 303 ? -22.219 -4.555 -8.094 1 98.5 303 ALA A O 1
ATOM 2305 N N . ARG A 1 304 ? -21.406 -5.031 -6.113 1 98.62 304 ARG A N 1
ATOM 2306 C CA . ARG A 1 304 ? -20.031 -4.867 -6.566 1 98.62 304 ARG A CA 1
ATOM 2307 C C . ARG A 1 304 ? -19.656 -5.945 -7.582 1 98.62 304 ARG A C 1
ATOM 2309 O O . ARG A 1 304 ? -18.938 -5.676 -8.547 1 98.62 304 ARG A O 1
ATOM 2316 N N . VAL A 1 305 ? -20.109 -7.199 -7.328 1 98.81 305 VAL A N 1
ATOM 2317 C CA . VAL A 1 305 ? -19.859 -8.266 -8.289 1 98.81 305 VAL A CA 1
ATOM 2318 C C . VAL A 1 305 ? -20.438 -7.883 -9.648 1 98.81 305 VAL A C 1
ATOM 2320 O O . VAL A 1 305 ? -19.75 -7.984 -10.672 1 98.81 305 VAL A O 1
ATOM 2323 N N . ARG A 1 306 ? -21.641 -7.414 -9.695 1 98.62 306 ARG A N 1
ATOM 2324 C CA . ARG A 1 306 ? -22.281 -7.008 -10.945 1 98.62 306 ARG A CA 1
ATOM 2325 C C . ARG A 1 306 ? -21.531 -5.844 -11.586 1 98.62 306 ARG A C 1
ATOM 2327 O O . ARG A 1 306 ? -21.359 -5.809 -12.812 1 98.62 306 ARG A O 1
ATOM 2334 N N . GLU A 1 307 ? -21.109 -4.918 -10.75 1 98.44 307 GLU A N 1
ATOM 2335 C CA . GLU A 1 307 ? -20.359 -3.77 -11.25 1 98.44 307 GLU A CA 1
ATOM 2336 C C . GLU A 1 307 ? -19.062 -4.215 -11.938 1 98.44 307 GLU A C 1
ATOM 2338 O O . GLU A 1 307 ? -18.719 -3.703 -13 1 98.44 307 GLU A O 1
ATOM 2343 N N . LEU A 1 308 ? -18.344 -5.109 -11.297 1 98.56 308 LEU A N 1
ATOM 2344 C CA . LEU A 1 308 ? -17.078 -5.578 -11.859 1 98.56 308 LEU A CA 1
ATOM 2345 C C . LEU A 1 308 ? -17.312 -6.363 -13.141 1 98.56 308 LEU A C 1
ATOM 2347 O O . LEU A 1 308 ? -16.562 -6.227 -14.102 1 98.56 308 LEU A O 1
ATOM 2351 N N . LEU A 1 309 ? -18.359 -7.223 -13.148 1 98.56 309 LEU A N 1
ATOM 2352 C CA . LEU A 1 309 ? -18.719 -7.945 -14.367 1 98.56 309 LEU A CA 1
ATOM 2353 C C . LEU A 1 309 ? -19.016 -6.977 -15.508 1 98.56 309 LEU A C 1
ATOM 2355 O O . LEU A 1 309 ? -18.531 -7.168 -16.625 1 98.56 309 LEU A O 1
ATOM 2359 N N . ASP A 1 310 ? -19.75 -5.914 -15.211 1 98.25 310 ASP A N 1
ATOM 2360 C CA . ASP A 1 310 ? -20.109 -4.922 -16.219 1 98.25 310 ASP A CA 1
ATOM 2361 C C . ASP A 1 310 ? -18.891 -4.129 -16.688 1 98.25 310 ASP A C 1
ATOM 2363 O O . ASP A 1 310 ? -18.734 -3.857 -17.875 1 98.25 310 ASP A O 1
ATOM 2367 N N . ALA A 1 311 ? -18.031 -3.791 -15.789 1 98.25 311 ALA A N 1
ATOM 2368 C CA . ALA A 1 311 ? -16.875 -2.947 -16.078 1 98.25 311 ALA A CA 1
ATOM 2369 C C 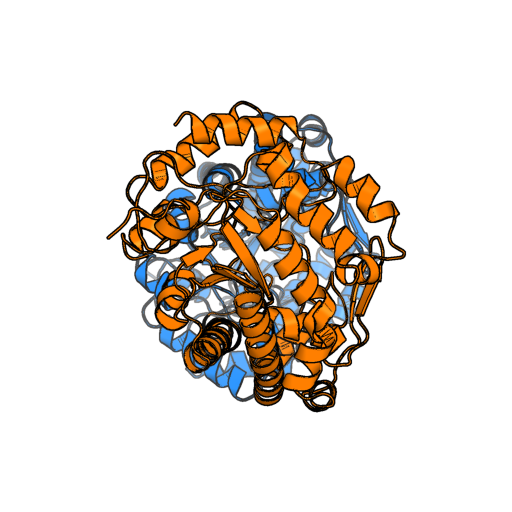. ALA A 1 311 ? -15.922 -3.635 -17.047 1 98.25 311 ALA A C 1
ATOM 2371 O O . ALA A 1 311 ? -15.242 -2.973 -17.844 1 98.25 311 ALA A O 1
ATOM 2372 N N . TYR A 1 312 ? -15.844 -4.91 -16.953 1 98.06 312 TYR A N 1
ATOM 2373 C CA . TYR A 1 312 ? -14.867 -5.617 -17.766 1 98.06 312 TYR A CA 1
ATOM 2374 C C . TYR A 1 312 ? -15.547 -6.379 -18.891 1 98.06 312 TYR A C 1
ATOM 2376 O O . TYR A 1 312 ? -14.953 -7.277 -19.5 1 98.06 312 TYR A O 1
ATOM 2384 N N . ARG A 1 313 ? -16.766 -5.848 -19.062 1 94.88 313 ARG A N 1
ATOM 2385 C CA . ARG A 1 313 ? -17.484 -6.445 -20.172 1 94.88 313 ARG A CA 1
ATOM 2386 C C . ARG A 1 313 ? -16.781 -6.184 -21.5 1 94.88 313 ARG A C 1
ATOM 2388 O O . ARG A 1 313 ? -16.375 -5.055 -21.781 1 94.88 313 ARG A O 1
ATOM 2395 N N . GLY A 1 314 ? -16.453 -7.094 -22.266 1 94.25 314 GLY A N 1
ATOM 2396 C CA . GLY A 1 314 ? -15.883 -6.895 -23.594 1 94.25 314 GLY A CA 1
ATOM 2397 C C . GLY A 1 314 ? -14.383 -7.109 -23.625 1 94.25 314 GLY A C 1
ATOM 2398 O O . GLY A 1 314 ? -13.742 -6.906 -24.656 1 94.25 314 GLY A O 1
ATOM 2399 N N . ARG A 1 315 ? -13.812 -7.316 -22.578 1 96.94 315 ARG A N 1
ATOM 2400 C CA . ARG A 1 315 ? -12.406 -7.691 -22.562 1 96.94 315 ARG A CA 1
ATOM 2401 C C . ARG A 1 315 ? -12.219 -9.086 -21.984 1 96.94 315 ARG A C 1
ATOM 2403 O O . ARG A 1 315 ? -13.078 -9.578 -21.25 1 96.94 315 ARG A O 1
ATOM 2410 N N . PRO A 1 316 ? -11.125 -9.805 -22.344 1 98.44 316 PRO A N 1
ATOM 2411 C CA . PRO A 1 316 ? -10.812 -11.055 -21.656 1 98.44 316 PRO A CA 1
ATOM 2412 C C . PRO A 1 316 ? -10.625 -10.875 -20.156 1 98.44 316 PRO A C 1
ATOM 2414 O O . PRO A 1 316 ? -9.719 -10.156 -19.719 1 98.44 316 PRO A O 1
ATOM 2417 N N . HIS A 1 317 ? -11.523 -11.445 -19.438 1 98.62 317 HIS A N 1
ATOM 2418 C CA . HIS A 1 317 ? -11.57 -11.242 -18 1 98.62 317 HIS A CA 1
ATOM 2419 C C . HIS A 1 317 ? -11.75 -12.562 -17.25 1 98.62 317 HIS A C 1
ATOM 2421 O O . HIS A 1 317 ? -12.617 -13.367 -17.609 1 98.62 317 HIS A O 1
ATOM 2427 N N . ILE A 1 318 ? -10.859 -12.859 -16.344 1 98.81 318 ILE A N 1
ATOM 2428 C CA . ILE A 1 318 ? -11.031 -13.938 -15.375 1 98.81 318 ILE A CA 1
ATOM 2429 C C . ILE A 1 318 ? -11.461 -13.367 -14.023 1 98.81 318 ILE A C 1
ATOM 2431 O O . ILE A 1 318 ? -10.734 -12.586 -13.414 1 98.81 318 ILE A O 1
ATOM 2435 N N . PHE A 1 319 ? -12.656 -13.703 -13.562 1 98.81 319 PHE A N 1
ATOM 2436 C CA . PHE A 1 319 ? -13.117 -13.195 -12.281 1 98.81 319 PHE A CA 1
ATOM 2437 C C . PHE A 1 319 ? -12.344 -13.82 -11.133 1 98.81 319 PHE A C 1
ATOM 2439 O O . PHE A 1 319 ? -12.18 -15.039 -11.078 1 98.81 319 PHE A O 1
ATOM 2446 N N . ASN A 1 320 ? -11.844 -13.055 -10.281 1 98.88 320 ASN A N 1
ATOM 2447 C CA . ASN A 1 320 ? -11.039 -13.438 -9.125 1 98.88 320 ASN A CA 1
ATOM 2448 C C . ASN A 1 320 ? -11.094 -12.383 -8.023 1 98.88 320 ASN A C 1
ATOM 2450 O O . ASN A 1 320 ? -11.82 -11.391 -8.156 1 98.88 320 ASN A O 1
ATOM 2454 N N . LEU A 1 321 ? -10.414 -12.617 -6.961 1 98.75 321 LEU A N 1
ATOM 2455 C CA . LEU A 1 321 ? -10.273 -11.656 -5.871 1 98.75 321 LEU A CA 1
ATOM 2456 C C . LEU A 1 321 ? -9.055 -10.766 -6.09 1 98.75 321 LEU A C 1
ATOM 2458 O O . LEU A 1 321 ? -8.172 -11.094 -6.883 1 98.75 321 LEU A O 1
ATOM 2462 N N . GLY A 1 322 ? -9.07 -9.648 -5.422 1 98 322 GLY A N 1
ATOM 2463 C CA . GLY A 1 322 ? -7.914 -8.766 -5.453 1 98 322 GLY A CA 1
ATOM 2464 C C . GLY A 1 322 ? -6.793 -9.227 -4.539 1 98 322 GLY A C 1
ATOM 2465 O O . GLY A 1 322 ? -5.688 -8.68 -4.59 1 98 322 GLY A O 1
ATOM 2466 N N . HIS A 1 323 ? -7.176 -10.086 -3.693 1 96.12 323 HIS A N 1
ATOM 2467 C CA . HIS A 1 323 ? -6.312 -10.844 -2.793 1 96.12 323 HIS A CA 1
ATOM 2468 C C . HIS A 1 323 ? -6.926 -12.195 -2.443 1 96.12 323 HIS A C 1
ATOM 2470 O O . HIS A 1 323 ? -8.016 -12.531 -2.918 1 96.12 323 HIS A O 1
ATOM 2476 N N . GLY A 1 324 ? -6.34 -13.008 -1.596 1 96.94 324 GLY A N 1
ATOM 2477 C CA . GLY A 1 324 ? -6.805 -14.359 -1.337 1 96.94 324 GLY A CA 1
ATOM 2478 C C . GLY A 1 324 ? -7.969 -14.414 -0.367 1 96.94 324 GLY A C 1
ATOM 2479 O O . GLY A 1 324 ? -8.188 -13.469 0.401 1 96.94 324 GLY A O 1
ATOM 2480 N N . VAL A 1 325 ? -8.711 -15.5 -0.436 1 98.44 325 VAL A N 1
ATOM 2481 C CA . VAL A 1 325 ? -9.805 -15.781 0.492 1 98.44 325 VAL A CA 1
ATOM 2482 C C . VAL A 1 325 ? -9.273 -15.781 1.925 1 98.44 325 VAL A C 1
ATOM 2484 O O . VAL A 1 325 ? -8.234 -16.375 2.211 1 98.44 325 VAL A O 1
ATOM 2487 N N . ARG A 1 326 ? -9.984 -15.094 2.797 1 96.94 326 ARG A N 1
ATOM 2488 C CA . ARG A 1 326 ? -9.609 -15.047 4.203 1 96.94 326 ARG A CA 1
ATOM 2489 C C . ARG A 1 326 ? -10.258 -16.188 4.984 1 96.94 326 ARG A C 1
ATOM 2491 O O . ARG A 1 326 ? -11.312 -16.703 4.59 1 96.94 326 ARG A O 1
ATOM 2498 N N . PRO A 1 327 ? -9.594 -16.547 6.098 1 96.06 327 PRO A N 1
ATOM 2499 C CA . PRO A 1 327 ? -10.109 -17.656 6.895 1 96.06 327 PRO A CA 1
ATOM 2500 C C . PRO A 1 327 ? -11.531 -17.422 7.402 1 96.06 327 PRO A C 1
ATOM 2502 O O . PRO A 1 327 ? -12.297 -18.375 7.574 1 96.06 327 PRO A O 1
ATOM 2505 N N . GLU A 1 328 ? -11.906 -16.125 7.602 1 96.25 328 GLU A N 1
ATOM 2506 C CA . GLU A 1 328 ? -13.195 -15.758 8.188 1 96.25 328 GLU A CA 1
ATOM 2507 C C . GLU A 1 328 ? -14.312 -15.805 7.152 1 96.25 328 GLU A C 1
ATOM 2509 O O . GLU A 1 328 ? -15.484 -15.664 7.488 1 96.25 328 GLU A O 1
ATOM 2514 N N . THR A 1 329 ? -14 -16 5.898 1 98.5 329 THR A N 1
ATOM 2515 C CA . THR A 1 329 ? -14.961 -15.891 4.809 1 98.5 329 THR A CA 1
ATOM 2516 C C . THR A 1 329 ? -16 -17 4.898 1 98.5 329 THR A C 1
ATOM 2518 O O . THR A 1 329 ? -15.672 -18.188 4.891 1 98.5 329 THR A O 1
ATOM 2521 N N . PRO A 1 330 ? -17.266 -16.641 4.969 1 98.56 330 PRO A N 1
ATOM 2522 C CA . PRO A 1 330 ? -18.312 -17.672 4.934 1 98.56 330 PRO A CA 1
ATOM 2523 C C . PRO A 1 330 ? -18.406 -18.375 3.58 1 98.56 330 PRO A C 1
ATOM 2525 O O . PRO A 1 330 ? -18.422 -17.703 2.539 1 98.56 330 PRO A O 1
ATOM 2528 N N . ILE A 1 331 ? -18.516 -19.641 3.658 1 98.75 331 ILE A N 1
ATOM 2529 C CA . ILE A 1 331 ? -18.641 -20.453 2.455 1 98.75 331 ILE A CA 1
ATOM 2530 C C . ILE A 1 331 ? -19.844 -19.969 1.635 1 98.75 331 ILE A C 1
ATOM 2532 O O . ILE A 1 331 ? -19.75 -19.875 0.407 1 98.75 331 ILE A O 1
ATOM 2536 N N . ALA A 1 332 ? -20.906 -19.578 2.311 1 98.75 332 ALA A N 1
ATOM 2537 C CA . ALA A 1 332 ? -22.141 -19.141 1.652 1 98.75 332 ALA A CA 1
ATOM 2538 C C . ALA A 1 332 ? -21.891 -17.891 0.8 1 98.75 332 ALA A C 1
ATOM 2540 O O . ALA A 1 332 ? -22.516 -17.703 -0.239 1 98.75 332 ALA A O 1
ATOM 2541 N N . HIS A 1 333 ? -21 -17.031 1.215 1 98.88 333 HIS A N 1
ATOM 2542 C CA . HIS A 1 333 ? -20.688 -15.82 0.45 1 98.88 333 HIS A CA 1
ATOM 2543 C C . HIS A 1 333 ? -19.922 -16.156 -0.821 1 98.88 333 HIS A C 1
ATOM 2545 O O . HIS A 1 333 ? -20.109 -15.523 -1.858 1 98.88 333 HIS A O 1
ATOM 2551 N N . VAL A 1 334 ? -19 -17.125 -0.764 1 98.88 334 VAL A N 1
ATOM 2552 C CA . VAL A 1 334 ? -18.312 -17.594 -1.956 1 98.88 334 VAL A CA 1
ATOM 2553 C C . VAL A 1 334 ? -19.328 -18.172 -2.949 1 98.88 334 VAL A C 1
ATOM 2555 O O . VAL A 1 334 ? -19.297 -17.828 -4.133 1 98.88 334 VAL A O 1
ATOM 2558 N N . GLU A 1 335 ? -20.188 -18.984 -2.434 1 98.81 335 GLU A N 1
ATOM 2559 C CA . GLU A 1 335 ? -21.234 -19.594 -3.264 1 98.81 335 GLU A CA 1
ATOM 2560 C C . GLU A 1 335 ? -22.109 -18.531 -3.902 1 98.81 335 GLU A C 1
ATOM 2562 O O . GLU A 1 335 ? -22.484 -18.641 -5.07 1 98.81 335 GLU A O 1
ATOM 2567 N N . ARG A 1 336 ? -22.422 -17.531 -3.129 1 98.81 336 ARG A N 1
ATOM 2568 C CA . ARG A 1 336 ? -23.25 -16.422 -3.627 1 98.81 336 ARG A CA 1
ATOM 2569 C C . ARG A 1 336 ? -22.578 -15.711 -4.789 1 98.81 336 ARG A C 1
ATOM 2571 O O . ARG A 1 336 ? -23.203 -15.43 -5.809 1 98.81 336 ARG A O 1
ATOM 2578 N N . VAL A 1 337 ? -21.344 -15.414 -4.672 1 98.94 337 VAL A N 1
ATOM 2579 C CA . VAL A 1 337 ? -20.594 -14.742 -5.727 1 98.94 337 VAL A CA 1
ATOM 2580 C C . VAL A 1 337 ? -20.562 -15.617 -6.977 1 98.94 337 VAL A C 1
ATOM 2582 O O . VAL A 1 337 ? -20.781 -15.125 -8.086 1 98.94 337 VAL A O 1
ATOM 2585 N N . LEU A 1 338 ? -20.281 -16.906 -6.785 1 98.88 338 LEU A N 1
ATOM 2586 C CA . LEU A 1 338 ? -20.25 -17.828 -7.914 1 98.88 338 LEU A CA 1
ATOM 2587 C C . LEU A 1 338 ? -21.609 -17.875 -8.617 1 98.88 338 LEU A C 1
ATOM 2589 O O . LEU A 1 338 ? -21.672 -17.906 -9.844 1 98.88 338 LEU A O 1
ATOM 2593 N N . GLU A 1 339 ? -22.641 -17.891 -7.832 1 98.69 339 GLU A N 1
ATOM 2594 C CA . GLU A 1 339 ? -23.984 -17.859 -8.398 1 98.69 339 GLU A CA 1
ATOM 2595 C C . GLU A 1 339 ? -24.219 -16.609 -9.234 1 98.69 339 GLU A C 1
ATOM 2597 O O . GLU A 1 339 ? -24.75 -16.688 -10.344 1 98.69 339 GLU A O 1
ATOM 2602 N N . LEU A 1 340 ? -23.844 -15.453 -8.727 1 98.75 340 LEU A N 1
ATOM 2603 C CA . LEU A 1 340 ? -24 -14.188 -9.43 1 98.75 340 LEU A CA 1
ATOM 2604 C C . LEU A 1 340 ? -23.234 -14.188 -10.742 1 98.75 340 LEU A C 1
ATOM 2606 O O . LEU A 1 340 ? -23.734 -13.727 -11.766 1 98.75 340 LEU A O 1
ATOM 2610 N N . ILE A 1 341 ? -22.016 -14.711 -10.695 1 98.69 341 ILE A N 1
ATOM 2611 C CA . ILE A 1 341 ? -21.172 -14.75 -11.883 1 98.69 341 ILE A CA 1
ATOM 2612 C C . ILE A 1 341 ? -21.797 -15.672 -12.93 1 98.69 341 ILE A C 1
ATOM 2614 O O . ILE A 1 341 ? -21.922 -15.297 -14.094 1 98.69 341 ILE A O 1
ATOM 2618 N N . ARG A 1 342 ? -22.172 -16.891 -12.523 1 97.75 342 ARG A N 1
ATOM 2619 C CA . ARG A 1 342 ? -22.641 -17.922 -13.438 1 97.75 342 ARG A CA 1
ATOM 2620 C C . ARG A 1 342 ? -24 -17.562 -14.023 1 97.75 342 ARG A C 1
ATOM 2622 O O . ARG A 1 342 ? -24.375 -18.062 -15.086 1 97.75 342 ARG A O 1
ATOM 2629 N N . ASN A 1 343 ? -24.703 -16.625 -13.406 1 96.31 343 ASN A N 1
ATOM 2630 C CA . ASN A 1 343 ? -26 -16.188 -13.891 1 96.31 343 ASN A CA 1
ATOM 2631 C C . ASN A 1 343 ? -25.922 -14.836 -14.602 1 96.31 343 ASN A C 1
ATOM 2633 O O . ASN A 1 343 ? -26.938 -14.227 -14.922 1 96.31 343 ASN A O 1
ATOM 2637 N N . ALA A 1 344 ? -24.828 -14.328 -14.812 1 90.56 344 ALA A N 1
ATOM 2638 C CA . ALA A 1 344 ? -24.641 -13.016 -15.438 1 90.56 344 ALA A CA 1
ATOM 2639 C C . ALA A 1 344 ? -24.938 -13.07 -16.938 1 90.56 344 ALA A C 1
ATOM 2641 O O . ALA A 1 344 ? -24.719 -14.102 -17.578 1 90.56 344 ALA A O 1
ATOM 2642 N N . MET B 1 1 ? 0.887 42.625 -8.141 1 27.41 1 MET B N 1
ATOM 2643 C CA . MET B 1 1 ? 0.551 41.938 -6.898 1 27.41 1 MET B CA 1
ATOM 2644 C C . MET B 1 1 ? 1.801 41.688 -6.062 1 27.41 1 MET B C 1
ATOM 2646 O O . MET B 1 1 ? 2.826 41.25 -6.59 1 27.41 1 MET B O 1
ATOM 2650 N N . ALA B 1 2 ? 2.146 42.219 -5.023 1 41.28 2 ALA B N 1
ATOM 2651 C CA . ALA B 1 2 ? 3.432 42.312 -4.332 1 41.28 2 ALA B CA 1
ATOM 2652 C C . ALA B 1 2 ? 4.023 40.906 -4.125 1 41.28 2 ALA B C 1
ATOM 2654 O O . ALA B 1 2 ? 3.32 40 -3.729 1 41.28 2 ALA B O 1
ATOM 2655 N N . THR B 1 3 ? 4.922 40.344 -4.852 1 45.53 3 THR B N 1
ATOM 2656 C CA . THR B 1 3 ? 5.684 39.125 -4.816 1 45.53 3 THR B CA 1
ATOM 2657 C C . THR B 1 3 ? 5.793 38.594 -3.387 1 45.53 3 THR B C 1
ATOM 2659 O O . THR B 1 3 ? 6.297 39.281 -2.5 1 45.53 3 THR B O 1
ATOM 2662 N N . SER B 1 4 ? 4.891 37.75 -2.91 1 56.69 4 SER B N 1
ATOM 2663 C CA . SER B 1 4 ? 4.945 37.188 -1.557 1 56.69 4 SER B CA 1
ATOM 2664 C C . SER B 1 4 ? 6.371 36.812 -1.172 1 56.69 4 SER B C 1
ATOM 2666 O O . SER B 1 4 ? 7.102 36.25 -1.978 1 56.69 4 SER B O 1
ATOM 2668 N N . VAL B 1 5 ? 6.898 37.281 -0.11 1 75.31 5 VAL B N 1
ATOM 2669 C CA . VAL B 1 5 ? 8.211 37.031 0.474 1 75.31 5 VAL B CA 1
ATOM 2670 C C . VAL B 1 5 ? 8.32 35.562 0.847 1 75.31 5 VAL B C 1
ATOM 2672 O O . VAL B 1 5 ? 9.422 35 0.906 1 75.31 5 VAL B O 1
ATOM 2675 N N . LYS B 1 6 ? 7.129 34.844 0.894 1 95.31 6 LYS B N 1
ATOM 2676 C CA . LYS B 1 6 ? 7.234 33.438 1.271 1 95.31 6 LYS B CA 1
ATOM 2677 C C . LYS B 1 6 ? 7.117 32.531 0.049 1 95.31 6 LYS B C 1
ATOM 2679 O O . LYS B 1 6 ? 6.012 32.281 -0.439 1 95.31 6 LYS B O 1
ATOM 2684 N N . LYS B 1 7 ? 8.172 31.984 -0.333 1 96.75 7 LYS B N 1
ATOM 2685 C CA . LYS B 1 7 ? 8.305 31.172 -1.536 1 96.75 7 LYS B CA 1
ATOM 2686 C C . LYS B 1 7 ? 7.348 29.984 -1.497 1 96.75 7 LYS B C 1
ATOM 2688 O O . LYS B 1 7 ? 6.727 29.641 -2.508 1 96.75 7 LYS B O 1
ATOM 2693 N N . LEU B 1 8 ? 7.215 29.375 -0.386 1 98.31 8 LEU B N 1
ATOM 2694 C CA . LEU B 1 8 ? 6.359 28.203 -0.25 1 98.31 8 LEU B CA 1
ATOM 2695 C C . LEU B 1 8 ? 4.898 28.562 -0.49 1 98.31 8 LEU B C 1
ATOM 2697 O O . LEU B 1 8 ? 4.188 27.859 -1.204 1 98.31 8 LEU B O 1
ATOM 2701 N N . LEU B 1 9 ? 4.395 29.688 0.023 1 97.88 9 LEU B N 1
ATOM 2702 C CA . LEU B 1 9 ? 3.02 30.125 -0.192 1 97.88 9 LEU B CA 1
ATOM 2703 C C . LEU B 1 9 ? 2.777 30.469 -1.66 1 97.88 9 LEU B C 1
ATOM 2705 O O . LEU B 1 9 ? 1.718 30.141 -2.207 1 97.88 9 LEU B O 1
ATOM 2709 N N . ALA B 1 10 ? 3.766 31.109 -2.254 1 97.56 10 ALA B N 1
ATOM 2710 C CA . ALA B 1 10 ? 3.668 31.422 -3.678 1 97.56 10 ALA B CA 1
ATOM 2711 C C . ALA B 1 10 ? 3.576 30.141 -4.512 1 97.56 10 ALA B C 1
ATOM 2713 O O . ALA B 1 10 ? 2.791 30.078 -5.461 1 97.56 10 ALA B O 1
ATOM 2714 N N . GLY B 1 11 ? 4.391 29.141 -4.164 1 97.62 11 GLY B N 1
ATOM 2715 C CA . GLY B 1 11 ? 4.32 27.859 -4.836 1 97.62 11 GLY B CA 1
ATOM 2716 C C . GLY B 1 11 ? 2.965 27.188 -4.711 1 97.62 11 GLY B C 1
ATOM 2717 O O . GLY B 1 11 ? 2.432 26.672 -5.695 1 97.62 11 GLY B O 1
ATOM 2718 N N . LEU B 1 12 ? 2.387 27.281 -3.51 1 98.06 12 LEU B N 1
ATOM 2719 C CA . LEU B 1 12 ? 1.078 26.688 -3.252 1 98.06 12 LEU B CA 1
ATOM 2720 C C . LEU B 1 12 ? -0.013 27.438 -4.02 1 98.06 12 LEU B C 1
ATOM 2722 O O . LEU B 1 12 ? -1.097 26.891 -4.242 1 98.06 12 LEU B O 1
ATOM 2726 N N . SER B 1 13 ? 0.281 28.609 -4.449 1 95.56 13 SER B N 1
ATOM 2727 C CA . SER B 1 13 ? -0.675 29.422 -5.199 1 95.56 13 SER B CA 1
ATOM 2728 C C . SER B 1 13 ? -0.467 29.266 -6.703 1 95.56 13 SER B C 1
ATOM 2730 O O . SER B 1 13 ? -1.102 29.969 -7.496 1 95.56 13 SER B O 1
ATOM 2732 N N . GLY B 1 14 ? 0.532 28.469 -7.098 1 96.81 14 GLY B N 1
ATOM 2733 C CA . GLY B 1 14 ? 0.645 28.125 -8.508 1 96.81 14 GLY B CA 1
ATOM 2734 C C . GLY B 1 14 ? 1.886 28.703 -9.164 1 96.81 14 GLY B C 1
ATOM 2735 O O . GLY B 1 14 ? 2.098 28.531 -10.367 1 96.81 14 GLY B O 1
ATOM 2736 N N . GLU B 1 15 ? 2.707 29.391 -8.398 1 97.06 15 GLU B N 1
ATOM 2737 C CA . GLU B 1 15 ? 3.93 29.938 -8.977 1 97.06 15 GLU B CA 1
ATOM 2738 C C . GLU B 1 15 ? 4.961 28.844 -9.234 1 97.06 15 GLU B C 1
ATOM 2740 O O . GLU B 1 15 ? 5.137 27.938 -8.406 1 97.06 15 GLU B O 1
ATOM 2745 N N . VAL B 1 16 ? 5.609 28.953 -10.375 1 97.44 16 VAL B N 1
ATOM 2746 C CA . VAL B 1 16 ? 6.656 28.016 -10.766 1 97.44 16 VAL B CA 1
ATOM 2747 C C . VAL B 1 16 ? 8.031 28.609 -10.477 1 97.44 16 VAL B C 1
ATOM 2749 O O . VAL B 1 16 ? 8.297 29.766 -10.836 1 97.44 16 VAL B O 1
ATOM 2752 N N . PHE B 1 17 ? 8.859 27.859 -9.844 1 96.69 17 PHE B N 1
ATOM 2753 C CA . PHE B 1 17 ? 10.195 28.328 -9.508 1 96.69 17 PHE B CA 1
ATOM 2754 C C . PHE B 1 17 ? 11.258 27.438 -10.141 1 96.69 17 PHE B C 1
ATOM 2756 O O . PHE B 1 17 ? 11.07 26.234 -10.242 1 96.69 17 PHE B O 1
ATOM 2763 N N . LYS B 1 18 ? 12.32 28.031 -10.516 1 95.06 18 LYS B N 1
ATOM 2764 C CA . LYS B 1 18 ? 13.469 27.25 -10.945 1 95.06 18 LYS B CA 1
ATOM 2765 C C . LYS B 1 18 ? 14 26.391 -9.797 1 95.06 18 LYS B C 1
ATOM 2767 O O . LYS B 1 18 ? 14.234 25.188 -9.969 1 95.06 18 LYS B O 1
ATOM 2772 N N . VAL B 1 19 ? 14.211 27.062 -8.664 1 97.38 19 VAL B N 1
ATOM 2773 C CA . VAL B 1 19 ? 14.531 26.375 -7.43 1 97.38 19 VAL B CA 1
ATOM 2774 C C . VAL B 1 19 ? 13.273 26.25 -6.562 1 97.38 19 VAL B C 1
ATOM 2776 O O . VAL B 1 19 ? 12.812 27.234 -5.992 1 97.38 19 VAL B O 1
ATOM 2779 N N . PRO B 1 20 ? 12.75 25.094 -6.445 1 98.12 20 PRO B N 1
ATOM 2780 C CA . PRO B 1 20 ? 11.492 24.969 -5.695 1 98.12 20 PRO B CA 1
ATOM 2781 C C . PRO B 1 20 ? 11.68 25.203 -4.195 1 98.12 20 PRO B C 1
ATOM 2783 O O . PRO B 1 20 ? 12.758 24.953 -3.656 1 98.12 20 PRO B O 1
ATOM 2786 N N . PRO B 1 21 ? 10.578 25.781 -3.516 1 98.44 21 PRO B N 1
ATOM 2787 C CA . PRO B 1 21 ? 10.617 25.734 -2.053 1 98.44 21 PRO B CA 1
ATOM 2788 C C . PRO B 1 21 ? 10.734 24.312 -1.507 1 98.44 21 PRO B C 1
ATOM 2790 O O . PRO B 1 21 ? 10.352 23.359 -2.184 1 98.44 21 PRO B O 1
ATOM 2793 N N . VAL B 1 22 ? 11.289 24.219 -0.284 1 98.69 22 VAL B N 1
ATOM 2794 C CA . VAL B 1 22 ? 11.555 22.891 0.237 1 98.69 22 VAL B CA 1
ATOM 2795 C C . VAL B 1 22 ? 11.25 22.844 1.732 1 98.69 22 VAL B C 1
ATOM 2797 O O . VAL B 1 22 ? 11.516 23.812 2.455 1 98.69 22 VAL B O 1
ATOM 2800 N N . TRP B 1 23 ? 10.625 21.828 2.15 1 98.75 23 TRP B N 1
ATOM 2801 C CA . TRP B 1 23 ? 10.547 21.328 3.521 1 98.75 23 TRP B CA 1
ATOM 2802 C C . TRP B 1 23 ? 10.352 19.828 3.545 1 98.75 23 TRP B C 1
ATOM 2804 O O . TRP B 1 23 ? 10.219 19.188 2.494 1 98.75 23 TRP B O 1
ATOM 2814 N N . MET B 1 24 ? 10.445 19.188 4.723 1 98.75 24 MET B N 1
ATOM 2815 C CA . MET B 1 24 ? 10.344 17.734 4.785 1 98.75 24 MET B CA 1
ATOM 2816 C C . MET B 1 24 ? 9.375 17.297 5.883 1 98.75 24 MET B C 1
ATOM 2818 O O . MET B 1 24 ? 9.461 17.781 7.012 1 98.75 24 MET B O 1
ATOM 2822 N N . MET B 1 25 ? 8.461 16.391 5.496 1 98.25 25 MET B N 1
ATOM 2823 C CA . MET B 1 25 ? 7.605 15.781 6.512 1 98.25 25 MET B CA 1
ATOM 2824 C C . MET B 1 25 ? 8.438 15.133 7.609 1 98.25 25 MET B C 1
ATOM 2826 O O . MET B 1 25 ? 9.398 14.414 7.32 1 98.25 25 MET B O 1
ATOM 2830 N N . ARG B 1 26 ? 8.047 15.453 8.836 1 97.38 26 ARG B N 1
ATOM 2831 C CA . ARG B 1 26 ? 8.734 14.977 10.031 1 97.38 26 ARG B CA 1
ATOM 2832 C C . ARG B 1 26 ? 10.133 15.578 10.133 1 97.38 26 ARG B C 1
ATOM 2834 O O . ARG B 1 26 ? 11.062 14.914 10.602 1 97.38 26 ARG B O 1
ATOM 2841 N N . GLN B 1 27 ? 10.289 16.766 9.664 1 97.81 27 GLN B N 1
ATOM 2842 C CA . GLN B 1 27 ? 11.57 17.453 9.766 1 97.81 27 GLN B CA 1
ATOM 2843 C C . GLN B 1 27 ? 11.961 17.672 11.227 1 97.81 27 GLN B C 1
ATOM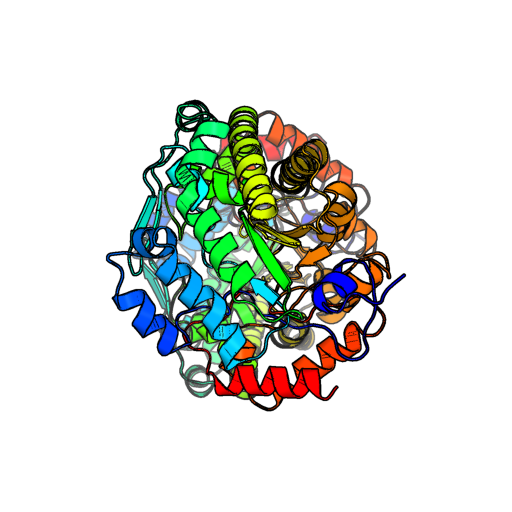 2845 O O . GLN B 1 27 ? 13.148 17.766 11.555 1 97.81 27 GLN B O 1
ATOM 2850 N N . ALA B 1 28 ? 11.008 17.859 12.062 1 97.44 28 ALA B N 1
ATOM 2851 C CA . ALA B 1 28 ? 11.242 17.812 13.508 1 97.44 28 ALA B CA 1
ATOM 2852 C C . ALA B 1 28 ? 11.094 16.375 14.031 1 97.44 28 ALA B C 1
ATOM 2854 O O . ALA B 1 28 ? 9.984 15.836 14.062 1 97.44 28 ALA B O 1
ATOM 2855 N N . GLY B 1 29 ? 12.172 15.805 14.352 1 96.56 29 GLY B N 1
ATOM 2856 C CA . GLY B 1 29 ? 12.023 14.43 14.805 1 96.56 29 GLY B CA 1
ATOM 2857 C C . GLY B 1 29 ? 13.32 13.82 15.312 1 96.56 29 GLY B C 1
ATOM 2858 O O . GLY B 1 29 ? 14.289 14.539 15.562 1 96.56 29 GLY B O 1
ATOM 2859 N N . ARG B 1 30 ? 13.375 12.555 15.523 1 95.12 30 ARG B N 1
ATOM 2860 C CA . ARG B 1 30 ? 14.328 11.773 16.297 1 95.12 30 ARG B CA 1
ATOM 2861 C C . ARG B 1 30 ? 15.688 11.719 15.594 1 95.12 30 ARG B C 1
ATOM 2863 O O . ARG B 1 30 ? 16.688 11.328 16.203 1 95.12 30 ARG B O 1
ATOM 2870 N N . HIS B 1 31 ? 15.742 12.125 14.281 1 98.12 31 HIS B N 1
ATOM 2871 C CA . HIS B 1 31 ? 17.047 12.156 13.625 1 98.12 31 HIS B CA 1
ATOM 2872 C C . HIS B 1 31 ? 17.891 13.328 14.109 1 98.12 31 HIS B C 1
ATOM 2874 O O . HIS B 1 31 ? 19.078 13.406 13.836 1 98.12 31 HIS B O 1
ATOM 2880 N N . LEU B 1 32 ? 17.25 14.227 14.867 1 98.44 32 LEU B N 1
ATOM 2881 C CA . LEU B 1 32 ? 17.938 15.406 15.383 1 98.44 32 LEU B CA 1
ATOM 2882 C C . LEU B 1 32 ? 18.297 15.227 16.859 1 98.44 32 LEU B C 1
ATOM 2884 O O . LEU B 1 32 ? 17.422 14.961 17.688 1 98.44 32 LEU B O 1
ATOM 2888 N N . PRO B 1 33 ? 19.547 15.445 17.234 1 98.06 33 PRO B N 1
ATOM 2889 C CA . PRO B 1 33 ? 19.938 15.359 18.641 1 98.06 33 PRO B CA 1
ATOM 2890 C C . PRO B 1 33 ? 19.234 16.391 19.516 1 98.06 33 PRO B C 1
ATOM 2892 O O . PRO B 1 33 ? 18.859 16.078 20.656 1 98.06 33 PRO B O 1
ATOM 2895 N N . GLU B 1 34 ? 19.078 17.594 19.031 1 98.38 34 GLU B N 1
ATOM 2896 C CA . GLU B 1 34 ? 18.406 18.625 19.797 1 98.38 34 GLU B CA 1
ATOM 2897 C C . GLU B 1 34 ? 16.938 18.266 20.047 1 98.38 34 GLU B C 1
ATOM 2899 O O . GLU B 1 34 ? 16.359 18.656 21.062 1 98.38 34 GLU B O 1
ATOM 2904 N N . TYR B 1 35 ? 16.328 17.594 19.109 1 98.19 35 TYR B N 1
ATOM 2905 C CA . TYR B 1 35 ? 14.961 17.109 19.312 1 98.19 35 TYR B CA 1
ATOM 2906 C C . TYR B 1 35 ? 14.906 16.109 20.469 1 98.19 35 TYR B C 1
ATOM 2908 O O . TYR B 1 35 ? 14.023 16.188 21.328 1 98.19 35 TYR B O 1
ATOM 2916 N N . LEU B 1 36 ? 15.828 15.211 20.453 1 97.56 36 LEU B N 1
ATOM 2917 C CA . LEU B 1 36 ? 15.875 14.188 21.484 1 97.56 36 LEU B CA 1
ATOM 2918 C C . LEU B 1 36 ? 16.047 14.828 22.859 1 97.56 36 LEU B C 1
ATOM 2920 O O . LEU B 1 36 ? 15.422 14.398 23.844 1 97.56 36 LEU B O 1
ATOM 2924 N N . GLU B 1 37 ? 16.828 15.836 22.891 1 97.94 37 GLU B N 1
ATOM 2925 C CA . GLU B 1 37 ? 17.047 16.562 24.141 1 97.94 37 GLU B CA 1
ATOM 2926 C C . GLU B 1 37 ? 15.75 17.234 24.609 1 97.94 37 GLU B C 1
ATOM 2928 O O . GLU B 1 37 ? 15.414 17.172 25.781 1 97.94 37 GLU B O 1
ATOM 2933 N N . THR B 1 38 ? 15.07 17.875 23.688 1 98.06 38 THR B N 1
ATOM 2934 C CA . THR B 1 38 ? 13.82 18.562 24.016 1 98.06 38 THR B CA 1
ATOM 2935 C C . THR B 1 38 ? 12.75 17.562 24.453 1 98.06 38 THR B C 1
ATOM 2937 O O . THR B 1 38 ? 12.047 17.797 25.438 1 98.06 38 THR B O 1
ATOM 2940 N N . ARG B 1 39 ? 12.641 16.406 23.75 1 95.81 39 ARG B N 1
ATOM 2941 C CA . ARG B 1 39 ? 11.656 15.367 24.031 1 95.81 39 ARG B CA 1
ATOM 2942 C C . ARG B 1 39 ? 11.867 14.789 25.422 1 95.81 39 ARG B C 1
ATOM 2944 O O . ARG B 1 39 ? 10.906 14.43 26.109 1 95.81 39 ARG B O 1
ATOM 2951 N N . ALA B 1 40 ? 13.078 14.719 25.844 1 96 40 ALA B N 1
ATOM 2952 C CA . ALA B 1 40 ? 13.43 14.125 27.141 1 96 4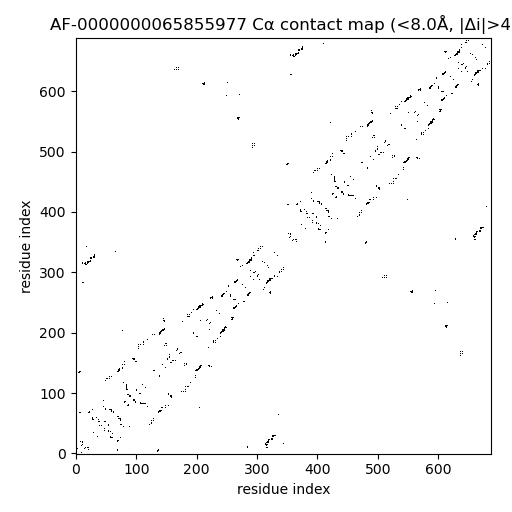0 ALA B CA 1
ATOM 2953 C C . ALA B 1 40 ? 12.891 14.969 28.297 1 96 40 ALA B C 1
ATOM 2955 O O . ALA B 1 40 ? 12.82 14.5 29.438 1 96 40 ALA B O 1
ATOM 2956 N N . ARG B 1 41 ? 12.484 16.141 28 1 96.75 41 ARG B N 1
ATOM 2957 C CA . ARG B 1 41 ? 12 17.047 29.031 1 96.75 41 ARG B CA 1
ATOM 2958 C C . ARG B 1 41 ? 10.508 16.844 29.281 1 96.75 41 ARG B C 1
ATOM 2960 O O . ARG B 1 41 ? 9.945 17.438 30.203 1 96.75 41 ARG B O 1
ATOM 2967 N N . SER B 1 42 ? 9.891 16.094 28.484 1 95.12 42 SER B N 1
ATOM 2968 C CA . SER B 1 42 ? 8.469 15.82 28.625 1 95.12 42 SER B CA 1
ATOM 2969 C C . SER B 1 42 ? 8.219 14.438 29.219 1 95.12 42 SER B C 1
ATOM 2971 O O . SER B 1 42 ? 9.023 13.523 29.031 1 95.12 42 SER B O 1
ATOM 2973 N N . LYS B 1 43 ? 7.125 14.297 29.875 1 93.31 43 LYS B N 1
ATOM 2974 C CA . LYS B 1 43 ? 6.746 13.031 30.5 1 93.31 43 LYS B CA 1
ATOM 2975 C C . LYS B 1 43 ? 6.441 11.969 29.453 1 93.31 43 LYS B C 1
ATOM 2977 O O . LYS B 1 43 ? 6.836 10.812 29.594 1 93.31 43 LYS B O 1
ATOM 2982 N N . ASP B 1 44 ? 5.68 12.281 28.562 1 92.56 44 ASP B N 1
ATOM 2983 C CA . ASP B 1 44 ? 5.305 11.422 27.438 1 92.56 44 ASP B CA 1
ATOM 2984 C C . ASP B 1 44 ? 4.984 12.25 26.203 1 92.56 44 ASP B C 1
ATOM 2986 O O . ASP B 1 44 ? 5.113 13.477 26.219 1 92.56 44 ASP B O 1
ATOM 2990 N N . PHE B 1 45 ? 4.68 11.594 25.203 1 93.62 45 PHE B N 1
ATOM 2991 C CA . PHE B 1 45 ? 4.527 12.258 23.906 1 93.62 45 PHE B CA 1
ATOM 2992 C C . PHE B 1 45 ? 3.352 13.227 23.938 1 93.62 45 PHE B C 1
ATOM 2994 O O . PHE B 1 45 ? 3.422 14.312 23.344 1 93.62 45 PHE B O 1
ATOM 3001 N N . LEU B 1 46 ? 2.266 12.852 24.516 1 94.75 46 LEU B N 1
ATOM 3002 C CA . LEU B 1 46 ? 1.109 13.734 24.625 1 94.75 46 LEU B CA 1
ATOM 3003 C C . LEU B 1 46 ? 1.457 15 25.406 1 94.75 46 LEU B C 1
ATOM 3005 O O . LEU B 1 46 ? 1.075 16.109 25 1 94.75 46 LEU B O 1
ATOM 3009 N N . ASP B 1 47 ? 2.127 14.758 26.453 1 95.75 47 ASP B N 1
ATOM 3010 C CA . ASP B 1 47 ? 2.6 15.883 27.234 1 95.75 47 ASP B CA 1
ATOM 3011 C C . ASP B 1 47 ? 3.479 16.812 26.406 1 95.75 47 ASP B C 1
ATOM 3013 O O . ASP B 1 47 ? 3.389 18.031 26.531 1 95.75 47 ASP B O 1
ATOM 3017 N N . PHE B 1 48 ? 4.324 16.266 25.594 1 96.69 48 PHE B N 1
ATOM 3018 C CA . PHE B 1 48 ? 5.184 17.016 24.688 1 96.69 48 PHE B CA 1
ATOM 3019 C C . PHE B 1 48 ? 4.355 17.906 23.766 1 96.69 48 PHE B C 1
ATOM 3021 O O . PHE B 1 48 ? 4.602 19.109 23.672 1 96.69 48 PHE B O 1
ATOM 3028 N N . CYS B 1 49 ? 3.303 17.406 23.203 1 96.81 49 CYS B N 1
ATOM 3029 C CA . CYS B 1 49 ? 2.447 18.125 22.266 1 96.81 49 CYS B CA 1
ATOM 3030 C C . CYS B 1 49 ? 1.637 19.203 22.984 1 96.81 49 CYS B C 1
ATOM 3032 O O . CYS B 1 49 ? 1.371 20.266 22.422 1 96.81 49 CYS B O 1
ATOM 3034 N N . TYR B 1 50 ? 1.34 18.953 24.266 1 97.69 50 TYR B N 1
ATOM 3035 C CA . TYR B 1 50 ? 0.471 19.859 25.016 1 97.69 50 TYR B CA 1
ATOM 3036 C C . TYR B 1 50 ? 1.29 20.875 25.812 1 97.69 50 TYR B C 1
ATOM 3038 O O . TYR B 1 50 ? 0.737 21.656 26.578 1 97.69 50 TYR B O 1
ATOM 3046 N N . THR B 1 51 ? 2.541 20.844 25.641 1 98.38 51 THR B N 1
ATOM 3047 C CA . 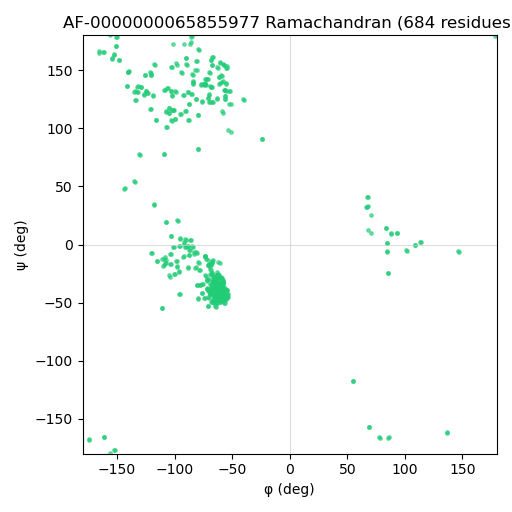THR B 1 51 ? 3.406 21.859 26.25 1 98.38 51 THR B CA 1
ATOM 3048 C C . THR B 1 51 ? 3.918 22.828 25.188 1 98.38 51 THR B C 1
ATOM 3050 O O . THR B 1 51 ? 4.926 22.562 24.531 1 98.38 51 THR B O 1
ATOM 3053 N N . PRO B 1 52 ? 3.295 23.984 25.125 1 98.56 52 PRO B N 1
ATOM 3054 C CA . PRO B 1 52 ? 3.543 24.906 24.016 1 98.56 52 PRO B CA 1
ATOM 3055 C C . PRO B 1 52 ? 5.016 25.281 23.891 1 98.56 52 PRO B C 1
ATOM 3057 O O . PRO B 1 52 ? 5.535 25.375 22.781 1 98.56 52 PRO B O 1
ATOM 3060 N N . SER B 1 53 ? 5.723 25.484 24.969 1 98.44 53 SER B N 1
ATOM 3061 C CA . SER B 1 53 ? 7.125 25.875 24.906 1 98.44 53 SER B CA 1
ATOM 3062 C C . SER B 1 53 ? 7.977 24.797 24.266 1 98.44 53 SER B C 1
ATOM 3064 O O . SER B 1 53 ? 8.836 25.078 23.438 1 98.44 53 SER B O 1
ATOM 3066 N N . LEU B 1 54 ? 7.727 23.578 24.578 1 98.56 54 LEU B N 1
ATOM 3067 C CA . LEU B 1 54 ? 8.492 22.453 24.047 1 98.56 54 LEU B CA 1
ATOM 3068 C C . LEU B 1 54 ? 8.125 22.188 22.578 1 98.56 54 LEU B C 1
ATOM 3070 O O . LEU B 1 54 ? 9.008 22 21.75 1 98.56 54 LEU B O 1
ATOM 3074 N N . ALA B 1 55 ? 6.832 22.172 22.312 1 98.69 55 ALA B N 1
ATOM 3075 C CA . ALA B 1 55 ? 6.371 21.938 20.953 1 98.69 55 ALA B CA 1
ATOM 3076 C C . ALA B 1 55 ? 6.852 23.047 20.016 1 98.69 55 ALA B C 1
ATOM 3078 O O . ALA B 1 55 ? 7.191 22.781 18.859 1 98.69 55 ALA B O 1
ATOM 3079 N N . SER B 1 56 ? 6.852 24.266 20.531 1 98.81 56 SER B N 1
ATOM 3080 C CA . SER B 1 56 ? 7.375 25.375 19.734 1 98.81 56 SER B CA 1
ATOM 3081 C C . SER B 1 56 ? 8.852 25.172 19.406 1 98.81 56 SER B C 1
ATOM 3083 O O . SER B 1 56 ? 9.281 25.375 18.266 1 98.81 56 SER B O 1
ATOM 3085 N N . GLU B 1 57 ? 9.578 24.781 20.406 1 98.69 57 GLU B N 1
ATOM 3086 C CA . GLU B 1 57 ? 11 24.531 20.219 1 98.69 57 GLU B CA 1
ATOM 3087 C C . GLU B 1 57 ? 11.234 23.453 19.172 1 98.69 57 GLU B C 1
ATOM 3089 O O . GLU B 1 57 ? 12.047 23.641 18.25 1 98.69 57 GLU B O 1
ATOM 3094 N N . ALA B 1 58 ? 10.531 22.391 19.266 1 98.75 58 ALA B N 1
ATOM 3095 C CA . ALA B 1 58 ? 10.664 21.297 18.312 1 98.75 58 ALA B CA 1
ATOM 3096 C C . ALA B 1 58 ? 10.352 21.766 16.891 1 98.75 58 ALA B C 1
ATOM 3098 O O . ALA B 1 58 ? 11.062 21.422 15.945 1 98.75 58 ALA B O 1
ATOM 3099 N N . THR B 1 59 ? 9.305 22.578 16.75 1 98.81 59 THR B N 1
ATOM 3100 C CA . THR B 1 59 ? 8.867 23.078 15.453 1 98.81 59 THR B CA 1
ATOM 3101 C C . THR B 1 59 ? 9.953 23.938 14.805 1 98.81 59 THR B C 1
ATOM 3103 O O . THR B 1 59 ? 10.125 23.922 13.586 1 98.81 59 THR B O 1
ATOM 3106 N N . LEU B 1 60 ? 10.703 24.656 15.602 1 98.81 60 LEU B N 1
ATOM 3107 C CA . LEU B 1 60 ? 11.625 25.672 15.109 1 98.81 60 LEU B CA 1
ATOM 3108 C C . LEU B 1 60 ? 12.992 25.062 14.797 1 98.81 60 LEU B C 1
ATOM 3110 O O . LEU B 1 60 ? 13.766 25.625 14.023 1 98.81 60 LEU B O 1
ATOM 3114 N N . GLN B 1 61 ? 13.305 23.891 15.336 1 98.75 61 GLN B N 1
ATOM 3115 C CA . GLN B 1 61 ? 14.641 23.312 15.266 1 98.75 61 GLN B CA 1
ATOM 3116 C C . GLN B 1 61 ? 15.062 23.078 13.812 1 98.75 61 GLN B C 1
ATOM 3118 O O . GLN B 1 61 ? 16.141 23.5 13.398 1 98.75 61 GLN B O 1
ATOM 3123 N N . PRO B 1 62 ? 14.195 22.484 12.992 1 98.56 62 PRO B N 1
ATOM 3124 C CA . PRO B 1 62 ? 14.617 22.25 11.609 1 98.56 62 PRO B CA 1
ATOM 3125 C C . PRO B 1 62 ? 14.789 23.547 10.812 1 98.56 62 PRO B C 1
ATOM 3127 O O . PRO B 1 62 ? 15.508 23.562 9.812 1 98.56 62 PRO B O 1
ATOM 3130 N N . ILE B 1 63 ? 14.102 24.594 11.234 1 98.62 63 ILE B N 1
ATOM 3131 C CA . ILE B 1 63 ? 14.242 25.891 10.57 1 98.62 63 ILE B CA 1
ATOM 3132 C C . ILE B 1 63 ? 15.617 26.469 10.875 1 98.62 63 ILE B C 1
ATOM 3134 O O . ILE B 1 63 ? 16.312 26.953 9.969 1 98.62 63 ILE B O 1
ATOM 3138 N N . ARG B 1 64 ? 15.992 26.406 12.141 1 98.38 64 ARG B N 1
ATOM 3139 C CA . ARG B 1 64 ? 17.297 26.906 12.539 1 98.38 64 ARG B CA 1
ATOM 3140 C C . ARG B 1 64 ? 18.422 26.078 11.914 1 98.38 64 ARG B C 1
ATOM 3142 O O . ARG B 1 64 ? 19.422 26.625 11.445 1 98.38 64 ARG B O 1
ATOM 3149 N N . ARG B 1 65 ? 18.281 24.797 11.852 1 98.31 65 ARG B N 1
ATOM 3150 C CA . ARG B 1 65 ? 19.344 23.906 11.414 1 98.31 65 ARG B CA 1
ATOM 3151 C C . ARG B 1 65 ? 19.469 23.875 9.898 1 98.31 65 ARG B C 1
ATOM 3153 O O . ARG B 1 65 ? 20.578 23.938 9.352 1 98.31 65 ARG B O 1
ATOM 3160 N N . TYR B 1 66 ? 18.297 23.75 9.188 1 98.44 66 TYR B N 1
ATOM 3161 C CA . TYR B 1 66 ? 18.297 23.391 7.77 1 98.44 66 TYR B CA 1
ATOM 3162 C C . TYR B 1 66 ? 17.859 24.578 6.914 1 98.44 66 TYR B C 1
ATOM 3164 O O . TYR B 1 66 ? 18.047 24.578 5.695 1 98.44 66 TYR B O 1
ATOM 3172 N N . GLY B 1 67 ? 17.203 25.609 7.473 1 98.12 67 GLY B N 1
ATOM 3173 C CA . GLY B 1 67 ? 16.688 26.719 6.691 1 98.12 67 GLY B CA 1
ATOM 3174 C C . GLY B 1 67 ? 15.547 26.312 5.777 1 98.12 67 GLY B C 1
ATOM 3175 O O . GLY B 1 67 ? 15.484 26.75 4.625 1 98.12 67 GLY B O 1
ATOM 3176 N N . MET B 1 68 ? 14.664 25.484 6.254 1 98.44 68 MET B N 1
ATOM 3177 C CA . MET B 1 68 ? 13.516 25.031 5.473 1 98.44 68 MET B CA 1
ATOM 3178 C C . MET B 1 68 ? 12.609 26.203 5.113 1 98.44 68 MET B C 1
ATOM 3180 O O . MET B 1 68 ? 12.461 27.141 5.895 1 98.44 68 MET B O 1
ATOM 3184 N N . ASP B 1 69 ? 11.906 26.094 4.004 1 98.5 69 ASP B N 1
ATOM 3185 C CA . ASP B 1 69 ? 10.984 27.125 3.562 1 98.5 69 ASP B CA 1
ATOM 3186 C C . ASP B 1 69 ? 9.641 27.016 4.281 1 98.5 69 ASP B C 1
ATOM 3188 O O . ASP B 1 69 ? 8.836 27.953 4.262 1 98.5 69 ASP B O 1
ATOM 3192 N N . GLY B 1 70 ? 9.375 25.859 4.836 1 98.69 70 GLY B N 1
ATOM 3193 C CA . GLY B 1 70 ? 8.156 25.594 5.59 1 98.69 70 GLY B CA 1
ATOM 3194 C C . GLY B 1 70 ? 8.414 24.984 6.949 1 98.69 70 GLY B C 1
ATOM 3195 O O . GLY B 1 70 ? 9.273 24.109 7.09 1 98.69 70 GLY B O 1
ATOM 3196 N N . ALA B 1 71 ? 7.738 25.484 7.945 1 98.75 71 ALA B N 1
ATOM 3197 C CA . ALA B 1 71 ? 7.684 24.875 9.273 1 98.75 71 ALA B CA 1
ATOM 3198 C C . ALA B 1 71 ? 6.344 24.188 9.516 1 98.75 71 ALA B C 1
ATOM 3200 O O . ALA B 1 71 ? 5.301 24.844 9.547 1 98.75 71 ALA B O 1
ATOM 3201 N N . ILE B 1 72 ? 6.359 22.938 9.625 1 98.44 72 ILE B N 1
ATOM 3202 C CA . ILE B 1 72 ? 5.133 22.234 9.977 1 98.44 72 ILE B CA 1
ATOM 3203 C C . ILE B 1 72 ? 5.012 22.141 11.5 1 98.44 72 ILE B C 1
ATOM 3205 O O . ILE B 1 72 ? 5.969 21.781 12.188 1 98.44 72 ILE B O 1
ATOM 3209 N N . LEU B 1 73 ? 3.891 22.484 11.953 1 98.06 73 LEU B N 1
ATOM 3210 C CA . LEU B 1 73 ? 3.594 22.469 13.383 1 98.06 73 LEU B CA 1
ATOM 3211 C C . LEU B 1 73 ? 3.928 21.125 14.008 1 98.06 73 LEU B C 1
ATOM 3213 O O . LEU B 1 73 ? 3.605 20.078 13.438 1 98.06 73 LEU B O 1
ATOM 3217 N N . PHE B 1 74 ? 4.637 21.172 15.148 1 98.19 74 PHE B N 1
ATOM 3218 C CA . PHE B 1 74 ? 4.848 19.922 15.883 1 98.19 74 PHE B CA 1
ATOM 3219 C C . PHE B 1 74 ? 3.613 19.562 16.688 1 98.19 74 PHE B C 1
ATOM 3221 O O . PHE B 1 74 ? 3.281 20.234 17.672 1 98.19 74 PHE B O 1
ATOM 3228 N N . ALA B 1 75 ? 3.014 18.547 16.281 1 97.38 75 ALA B N 1
ATOM 3229 C CA . ALA B 1 75 ? 1.809 17.969 16.875 1 97.38 75 ALA B CA 1
ATOM 3230 C C . ALA B 1 75 ? 1.6 16.531 16.438 1 97.38 75 ALA B C 1
ATOM 3232 O O . ALA B 1 75 ? 2.559 15.836 16.094 1 97.38 75 ALA B O 1
ATOM 3233 N N . ASP B 1 76 ? 0.437 16.016 16.656 1 96.69 76 ASP B N 1
ATOM 3234 C CA . ASP B 1 76 ? 0.088 14.68 16.219 1 96.69 76 ASP B CA 1
ATOM 3235 C C . ASP B 1 76 ? -1.343 14.625 15.688 1 96.69 76 ASP B C 1
ATOM 3237 O O . ASP B 1 76 ? -2.225 15.32 16.203 1 96.69 76 ASP B O 1
ATOM 3241 N N . ILE B 1 77 ? -1.539 13.742 14.742 1 96.62 77 ILE B N 1
ATOM 3242 C CA . ILE B 1 77 ? -2.826 13.703 14.062 1 96.62 77 ILE B CA 1
ATOM 3243 C C . ILE B 1 77 ? -3.885 13.102 14.977 1 96.62 77 ILE B C 1
ATOM 3245 O O . ILE B 1 77 ? -5.086 13.234 14.727 1 96.62 77 ILE B O 1
ATOM 3249 N N . LEU B 1 78 ? -3.508 12.516 16.125 1 97.38 78 LEU B N 1
ATOM 3250 C CA . LEU B 1 78 ? -4.465 11.805 16.969 1 97.38 78 LEU B CA 1
ATOM 3251 C C . LEU B 1 78 ? -4.898 12.672 18.156 1 97.38 78 LEU B C 1
ATOM 3253 O O . LEU B 1 78 ? -5.75 12.273 18.953 1 97.38 78 LEU B O 1
ATOM 3257 N N . LEU B 1 79 ? -4.336 13.883 18.281 1 97.88 79 LEU B N 1
ATOM 3258 C CA . LEU B 1 79 ? -4.742 14.773 19.359 1 97.88 79 LEU B CA 1
ATOM 3259 C C . LEU B 1 79 ? -6.238 15.062 19.297 1 97.88 79 LEU B C 1
ATOM 3261 O O . LEU B 1 79 ? -6.887 15.25 20.328 1 97.88 79 LEU B O 1
ATOM 3265 N N . ILE B 1 80 ? -6.789 15.062 18.094 1 98.38 80 ILE B N 1
ATOM 3266 C CA . ILE B 1 80 ? -8.203 15.375 17.906 1 98.38 80 ILE B CA 1
ATOM 3267 C C . ILE B 1 80 ? -9.062 14.312 18.578 1 98.38 80 ILE B C 1
ATOM 3269 O O . ILE B 1 80 ? -10.125 14.617 19.125 1 98.38 80 ILE B O 1
ATOM 3273 N N . LEU B 1 81 ? -8.625 13.047 18.562 1 98.19 81 LEU B N 1
ATOM 3274 C CA . LEU B 1 81 ? -9.375 11.984 19.219 1 98.19 81 LEU B CA 1
ATOM 3275 C C . LEU B 1 81 ? -9.328 12.148 20.734 1 98.19 81 LEU B C 1
ATOM 3277 O O . LEU B 1 81 ? -10.328 11.93 21.422 1 98.19 81 LEU B O 1
ATOM 3281 N N . ASP B 1 82 ? -8.133 12.5 21.234 1 97.69 82 ASP B N 1
ATOM 3282 C CA . ASP B 1 82 ? -8.016 12.812 22.656 1 97.69 82 ASP B CA 1
ATOM 3283 C C . ASP B 1 82 ? -8.969 13.93 23.047 1 97.69 82 ASP B C 1
ATOM 3285 O O . ASP B 1 82 ? -9.68 13.82 24.047 1 97.69 82 ASP B O 1
ATOM 3289 N N . ALA B 1 83 ? -9.008 14.969 22.281 1 97.88 83 ALA B N 1
ATOM 3290 C CA . ALA B 1 83 ? -9.859 16.125 22.531 1 97.88 83 ALA B CA 1
ATOM 3291 C C . ALA B 1 83 ? -11.336 15.758 22.453 1 97.88 83 ALA B C 1
ATOM 3293 O O . ALA B 1 83 ? -12.18 16.391 23.094 1 97.88 83 ALA B O 1
ATOM 3294 N N . MET B 1 84 ? -11.633 14.758 21.672 1 97.88 84 MET B N 1
ATOM 3295 C CA . MET B 1 84 ? -13.008 14.305 21.5 1 97.88 84 MET B CA 1
ATOM 3296 C C . MET B 1 84 ? -13.414 13.352 22.609 1 97.88 84 MET B C 1
ATOM 3298 O O . MET B 1 84 ? -14.531 12.828 22.625 1 97.88 84 MET B O 1
ATOM 3302 N N . GLY B 1 85 ? -12.516 13.047 23.5 1 97.12 85 GLY B N 1
ATOM 3303 C CA . GLY B 1 85 ? -12.883 12.352 24.719 1 97.12 85 GLY B CA 1
ATOM 3304 C C . GLY B 1 85 ? -12.391 10.914 24.75 1 97.12 85 GLY B C 1
ATOM 3305 O O . GLY B 1 85 ? -12.664 10.18 25.703 1 97.12 85 GLY B O 1
ATOM 3306 N N . LEU B 1 86 ? -11.719 10.469 23.719 1 97.81 86 LEU B N 1
ATOM 3307 C CA . LEU B 1 86 ? -11.156 9.125 23.734 1 97.81 86 LEU B CA 1
ATOM 3308 C C . LEU B 1 86 ? -9.797 9.109 24.422 1 97.81 86 LEU B C 1
ATOM 3310 O O . LEU B 1 86 ? -9.031 10.062 24.312 1 97.81 86 LEU B O 1
ATOM 3314 N N . LYS B 1 87 ? -9.484 8.047 25.094 1 96.69 87 LYS B N 1
ATOM 3315 C CA . LYS B 1 87 ? -8.141 7.871 25.641 1 96.69 87 LYS B CA 1
ATOM 3316 C C . LYS B 1 87 ? -7.129 7.598 24.531 1 96.69 87 LYS B C 1
ATOM 3318 O O . LYS B 1 87 ? -7.328 6.695 23.703 1 96.69 87 LYS B O 1
ATOM 3323 N N . VAL B 1 88 ? -6.066 8.367 24.453 1 96.94 88 VAL B N 1
ATOM 3324 C CA . VAL B 1 88 ? -4.984 8.203 23.484 1 96.94 88 VAL B CA 1
ATOM 3325 C C . VAL B 1 88 ? -3.65 8.094 24.219 1 96.94 88 VAL B C 1
ATOM 3327 O O . VAL B 1 88 ? -3.387 8.844 25.156 1 96.94 88 VAL B O 1
ATOM 3330 N N . ALA B 1 89 ? -2.857 7.098 23.844 1 94.88 89 ALA B N 1
ATOM 3331 C CA . ALA B 1 89 ? -1.532 6.91 24.438 1 94.88 89 ALA B CA 1
ATOM 3332 C C . ALA B 1 89 ? -0.517 6.496 23.375 1 94.88 89 ALA B C 1
ATOM 3334 O O . ALA B 1 89 ? -0.877 5.871 22.375 1 94.88 89 ALA B O 1
ATOM 3335 N N . PHE B 1 90 ? 0.688 6.906 23.594 1 90.12 90 PHE B N 1
ATOM 3336 C CA . PHE B 1 90 ? 1.789 6.531 22.719 1 90.12 90 PHE B CA 1
ATOM 3337 C C . PHE B 1 90 ? 2.814 5.688 23.469 1 90.12 90 PHE B C 1
ATOM 3339 O O . PHE B 1 90 ? 3.492 6.18 24.359 1 90.12 90 PHE B O 1
ATOM 3346 N N . GLU B 1 91 ? 2.834 4.473 23.172 1 82.88 91 GLU B N 1
ATOM 3347 C CA . GLU B 1 91 ? 3.748 3.559 23.859 1 82.88 91 GLU B CA 1
ATOM 3348 C C . GLU B 1 91 ? 4.902 3.156 22.938 1 82.88 91 GLU B C 1
ATOM 3350 O O . GLU B 1 91 ? 4.695 2.869 21.766 1 82.88 91 GLU B O 1
ATOM 3355 N N . LYS B 1 92 ? 6.109 3.197 23.5 1 75.31 92 LYS B N 1
ATOM 3356 C CA . LYS B 1 92 ? 7.312 2.848 22.75 1 75.31 92 LYS B CA 1
ATOM 3357 C C . LYS B 1 92 ? 7.207 1.444 22.172 1 75.31 92 LYS B C 1
ATOM 3359 O O . LYS B 1 92 ? 6.852 0.496 22.875 1 75.31 92 LYS B O 1
ATOM 3364 N N . GLY B 1 93 ? 7.441 1.296 20.891 1 73.38 93 GLY B N 1
ATOM 3365 C CA . GLY B 1 93 ? 7.473 0.01 20.219 1 73.38 93 GLY B CA 1
ATOM 3366 C C . GLY B 1 93 ? 6.102 -0.475 19.781 1 73.38 93 GLY B C 1
ATOM 3367 O O . GLY B 1 93 ? 5.984 -1.333 18.906 1 73.38 93 GLY B O 1
ATOM 3368 N N . GLU B 1 94 ? 5.023 -0.024 20.422 1 77.25 94 GLU B N 1
ATOM 3369 C CA . GLU B 1 94 ? 3.676 -0.501 20.125 1 77.25 94 GLU B CA 1
ATOM 3370 C C . GLU B 1 94 ? 2.943 0.462 19.203 1 77.25 94 GLU B C 1
ATOM 3372 O O . GLU B 1 94 ? 1.956 0.087 18.562 1 77.25 94 GLU B O 1
ATOM 3377 N N . GLY B 1 95 ? 3.449 1.683 19.031 1 81.44 95 GLY B N 1
ATOM 3378 C CA . GLY B 1 95 ? 2.699 2.676 18.281 1 81.44 95 GLY B CA 1
ATOM 3379 C C . GLY B 1 95 ? 1.582 3.314 19.078 1 81.44 95 GLY B C 1
ATOM 3380 O O . GLY B 1 95 ? 1.527 3.164 20.312 1 81.44 95 GLY B O 1
ATOM 3381 N N . PRO B 1 96 ? 0.679 4.012 18.469 1 92.81 96 PRO B N 1
ATOM 3382 C CA . PRO B 1 96 ? -0.395 4.707 19.188 1 92.81 96 PRO B CA 1
ATOM 3383 C C . PRO B 1 96 ? -1.507 3.766 19.641 1 92.81 96 PRO B C 1
ATOM 3385 O O . PRO B 1 96 ? -1.862 2.83 18.922 1 92.81 96 PRO B O 1
ATOM 3388 N N . LEU B 1 97 ? -1.954 3.93 20.797 1 96.19 97 LEU B N 1
ATOM 3389 C CA . LEU B 1 97 ? -3.121 3.262 21.359 1 96.19 97 LEU B CA 1
ATOM 3390 C C . LEU B 1 97 ? -4.281 4.238 21.516 1 96.19 97 LEU B C 1
ATOM 3392 O O . LEU B 1 97 ? -4.086 5.371 21.953 1 96.19 97 LEU B O 1
ATOM 3396 N N . VAL B 1 98 ? -5.461 3.859 21.094 1 97.25 98 VAL B N 1
ATOM 3397 C CA . VAL B 1 98 ? -6.664 4.684 21.172 1 97.25 98 VAL B CA 1
ATOM 3398 C C . VAL B 1 98 ? -7.812 3.865 21.766 1 97.25 98 VAL B C 1
ATOM 3400 O O . VAL B 1 98 ? -7.949 2.676 21.469 1 97.25 98 VAL B O 1
ATOM 3403 N N . GLU B 1 99 ? -8.523 4.449 22.625 1 97.25 99 GLU B N 1
ATOM 3404 C CA . GLU B 1 99 ? -9.766 3.811 23.062 1 97.25 99 GLU B CA 1
ATOM 3405 C C . GLU B 1 99 ? -10.633 3.436 21.859 1 97.25 99 GLU B C 1
ATOM 3407 O O . GLU B 1 99 ? -11.008 4.301 21.062 1 97.25 99 GLU B O 1
ATOM 3412 N N . GLN B 1 100 ? -10.922 2.17 21.734 1 97.31 100 GLN B N 1
ATOM 3413 C CA . GLN B 1 100 ? -11.656 1.672 20.578 1 97.31 100 GLN B CA 1
ATOM 3414 C C . GLN B 1 100 ? -13.125 2.072 20.641 1 97.31 100 GLN B C 1
ATOM 3416 O O . GLN B 1 100 ? -13.742 2.006 21.703 1 97.31 100 GLN B O 1
ATOM 3421 N N . ILE B 1 101 ? -13.664 2.473 19.578 1 98 101 ILE B N 1
ATOM 3422 C CA . ILE B 1 101 ? -15.078 2.844 19.531 1 98 101 ILE B CA 1
ATOM 3423 C C . ILE B 1 101 ? -15.898 1.686 18.984 1 98 101 ILE B C 1
ATOM 3425 O O . ILE B 1 101 ? -15.398 0.881 18.188 1 98 101 ILE B O 1
ATOM 3429 N N . ASN B 1 102 ? -17.156 1.693 19.375 1 96.06 102 ASN B N 1
ATOM 3430 C CA . ASN B 1 102 ? -18.094 0.708 18.844 1 96.06 102 ASN B CA 1
ATOM 3431 C C . ASN B 1 102 ? -19.094 1.34 17.875 1 96.06 102 ASN B C 1
ATOM 3433 O O . ASN B 1 102 ? -19.766 0.633 17.125 1 96.06 102 ASN B O 1
ATOM 3437 N N . GLY B 1 103 ? -19.109 2.646 17.844 1 96.62 103 GLY B N 1
ATOM 3438 C CA . GLY B 1 103 ? -20.016 3.391 16.984 1 96.62 103 GLY B CA 1
ATOM 3439 C C . GLY B 1 103 ? -19.891 4.895 17.141 1 96.62 103 GLY B C 1
ATOM 3440 O O . GLY B 1 103 ? -19.062 5.375 17.922 1 96.62 103 GLY B O 1
ATOM 3441 N N . PRO B 1 104 ? -20.703 5.621 16.359 1 96.88 104 PRO B N 1
ATOM 3442 C CA . PRO B 1 104 ? -20.594 7.082 16.359 1 96.88 104 PRO B CA 1
ATOM 3443 C C . PRO B 1 104 ? -20.906 7.695 17.719 1 96.88 104 PRO B C 1
ATOM 3445 O O . PRO B 1 104 ? -20.375 8.758 18.062 1 96.88 104 PRO B O 1
ATOM 3448 N N . SER B 1 105 ? -21.719 7.008 18.547 1 96.25 105 SER B N 1
ATOM 3449 C CA . SER B 1 105 ? -22.109 7.547 19.844 1 96.25 105 SER B CA 1
ATOM 3450 C C . SER B 1 105 ? -20.891 7.707 20.766 1 96.25 105 SER B C 1
ATOM 3452 O O . SER B 1 105 ? -20.875 8.586 21.625 1 96.25 105 SER B O 1
ATOM 3454 N N . ASP B 1 106 ? -19.906 6.926 20.578 1 95.81 106 ASP B N 1
ATOM 3455 C CA . ASP B 1 106 ? -18.703 6.973 21.391 1 95.81 106 ASP B CA 1
ATOM 3456 C C . ASP B 1 106 ? -17.906 8.258 21.141 1 95.81 106 ASP B C 1
ATOM 3458 O O . ASP B 1 106 ? -17.109 8.68 21.984 1 95.81 106 ASP B O 1
ATOM 3462 N N . LEU B 1 107 ? -18.109 8.93 19.969 1 94.75 107 LEU B N 1
ATOM 3463 C CA . LEU B 1 107 ? -17.406 10.148 19.609 1 94.75 107 LEU B CA 1
ATOM 3464 C C . LEU B 1 107 ? -18.297 11.375 19.781 1 94.75 107 LEU B C 1
ATOM 3466 O O . LEU B 1 107 ? -17.828 12.508 19.703 1 94.75 107 LEU B O 1
ATOM 3470 N N . ALA B 1 108 ? -19.531 11.148 20.047 1 92.31 108 ALA B N 1
ATOM 3471 C CA . ALA B 1 108 ? -20.484 12.242 20.078 1 92.31 108 ALA B CA 1
ATOM 3472 C C . ALA B 1 108 ? -20.609 12.828 21.484 1 92.31 108 ALA B C 1
ATOM 3474 O O . ALA B 1 108 ? -21.344 13.797 21.703 1 92.31 108 ALA B O 1
ATOM 3475 N N . ARG B 1 109 ? -19.781 12.336 22.391 1 91.25 109 ARG B N 1
ATOM 3476 C CA . ARG B 1 109 ? -19.891 12.758 23.781 1 91.25 109 ARG B CA 1
ATOM 3477 C C . ARG B 1 109 ? -19.375 14.188 23.969 1 91.25 109 ARG B C 1
ATOM 3479 O O . ARG B 1 109 ? -19.781 14.883 24.906 1 91.25 109 ARG B O 1
ATOM 3486 N N . VAL B 1 110 ? -18.516 14.609 23.156 1 94.5 110 VAL B N 1
ATOM 3487 C CA . VAL B 1 110 ? -17.922 15.938 23.219 1 94.5 110 VAL B CA 1
ATOM 3488 C C . VAL B 1 110 ? -18.25 16.703 21.922 1 94.5 110 VAL B C 1
ATOM 3490 O O . VAL B 1 110 ? -18.047 16.188 20.828 1 94.5 110 VAL B O 1
ATOM 3493 N N . SER B 1 111 ? -18.766 17.891 22.062 1 95 111 SER B N 1
ATOM 3494 C CA . SER B 1 111 ? -19.078 18.672 20.875 1 95 111 SER B CA 1
ATOM 3495 C C . SER B 1 111 ? -17.812 19.094 20.125 1 95 111 SER B C 1
ATOM 3497 O O . SER B 1 111 ? -16.734 19.188 20.734 1 95 111 SER B O 1
ATOM 3499 N N . PRO B 1 112 ? -17.984 19.328 18.828 1 93.88 112 PRO B N 1
ATOM 3500 C CA . PRO B 1 112 ? -16.828 19.781 18.031 1 93.88 112 PRO B CA 1
ATOM 3501 C C . PRO B 1 112 ? -16.172 21.031 18.609 1 93.88 112 PRO B C 1
ATOM 3503 O O . PRO B 1 112 ? -14.938 21.109 18.656 1 93.88 112 PRO B O 1
ATOM 3506 N N . GLN B 1 113 ? -16.922 21.953 19.094 1 95.06 113 GLN B N 1
ATOM 3507 C CA . GLN B 1 113 ? -16.391 23.188 19.656 1 95.06 113 GLN B CA 1
ATOM 3508 C C . GLN B 1 113 ? -15.625 22.922 20.953 1 95.06 113 GLN B C 1
ATOM 3510 O O . GLN B 1 113 ? -14.539 23.469 21.156 1 95.06 113 GLN B O 1
ATOM 3515 N N . LYS B 1 114 ? -16.188 22.062 21.75 1 96.94 114 LYS B N 1
ATOM 3516 C CA . LYS B 1 114 ? -15.531 21.719 23 1 96.94 114 LYS B CA 1
ATOM 3517 C C . LYS B 1 114 ? -14.227 20.969 22.75 1 96.94 114 LYS B C 1
ATOM 3519 O O . LYS B 1 114 ? -13.234 21.172 23.438 1 96.94 114 LYS B O 1
ATOM 3524 N N . ALA B 1 115 ? -14.281 20.094 21.797 1 96.94 115 ALA B N 1
ATOM 3525 C CA . ALA B 1 115 ? -13.07 19.375 21.422 1 96.94 115 ALA B CA 1
ATOM 3526 C C . ALA B 1 115 ? -11.977 20.344 20.969 1 96.94 115 ALA B C 1
ATOM 3528 O O . ALA B 1 115 ? -10.828 20.234 21.406 1 96.94 115 ALA B O 1
ATOM 3529 N N . ALA B 1 116 ? -12.344 21.266 20.125 1 96.44 116 ALA B N 1
ATOM 3530 C CA . ALA B 1 116 ? -11.391 22.266 19.641 1 96.44 116 ALA B CA 1
ATOM 3531 C C . ALA B 1 116 ? -10.844 23.094 20.797 1 96.44 116 ALA B C 1
ATOM 3533 O O . ALA B 1 116 ? -9.656 23.438 20.812 1 96.44 116 ALA B O 1
ATOM 3534 N N . ASP B 1 117 ? -11.688 23.406 21.797 1 97.38 117 ASP B N 1
ATOM 3535 C CA . ASP B 1 117 ? -11.258 24.172 22.969 1 97.38 117 ASP B CA 1
ATOM 3536 C C . ASP B 1 117 ? -10.195 23.422 23.75 1 97.38 117 ASP B C 1
ATOM 3538 O O . ASP B 1 117 ? -9.25 24.031 24.266 1 97.38 117 ASP B O 1
ATOM 3542 N N . ARG B 1 118 ? -10.352 22.188 23.812 1 97.19 118 ARG B N 1
ATOM 3543 C CA . ARG B 1 118 ? -9.43 21.344 24.578 1 97.19 118 ARG B CA 1
ATOM 3544 C C . ARG B 1 118 ? -8.047 21.312 23.938 1 97.19 118 ARG B C 1
ATOM 3546 O O . ARG B 1 118 ? -7.074 20.906 24.562 1 97.19 118 ARG B O 1
ATOM 3553 N N . LEU B 1 119 ? -7.945 21.75 22.703 1 98.5 119 LEU B N 1
ATOM 3554 C CA . LEU B 1 119 ? -6.68 21.75 21.984 1 98.5 119 LEU B CA 1
ATOM 3555 C C . LEU B 1 119 ? -6.023 23.125 22.031 1 98.5 119 LEU B C 1
ATOM 3557 O O . LEU B 1 119 ? -5.109 23.422 21.266 1 98.5 119 LEU B O 1
ATOM 3561 N N . SER B 1 120 ? -6.352 23.984 22.969 1 98.5 120 SER B N 1
ATOM 3562 C CA . SER B 1 120 ? -5.875 25.359 23.109 1 98.5 120 SER B CA 1
ATOM 3563 C C . SER B 1 120 ? -4.352 25.406 23.219 1 98.5 120 SER B C 1
ATOM 3565 O O . SER B 1 120 ? -3.715 26.328 22.703 1 98.5 120 SER B O 1
ATOM 3567 N N . PRO B 1 121 ? -3.725 24.422 23.906 1 98.56 121 PRO B N 1
ATOM 3568 C CA . PRO B 1 121 ? -2.26 24.453 23.938 1 98.56 121 PRO B CA 1
ATOM 3569 C C . PRO B 1 121 ? -1.633 24.422 22.547 1 98.56 121 PRO B C 1
ATOM 3571 O O . PRO B 1 121 ? -0.576 25.016 22.328 1 98.56 121 PRO B O 1
ATOM 3574 N N . VAL B 1 122 ? -2.256 23.719 21.641 1 98.81 122 VAL B N 1
ATOM 3575 C CA . VAL B 1 122 ? -1.747 23.625 20.281 1 98.81 122 VAL B CA 1
ATOM 3576 C C . VAL B 1 122 ? -1.809 25 19.609 1 98.81 122 VAL B C 1
ATOM 3578 O O . VAL B 1 122 ? -0.878 25.406 18.906 1 98.81 122 VAL B O 1
ATOM 3581 N N . TYR B 1 123 ? -2.881 25.766 19.875 1 98.88 123 TYR B N 1
ATOM 3582 C CA . TYR B 1 123 ? -3.008 27.094 19.297 1 98.88 123 TYR B CA 1
ATOM 3583 C C . TYR B 1 123 ? -1.96 28.047 19.859 1 98.88 123 TYR B C 1
ATOM 3585 O O . TYR B 1 123 ? -1.433 28.906 19.156 1 98.88 123 TYR B O 1
ATOM 3593 N N . GLU B 1 124 ? -1.702 27.875 21.125 1 98.88 124 GLU B N 1
ATOM 3594 C CA . GLU B 1 124 ? -0.621 28.656 21.703 1 98.88 124 GLU B CA 1
ATOM 3595 C C . GLU B 1 124 ? 0.714 28.359 21.031 1 98.88 124 GLU B C 1
ATOM 3597 O O . GLU B 1 124 ? 1.503 29.266 20.766 1 98.88 124 GLU B O 1
ATOM 3602 N N . THR B 1 125 ? 0.974 27.062 20.797 1 98.88 125 THR B N 1
ATOM 3603 C CA . THR B 1 125 ? 2.178 26.672 20.062 1 98.88 125 THR B CA 1
ATOM 3604 C C . THR B 1 125 ? 2.238 27.359 18.703 1 98.88 125 THR B C 1
ATOM 3606 O O . THR B 1 125 ? 3.277 27.906 18.328 1 98.88 125 THR B O 1
ATOM 3609 N N . VAL B 1 126 ? 1.107 27.391 17.969 1 98.88 126 VAL B N 1
ATOM 3610 C CA . VAL B 1 126 ? 1.05 28.016 16.656 1 98.88 126 VAL B CA 1
ATOM 3611 C C . VAL B 1 126 ? 1.44 29.484 16.766 1 98.88 126 VAL B C 1
ATOM 3613 O O . VAL B 1 126 ? 2.277 29.984 16.016 1 98.88 126 VAL B O 1
ATOM 3616 N N . SER B 1 127 ? 0.896 30.156 17.734 1 98.88 127 SER B N 1
ATOM 3617 C CA . SER B 1 127 ? 1.152 31.578 17.922 1 98.88 127 SER B CA 1
ATOM 3618 C C . SER B 1 127 ? 2.615 31.844 18.266 1 98.88 127 SER B C 1
ATOM 3620 O O . SER B 1 127 ? 3.232 32.75 17.734 1 98.88 127 SER B O 1
ATOM 3622 N N . ARG B 1 128 ? 3.137 31.031 19.156 1 98.81 128 ARG B N 1
ATOM 3623 C CA . ARG B 1 128 ? 4.535 31.172 19.547 1 98.81 128 ARG B CA 1
ATOM 3624 C C . ARG B 1 128 ? 5.461 30.969 18.359 1 98.81 128 ARG B C 1
ATOM 3626 O O . ARG B 1 128 ? 6.406 31.734 18.172 1 98.81 128 ARG B O 1
ATOM 3633 N N . VAL B 1 129 ? 5.211 29.938 17.594 1 98.88 129 VAL B N 1
ATOM 3634 C CA . VAL B 1 129 ? 6.043 29.609 16.438 1 98.88 129 VAL B CA 1
ATOM 3635 C C . VAL B 1 129 ? 5.949 30.734 15.414 1 98.88 129 VAL B C 1
ATOM 3637 O O . VAL B 1 129 ? 6.965 31.172 14.867 1 98.88 129 VAL B O 1
ATOM 3640 N N . LYS B 1 130 ? 4.734 31.172 15.156 1 98.62 130 LYS B N 1
ATOM 3641 C CA . LYS B 1 130 ? 4.523 32.25 14.203 1 98.62 130 LYS B CA 1
ATOM 3642 C C . LYS B 1 130 ? 5.352 33.469 14.57 1 98.62 130 LYS B C 1
ATOM 3644 O O . LYS B 1 130 ? 5.973 34.094 13.703 1 98.62 130 LYS B O 1
ATOM 3649 N N . ALA B 1 131 ? 5.383 33.781 15.797 1 98.44 131 ALA B N 1
ATOM 3650 C CA . ALA B 1 131 ? 6.098 34.938 16.281 1 98.44 131 ALA B CA 1
ATOM 3651 C C . ALA B 1 131 ? 7.605 34.781 16.141 1 98.44 131 ALA B C 1
ATOM 3653 O O . ALA B 1 131 ? 8.328 35.75 15.953 1 98.44 131 ALA B O 1
ATOM 3654 N N . ALA B 1 132 ? 8.047 33.594 16.141 1 98.5 132 ALA B N 1
ATOM 3655 C CA . ALA B 1 132 ? 9.484 33.312 16.188 1 98.5 132 ALA B CA 1
ATOM 3656 C C . ALA B 1 132 ? 10.039 33.031 14.797 1 98.5 132 ALA B C 1
ATOM 3658 O O . ALA B 1 132 ? 11.25 33.094 14.578 1 98.5 132 ALA B O 1
ATOM 3659 N N . LEU B 1 133 ? 9.203 32.688 13.836 1 98.19 133 LEU B N 1
ATOM 3660 C CA . LEU B 1 133 ? 9.633 32.25 12.516 1 98.19 133 LEU B CA 1
ATOM 3661 C C . LEU B 1 133 ? 10.203 33.406 11.711 1 98.19 133 LEU B C 1
ATOM 3663 O O . LEU B 1 133 ? 9.68 34.531 11.781 1 98.19 133 LEU B O 1
ATOM 3667 N N . PRO B 1 134 ? 11.258 33.125 10.922 1 96.81 134 PRO B N 1
ATOM 3668 C CA . PRO B 1 134 ? 11.664 34.156 9.938 1 96.81 134 PRO B CA 1
ATOM 3669 C C . PRO B 1 134 ? 10.539 34.531 8.992 1 96.81 134 PRO B C 1
ATOM 3671 O O . PRO B 1 134 ? 9.672 33.719 8.688 1 96.81 134 PRO B O 1
ATOM 3674 N N . ALA B 1 135 ? 10.594 35.719 8.453 1 95.44 135 ALA B N 1
ATOM 3675 C CA . ALA B 1 135 ? 9.531 36.281 7.625 1 95.44 135 ALA B CA 1
ATOM 3676 C C . ALA B 1 135 ? 9.32 35.438 6.359 1 95.44 135 ALA B C 1
ATOM 3678 O O . ALA B 1 135 ? 8.211 35.406 5.816 1 95.44 135 ALA B O 1
ATOM 3679 N N . GLN B 1 136 ? 10.344 34.75 5.965 1 96.31 136 GLN B N 1
ATOM 3680 C CA . GLN B 1 136 ? 10.273 34.062 4.684 1 96.31 136 GLN B CA 1
ATOM 3681 C C . GLN B 1 136 ? 9.758 32.625 4.859 1 96.31 136 GLN B C 1
ATOM 3683 O O . GLN B 1 136 ? 9.484 31.938 3.875 1 96.31 136 GLN B O 1
ATOM 3688 N N . THR B 1 137 ? 9.648 32.156 6.094 1 98.31 137 THR B N 1
ATOM 3689 C CA . THR B 1 137 ? 9.266 30.766 6.359 1 98.31 137 THR B CA 1
ATOM 3690 C C . THR B 1 137 ? 7.758 30.656 6.551 1 98.31 137 THR B C 1
ATOM 3692 O O . THR B 1 137 ? 7.16 31.422 7.309 1 98.31 137 THR B O 1
ATOM 3695 N N . THR B 1 138 ? 7.133 29.766 5.859 1 98.62 138 THR B N 1
ATOM 3696 C CA . THR B 1 138 ? 5.695 29.547 5.949 1 98.62 138 THR B CA 1
ATOM 3697 C C . THR B 1 138 ? 5.371 28.594 7.098 1 98.62 138 THR B C 1
ATOM 3699 O O . THR B 1 138 ? 6.004 27.547 7.242 1 98.62 138 THR B O 1
ATOM 3702 N N . LEU B 1 139 ? 4.441 28.953 7.965 1 98.81 139 LEU B N 1
ATOM 3703 C CA . LEU B 1 139 ? 3.959 28.062 9.008 1 98.81 139 LEU B CA 1
ATOM 3704 C C . LEU B 1 139 ? 2.805 27.203 8.5 1 98.81 139 LEU B C 1
ATOM 3706 O O . LEU B 1 139 ? 1.781 27.734 8.055 1 98.81 139 LEU B O 1
ATOM 3710 N N . ILE B 1 140 ? 2.963 25.906 8.547 1 98.88 140 ILE B N 1
ATOM 3711 C CA . ILE B 1 140 ? 1.976 24.953 8.047 1 98.88 140 ILE B CA 1
ATOM 3712 C C . ILE B 1 140 ? 1.285 24.266 9.219 1 98.88 140 ILE B C 1
ATOM 3714 O O . ILE B 1 140 ? 1.933 23.562 10 1 98.88 140 ILE B O 1
ATOM 3718 N N . GLY B 1 141 ? -0.027 24.5 9.391 1 98.81 141 GLY B N 1
ATOM 3719 C CA . GLY B 1 141 ? -0.847 23.672 10.266 1 98.81 141 GLY B CA 1
ATOM 3720 C C . GLY B 1 141 ? -1.267 22.359 9.641 1 98.81 141 GLY B C 1
ATOM 3721 O O . GLY B 1 141 ? -1.062 22.141 8.445 1 98.81 141 GLY B O 1
ATOM 3722 N N . PHE B 1 142 ? -1.811 21.453 10.5 1 98.56 142 PHE B N 1
ATOM 3723 C CA . PHE B 1 142 ? -2.186 20.188 9.875 1 98.56 142 PHE B CA 1
ATOM 3724 C C . PHE B 1 142 ? -3.162 19.422 10.758 1 98.56 142 PHE B C 1
ATOM 3726 O O . PHE B 1 142 ? -3.367 19.781 11.922 1 98.56 142 PHE B O 1
ATOM 3733 N N . ALA B 1 143 ? -3.779 18.438 10.203 1 98.81 143 ALA B N 1
ATOM 3734 C CA . ALA B 1 143 ? -4.625 17.453 10.867 1 98.81 143 ALA B CA 1
ATOM 3735 C C . ALA B 1 143 ? -4.664 16.141 10.078 1 98.81 143 ALA B C 1
ATOM 3737 O O . ALA B 1 143 ? -4.223 16.094 8.922 1 98.81 143 ALA B O 1
ATOM 3738 N N . GLY B 1 144 ? -5.043 15.109 10.781 1 98.75 144 GLY B N 1
ATOM 3739 C CA . GLY B 1 144 ? -5.387 13.898 10.055 1 98.75 144 GLY B CA 1
ATOM 3740 C C . GLY B 1 144 ? -6.719 13.992 9.328 1 98.75 144 GLY B C 1
ATOM 3741 O O . GLY B 1 144 ? -7.664 14.602 9.836 1 98.75 144 GLY B O 1
ATOM 3742 N N . SER B 1 145 ? -6.746 13.398 8.164 1 98.88 145 SER B N 1
ATOM 3743 C CA . SER B 1 145 ? -8.008 13.344 7.43 1 98.88 145 SER B CA 1
ATOM 3744 C C . SER B 1 145 ? -9.023 12.445 8.133 1 98.88 145 SER B C 1
ATOM 3746 O O . SER B 1 145 ? -8.648 11.578 8.922 1 98.88 145 SER B O 1
ATOM 3748 N N . PRO B 1 146 ? -10.312 12.656 7.824 1 98.88 146 PRO B N 1
ATOM 3749 C CA . PRO B 1 146 ? -11.375 11.938 8.539 1 98.88 146 PRO B CA 1
ATOM 3750 C C . PRO B 1 146 ? -11.203 10.422 8.477 1 98.88 146 PRO B C 1
ATOM 3752 O O . PRO B 1 146 ? -11.391 9.734 9.484 1 98.88 146 PRO B O 1
ATOM 3755 N N . TRP B 1 147 ? -10.812 9.859 7.391 1 98.75 147 TRP B N 1
ATOM 3756 C CA . TRP B 1 147 ? -10.664 8.414 7.258 1 98.75 147 TRP B CA 1
ATOM 3757 C C . TRP B 1 147 ? -9.555 7.895 8.172 1 98.75 147 TRP B C 1
ATOM 3759 O O . TRP B 1 147 ? -9.789 6.996 8.984 1 98.75 147 TRP B O 1
ATOM 3769 N N . THR B 1 148 ? -8.391 8.469 8.07 1 98.56 148 THR B N 1
ATOM 3770 C CA . THR B 1 148 ? -7.242 8.016 8.852 1 98.56 148 THR B CA 1
ATOM 3771 C C . THR B 1 148 ? -7.527 8.133 10.344 1 98.56 148 THR B C 1
ATOM 3773 O O . THR B 1 148 ? -7.281 7.195 11.109 1 98.56 148 THR B O 1
ATOM 3776 N N . VAL B 1 149 ? -8.078 9.25 10.75 1 98.62 149 VAL B N 1
ATOM 3777 C CA . VAL B 1 149 ? -8.359 9.477 12.164 1 98.62 149 VAL B CA 1
ATOM 3778 C C . VAL B 1 149 ? -9.406 8.477 12.648 1 98.62 149 VAL B C 1
ATOM 3780 O O . VAL B 1 149 ? -9.242 7.863 13.703 1 98.62 149 VAL B O 1
ATOM 3783 N N . SER B 1 150 ? -10.469 8.312 11.891 1 98.62 150 SER B N 1
ATOM 3784 C CA . SER B 1 150 ? -11.531 7.375 12.25 1 98.62 150 SER B CA 1
ATOM 3785 C C . SER B 1 150 ? -11.008 5.945 12.328 1 98.62 150 SER B C 1
ATOM 3787 O O . SER B 1 150 ? -11.422 5.176 13.195 1 98.62 150 SER B O 1
ATOM 3789 N N . LEU B 1 151 ? -10.133 5.629 11.414 1 98.19 151 LEU B N 1
ATOM 3790 C CA . LEU B 1 151 ? -9.547 4.293 11.391 1 98.19 151 LEU B CA 1
ATOM 3791 C C . LEU B 1 151 ? -8.836 3.99 12.703 1 98.19 151 LEU B C 1
ATOM 3793 O O . LEU B 1 151 ? -8.992 2.902 13.266 1 98.19 151 LEU B O 1
ATOM 3797 N N . TYR B 1 152 ? -8.102 4.922 13.25 1 97.75 152 TYR B N 1
ATOM 3798 C CA . TYR B 1 152 ? -7.418 4.711 14.516 1 97.75 152 TYR B CA 1
ATOM 3799 C C . TYR B 1 152 ? -8.414 4.488 15.648 1 97.75 152 TYR B C 1
ATOM 3801 O O . TYR B 1 152 ? -8.188 3.662 16.531 1 97.75 152 TYR B O 1
ATOM 3809 N N . ALA B 1 153 ? -9.484 5.219 15.617 1 98.19 153 ALA B N 1
ATOM 3810 C CA . ALA B 1 153 ? -10.508 5.066 16.641 1 98.19 153 ALA B CA 1
ATOM 3811 C C . ALA B 1 153 ? -11.172 3.697 16.547 1 98.19 153 ALA B C 1
ATOM 3813 O O . ALA B 1 153 ? -11.508 3.092 17.578 1 98.19 153 ALA B O 1
ATOM 3814 N N . ILE B 1 154 ? -11.367 3.219 15.352 1 98.12 154 ILE B N 1
ATOM 3815 C CA . ILE B 1 154 ? -12.062 1.959 15.117 1 98.12 154 ILE B CA 1
ATOM 3816 C C . ILE B 1 154 ? -11.141 0.79 15.445 1 98.12 154 ILE B C 1
ATOM 3818 O O . ILE B 1 154 ? -11.562 -0.175 16.094 1 98.12 154 ILE B O 1
ATOM 3822 N N . GLU B 1 155 ? -9.859 0.898 15.047 1 97.12 155 GLU B N 1
ATOM 3823 C CA . GLU B 1 155 ? -8.883 -0.169 15.273 1 97.12 155 GLU B CA 1
ATOM 3824 C C . GLU B 1 155 ? -8.43 -0.203 16.734 1 97.12 155 GLU B C 1
ATOM 3826 O O . GLU B 1 155 ? -8.055 -1.259 17.25 1 97.12 155 GLU B O 1
ATOM 3831 N N . GLY B 1 156 ? -8.344 0.917 17.391 1 95.81 156 GLY B N 1
ATOM 3832 C CA . GLY B 1 156 ? -7.914 1.038 18.781 1 95.81 156 GLY B CA 1
ATOM 3833 C C . GLY B 1 156 ? -6.406 1.101 18.922 1 95.81 156 GLY B C 1
ATOM 3834 O O . GLY B 1 156 ? -5.898 1.289 20.031 1 95.81 156 GLY B O 1
ATOM 3835 N N . ARG B 1 157 ? -5.727 0.919 17.844 1 91.12 157 ARG B N 1
ATOM 3836 C CA . ARG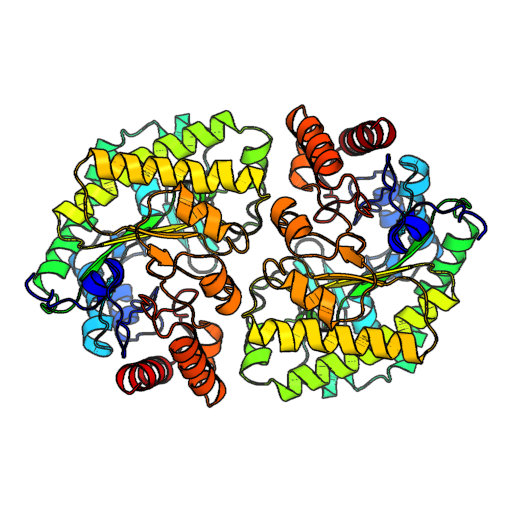 B 1 157 ? -4.27 0.943 17.906 1 91.12 157 ARG B CA 1
ATOM 3837 C C . ARG B 1 157 ? -3.674 1.062 16.5 1 91.12 157 ARG B C 1
ATOM 3839 O O . ARG B 1 157 ? -4.367 0.834 15.508 1 91.12 157 ARG B O 1
ATOM 3846 N N . GLY B 1 158 ? -2.4 1.416 16.578 1 82.94 158 GLY B N 1
ATOM 3847 C CA . GLY B 1 158 ? -1.629 1.328 15.352 1 82.94 158 GLY B CA 1
ATOM 3848 C C . GLY B 1 158 ? -1.041 -0.051 15.109 1 82.94 158 GLY B C 1
ATOM 3849 O O . GLY B 1 158 ? -1.215 -0.955 15.93 1 82.94 158 GLY B O 1
ATOM 3850 N N . LYS B 1 159 ? -0.426 -0.314 14.016 1 77.5 159 LYS B N 1
ATOM 3851 C CA . LYS B 1 159 ? 0.271 -1.544 13.656 1 77.5 159 LYS B CA 1
ATOM 3852 C C . LYS B 1 159 ? -0.708 -2.703 13.492 1 77.5 159 LYS B C 1
ATOM 3854 O O . LYS B 1 159 ? -0.481 -3.793 14.023 1 77.5 159 LYS B O 1
ATOM 3859 N N . THR B 1 160 ? -1.905 -2.396 13.031 1 81.81 160 THR B N 1
ATOM 3860 C CA . THR B 1 160 ? -2.875 -3.424 12.672 1 81.81 160 THR B CA 1
ATOM 3861 C C . THR B 1 160 ? -2.926 -3.611 11.164 1 81.81 160 THR B C 1
ATOM 3863 O O . THR B 1 160 ? -2.221 -2.922 10.422 1 81.81 160 THR B O 1
ATOM 3866 N N . ASP B 1 161 ? -3.627 -4.586 10.797 1 85.56 161 ASP B N 1
ATOM 3867 C CA . ASP B 1 161 ? -3.824 -4.762 9.367 1 85.56 161 ASP B CA 1
ATOM 3868 C C . ASP B 1 161 ? -5.008 -3.938 8.867 1 85.56 161 ASP B C 1
ATOM 3870 O O . ASP B 1 161 ? -5.41 -4.055 7.707 1 85.56 161 ASP B O 1
ATOM 3874 N N . LYS B 1 162 ? -5.602 -3.145 9.797 1 92.12 162 LYS B N 1
ATOM 3875 C CA . LYS B 1 162 ? -6.629 -2.16 9.477 1 92.12 162 LYS B CA 1
ATOM 3876 C C . LYS B 1 162 ? -7.918 -2.84 9.023 1 92.12 162 LYS B C 1
ATOM 3878 O O . LYS B 1 162 ? -8.844 -2.178 8.555 1 92.12 162 LYS B O 1
ATOM 3883 N N . SER B 1 163 ? -8.031 -4.117 9.203 1 92 163 SER B N 1
ATOM 3884 C CA . SER B 1 163 ? -9.133 -4.895 8.641 1 92 163 SER B CA 1
ATOM 3885 C C . SER B 1 163 ? -10.453 -4.539 9.305 1 92 163 SER B C 1
ATOM 3887 O O . SER B 1 163 ? -11.508 -4.562 8.656 1 92 163 SER B O 1
ATOM 3889 N N . THR B 1 164 ? -10.438 -4.148 10.578 1 95.06 164 THR B N 1
ATOM 3890 C CA . THR B 1 164 ? -11.68 -3.805 11.258 1 95.06 164 THR B CA 1
ATOM 3891 C C . THR B 1 164 ? -12.305 -2.559 10.633 1 95.06 164 THR B C 1
ATOM 3893 O O . THR B 1 164 ? -13.5 -2.553 10.305 1 95.06 164 THR B O 1
ATOM 3896 N N . ALA B 1 165 ? -11.516 -1.564 10.453 1 96.56 165 ALA B N 1
ATOM 3897 C CA . ALA B 1 165 ? -12.008 -0.33 9.844 1 96.56 165 ALA B CA 1
ATOM 3898 C C . ALA B 1 165 ? -12.469 -0.572 8.414 1 96.56 165 ALA B C 1
ATOM 3900 O O . ALA B 1 165 ? -13.5 -0.046 7.992 1 96.56 165 ALA B O 1
ATOM 3901 N N . TRP B 1 166 ? -11.703 -1.382 7.723 1 95.38 166 TRP B N 1
ATOM 3902 C CA . TRP B 1 166 ? -12.062 -1.677 6.34 1 95.38 166 TRP B CA 1
ATOM 3903 C C . TRP B 1 166 ? -13.383 -2.443 6.273 1 95.38 166 TRP B C 1
ATOM 3905 O O . TRP B 1 166 ? -14.203 -2.199 5.387 1 95.38 166 TRP B O 1
ATOM 3915 N N . ARG B 1 167 ? -13.578 -3.338 7.176 1 95.19 167 ARG B N 1
ATOM 3916 C CA . ARG B 1 167 ? -14.82 -4.094 7.215 1 95.19 167 ARG B CA 1
ATOM 3917 C C . ARG B 1 167 ? -16 -3.189 7.547 1 95.19 167 ARG B C 1
ATOM 3919 O O . ARG B 1 167 ? -17.109 -3.41 7.066 1 95.19 167 ARG B O 1
ATOM 3926 N N . TRP B 1 168 ? -15.758 -2.092 8.383 1 97.56 168 TRP B N 1
ATOM 3927 C CA . TRP B 1 168 ? -16.812 -1.105 8.625 1 97.56 168 TRP B CA 1
ATOM 3928 C C . TRP B 1 168 ? -17.25 -0.453 7.32 1 97.56 168 TRP B C 1
ATOM 3930 O O . TRP B 1 168 ? -18.438 -0.172 7.129 1 97.56 168 TRP B O 1
ATOM 3940 N N . ALA B 1 169 ? -16.312 -0.2 6.449 1 97.62 169 ALA B N 1
ATOM 3941 C CA . ALA B 1 169 ? -16.625 0.45 5.176 1 97.62 169 ALA B CA 1
ATOM 3942 C C . ALA B 1 169 ? -17.594 -0.39 4.348 1 97.62 169 ALA B C 1
ATOM 3944 O O . ALA B 1 169 ? -18.391 0.149 3.574 1 97.62 169 ALA B O 1
ATOM 3945 N N . HIS B 1 170 ? -17.531 -1.683 4.555 1 97 170 HIS B N 1
ATOM 3946 C CA . HIS B 1 170 ? -18.391 -2.592 3.809 1 97 170 HIS B CA 1
ATOM 3947 C C . HIS B 1 170 ? -19.656 -2.926 4.594 1 97 170 HIS B C 1
ATOM 3949 O O . HIS B 1 170 ? -20.766 -2.889 4.047 1 97 170 HIS B O 1
ATOM 3955 N N . GLY B 1 171 ? -19.562 -3.178 5.836 1 96.5 171 GLY B N 1
ATOM 3956 C CA . GLY B 1 171 ? -20.625 -3.789 6.609 1 96.5 171 GLY B CA 1
ATOM 3957 C C . GLY B 1 171 ? -21.422 -2.787 7.422 1 96.5 171 GLY B C 1
ATOM 3958 O O . GLY B 1 171 ? -22.562 -3.062 7.816 1 96.5 171 GLY B O 1
ATOM 3959 N N . ARG B 1 172 ? -20.797 -1.635 7.762 1 97.25 172 ARG B N 1
ATOM 3960 C CA . ARG B 1 172 ? -21.422 -0.59 8.562 1 97.25 172 ARG B CA 1
ATOM 3961 C C . ARG B 1 172 ? -21.188 0.788 7.957 1 97.25 172 ARG B C 1
ATOM 3963 O O . ARG B 1 172 ? -20.719 1.701 8.648 1 97.25 172 ARG B O 1
ATOM 3970 N N . PRO B 1 173 ? -21.531 0.954 6.668 1 97.44 173 PRO B N 1
ATOM 3971 C CA . PRO B 1 173 ? -21.156 2.195 5.988 1 97.44 173 PRO B CA 1
ATOM 3972 C C . PRO B 1 173 ? -21.812 3.43 6.613 1 97.44 173 PRO B C 1
ATOM 3974 O O . PRO B 1 173 ? -21.203 4.504 6.637 1 97.44 173 PRO B O 1
ATOM 3977 N N . ASP B 1 174 ? -23.047 3.322 7.164 1 97.94 174 ASP B N 1
ATOM 3978 C CA . ASP B 1 174 ? -23.719 4.465 7.777 1 97.94 174 ASP B CA 1
ATOM 3979 C C . ASP B 1 174 ? -23.031 4.875 9.078 1 97.94 174 ASP B C 1
ATOM 3981 O O . ASP B 1 174 ? -22.828 6.066 9.336 1 97.94 174 ASP B O 1
ATOM 3985 N N . ASP B 1 175 ? -22.656 3.865 9.891 1 98.19 175 ASP B N 1
ATOM 3986 C CA . ASP B 1 175 ? -21.922 4.152 11.117 1 98.19 175 ASP B CA 1
ATOM 3987 C C . ASP B 1 175 ? -20.594 4.816 10.812 1 98.19 175 ASP B C 1
ATOM 3989 O O . ASP B 1 175 ? -20.203 5.781 11.477 1 98.19 175 ASP B O 1
ATOM 3993 N N . LEU B 1 176 ? -19.938 4.281 9.828 1 98.62 176 LEU B N 1
ATOM 3994 C CA . LEU B 1 176 ? -18.641 4.836 9.461 1 98.62 176 LEU B CA 1
ATOM 3995 C C . LEU B 1 176 ? -18.781 6.277 8.984 1 98.62 176 LEU B C 1
ATOM 3997 O O . LEU B 1 176 ? -18 7.148 9.375 1 98.62 176 LEU B O 1
ATOM 4001 N N . ALA B 1 177 ? -19.766 6.512 8.164 1 98.5 177 ALA B N 1
ATOM 4002 C CA . ALA B 1 177 ? -20.016 7.867 7.676 1 98.5 177 ALA B CA 1
ATOM 4003 C C . ALA B 1 177 ? -20.297 8.82 8.828 1 98.5 177 ALA B C 1
ATOM 4005 O O . ALA B 1 177 ? -19.781 9.945 8.859 1 98.5 177 ALA B O 1
ATOM 4006 N N . ALA B 1 178 ? -21.078 8.359 9.789 1 98.44 178 ALA B N 1
ATOM 4007 C CA . ALA B 1 178 ? -21.406 9.188 10.945 1 98.44 178 ALA B CA 1
ATOM 4008 C C . ALA B 1 178 ? -20.156 9.5 11.773 1 98.44 178 ALA B C 1
ATOM 4010 O O . ALA B 1 178 ? -19.969 10.633 12.219 1 98.44 178 ALA B O 1
ATOM 4011 N N . VAL B 1 179 ? -19.359 8.516 11.938 1 98.5 179 VAL B N 1
ATOM 4012 C CA . VAL B 1 179 ? -18.094 8.703 12.656 1 98.5 179 VAL B CA 1
ATOM 4013 C C . VAL B 1 179 ? -17.234 9.734 11.938 1 98.5 179 VAL B C 1
ATOM 4015 O O . VAL B 1 179 ? -16.75 10.68 12.555 1 98.5 179 VAL B O 1
ATOM 4018 N N . MET B 1 180 ? -17.062 9.594 10.625 1 98.69 180 MET B N 1
ATOM 4019 C CA . MET B 1 180 ? -16.203 10.484 9.852 1 98.69 180 MET B CA 1
ATOM 4020 C C . MET B 1 180 ? -16.766 11.898 9.812 1 98.69 180 MET B C 1
ATOM 4022 O O . MET B 1 180 ? -16.016 12.867 9.773 1 98.69 180 MET B O 1
ATOM 4026 N N . ASP B 1 181 ? -18.109 12.008 9.859 1 98.44 181 ASP B N 1
ATOM 4027 C CA . ASP B 1 181 ? -18.734 13.328 9.922 1 98.44 181 ASP B CA 1
ATOM 4028 C C . ASP B 1 181 ? -18.359 14.047 11.219 1 98.44 181 ASP B C 1
ATOM 4030 O O . ASP B 1 181 ? -18.031 15.234 11.195 1 98.44 181 ASP B O 1
ATOM 4034 N N . LEU B 1 182 ? -18.453 13.312 12.32 1 98.25 182 LEU B N 1
ATOM 4035 C CA . LEU B 1 182 ? -18.094 13.891 13.609 1 98.25 182 LEU B CA 1
ATOM 4036 C C . LEU B 1 182 ? -16.625 14.312 13.625 1 98.25 182 LEU B C 1
ATOM 4038 O O . LEU B 1 182 ? -16.297 15.406 14.086 1 98.25 182 LEU B O 1
ATOM 4042 N N . VAL B 1 183 ? -15.797 13.484 13.078 1 98.56 183 VAL B N 1
ATOM 4043 C CA . VAL B 1 183 ? -14.367 13.781 13.008 1 98.56 183 VAL B CA 1
ATOM 4044 C C . VAL B 1 183 ? -14.133 14.992 12.109 1 98.56 183 VAL B C 1
ATOM 4046 O O . VAL B 1 183 ? -13.336 15.883 12.445 1 98.56 183 VAL B O 1
ATOM 4049 N N . ALA B 1 184 ? -14.797 15.023 10.969 1 98.69 184 ALA B N 1
ATOM 4050 C CA . ALA B 1 184 ? -14.633 16.141 10.023 1 98.69 184 ALA B CA 1
ATOM 4051 C C . ALA B 1 184 ? -15.031 17.453 10.672 1 98.69 184 ALA B C 1
ATOM 4053 O O . ALA B 1 184 ? -14.336 18.469 10.508 1 98.69 184 ALA B O 1
ATOM 4054 N N . GLU B 1 185 ? -16.062 17.484 11.406 1 98.38 185 GLU B N 1
ATOM 4055 C CA . GLU B 1 185 ? -16.547 18.703 12.055 1 98.38 185 GLU B CA 1
ATOM 4056 C C . GLU B 1 185 ? -15.562 19.188 13.117 1 98.38 185 GLU B C 1
ATOM 4058 O O . GLU B 1 185 ? -15.219 20.359 13.164 1 98.38 185 GLU B O 1
ATOM 4063 N N . ALA B 1 186 ? -15.156 18.266 13.938 1 98.38 186 ALA B N 1
ATOM 4064 C CA . ALA B 1 186 ? -14.188 18.609 14.969 1 98.38 186 ALA B CA 1
ATOM 4065 C C . ALA B 1 186 ? -12.875 19.078 14.352 1 98.38 186 ALA B C 1
ATOM 4067 O O . ALA B 1 186 ? -12.266 20.047 14.828 1 98.38 186 ALA B O 1
ATOM 4068 N N . THR B 1 187 ? -12.453 18.422 13.32 1 98.81 187 THR B N 1
ATOM 4069 C CA . THR B 1 187 ? -11.203 18.75 12.633 1 98.81 187 THR B CA 1
ATOM 4070 C C . THR B 1 187 ? -11.297 20.125 11.984 1 98.81 187 THR B C 1
ATOM 4072 O O . THR B 1 187 ? -10.336 20.891 11.992 1 98.81 187 THR B O 1
ATOM 4075 N N . ALA B 1 188 ? -12.438 20.422 11.391 1 98.81 188 ALA B N 1
ATOM 4076 C CA . ALA B 1 188 ? -12.633 21.734 10.789 1 98.81 188 ALA B CA 1
ATOM 4077 C C . ALA B 1 188 ? -12.461 22.844 11.82 1 98.81 188 ALA B C 1
ATOM 4079 O O . ALA B 1 188 ? -11.789 23.844 11.555 1 98.81 188 ALA B O 1
ATOM 4080 N N . GLU B 1 189 ? -13.055 22.672 13 1 98.62 189 GLU B N 1
ATOM 4081 C CA . GLU B 1 189 ? -12.891 23.656 14.078 1 98.62 189 GLU B CA 1
ATOM 4082 C C . GLU B 1 189 ? -11.43 23.781 14.492 1 98.62 189 GLU B C 1
ATOM 4084 O O . GLU B 1 189 ? -10.922 24.891 14.68 1 98.62 189 GLU B O 1
ATOM 4089 N N . TYR B 1 190 ? -10.844 22.672 14.625 1 98.81 190 TYR B N 1
ATOM 4090 C CA . TYR B 1 190 ? -9.445 22.594 15.039 1 98.81 190 TYR B CA 1
ATOM 4091 C C . TYR B 1 190 ? -8.539 23.328 14.062 1 98.81 190 TYR B C 1
ATOM 4093 O O . TYR B 1 190 ? -7.727 24.156 14.477 1 98.81 190 TYR B O 1
ATOM 4101 N N . LEU B 1 191 ? -8.711 23.078 12.781 1 98.94 191 LEU B N 1
ATOM 4102 C CA . LEU B 1 191 ? -7.879 23.688 11.742 1 98.94 191 LEU B CA 1
ATOM 4103 C C . LEU B 1 191 ? -8.172 25.172 11.609 1 98.94 191 LEU B C 1
ATOM 4105 O O . LEU B 1 191 ? -7.254 25.984 11.398 1 98.94 191 LEU B O 1
ATOM 4109 N N . ALA B 1 192 ? -9.414 25.562 11.711 1 98.81 192 ALA B N 1
ATOM 4110 C CA . ALA B 1 192 ? -9.766 26.984 11.664 1 98.81 192 ALA B CA 1
ATOM 4111 C C . ALA B 1 192 ? -9.055 27.766 12.766 1 98.81 192 ALA B C 1
ATOM 4113 O O . ALA B 1 192 ? -8.531 28.859 12.531 1 98.81 192 ALA B O 1
ATOM 4114 N N . ARG B 1 193 ? -9.023 27.188 13.945 1 98.69 193 ARG B N 1
ATOM 4115 C CA . ARG B 1 193 ? -8.367 27.828 15.07 1 98.69 193 ARG B CA 1
ATOM 4116 C C . ARG B 1 193 ? -6.855 27.891 14.875 1 98.69 193 ARG B C 1
ATOM 4118 O O . ARG B 1 193 ? -6.195 28.812 15.344 1 98.69 193 ARG B O 1
ATOM 4125 N N . GLN B 1 194 ? -6.27 26.844 14.227 1 98.88 194 GLN B N 1
ATOM 4126 C CA . GLN B 1 194 ? -4.852 26.922 13.875 1 98.88 194 GLN B CA 1
ATOM 4127 C C . GLN B 1 194 ? -4.574 28.109 12.961 1 98.88 194 GLN B C 1
ATOM 4129 O O . GLN B 1 194 ? -3.584 28.812 13.148 1 98.88 194 GLN B O 1
ATOM 4134 N N . VAL B 1 195 ? -5.418 28.328 11.969 1 98.88 195 VAL B N 1
ATOM 4135 C CA . VAL B 1 195 ? -5.258 29.453 11.047 1 98.88 195 VAL B CA 1
ATOM 4136 C C . VAL B 1 195 ? -5.406 30.766 11.797 1 98.88 195 VAL B C 1
ATOM 4138 O O . VAL B 1 195 ? -4.613 31.688 11.602 1 98.88 195 VAL B O 1
ATOM 4141 N N . GLU B 1 196 ? -6.387 30.859 12.664 1 98.62 196 GLU B N 1
ATOM 4142 C CA . GLU B 1 196 ? -6.582 32.062 13.477 1 98.62 196 GLU B CA 1
ATOM 4143 C C . GLU B 1 196 ? -5.348 32.344 14.32 1 98.62 196 GLU B C 1
ATOM 4145 O O . GLU B 1 196 ? -5.004 33.5 14.531 1 98.62 196 GLU B O 1
ATOM 4150 N N . ALA B 1 197 ? -4.723 31.312 14.773 1 98.81 197 ALA B N 1
ATOM 4151 C CA . ALA B 1 197 ? -3.568 31.453 15.648 1 98.81 197 ALA B CA 1
ATOM 4152 C C . ALA B 1 197 ? -2.314 31.828 14.859 1 98.81 197 ALA B C 1
ATOM 4154 O O . ALA B 1 197 ? -1.313 32.25 15.43 1 98.81 197 ALA B O 1
ATOM 4155 N N . GLY B 1 198 ? -2.314 31.516 13.508 1 98.75 198 GLY B N 1
ATOM 4156 C CA . GLY B 1 198 ? -1.177 32 12.75 1 98.75 198 GLY B CA 1
ATOM 4157 C C . GLY B 1 198 ? -0.76 31.078 11.625 1 98.75 198 GLY B C 1
ATOM 4158 O O . GLY B 1 198 ? 0.125 31.422 10.836 1 98.75 198 GLY B O 1
ATOM 4159 N N . ALA B 1 199 ? -1.36 29.875 11.492 1 98.81 199 ALA B N 1
ATOM 4160 C CA . ALA B 1 199 ? -1.027 28.984 10.383 1 98.81 199 ALA B CA 1
ATOM 4161 C C . ALA B 1 199 ? -1.359 29.625 9.039 1 98.81 199 ALA B C 1
ATOM 4163 O O . ALA B 1 199 ? -2.402 30.266 8.898 1 98.81 199 ALA B O 1
ATOM 4164 N N . GLU B 1 200 ? -0.451 29.438 8.086 1 98.69 200 GLU B N 1
ATOM 4165 C CA . GLU B 1 200 ? -0.579 30.125 6.812 1 98.69 200 GLU B CA 1
ATOM 4166 C C . GLU B 1 200 ? -0.939 29.172 5.688 1 98.69 200 GLU B C 1
ATOM 4168 O O . GLU B 1 200 ? -1.276 29.594 4.582 1 98.69 200 GLU B O 1
ATOM 4173 N N . ALA B 1 201 ? -0.845 27.938 5.898 1 98.81 201 ALA B N 1
ATOM 4174 C CA . ALA B 1 201 ? -1.272 26.812 5.07 1 98.81 201 ALA B CA 1
ATOM 4175 C C . ALA B 1 201 ? -1.68 25.625 5.934 1 98.81 201 ALA B C 1
ATOM 4177 O O . ALA B 1 201 ? -1.342 25.562 7.117 1 98.81 201 ALA B O 1
ATOM 4178 N N . LEU B 1 202 ? -2.465 24.75 5.352 1 98.94 202 LEU B N 1
ATOM 4179 C CA . LEU B 1 202 ? -2.898 23.547 6.059 1 98.94 202 LEU B CA 1
ATOM 4180 C C . LEU B 1 202 ? -2.557 22.297 5.262 1 98.94 202 LEU B C 1
ATOM 4182 O O . LEU B 1 202 ? -2.596 22.312 4.031 1 98.94 202 LEU B O 1
ATOM 4186 N N . MET B 1 203 ? -2.234 21.266 5.953 1 98.88 203 MET B N 1
ATOM 4187 C CA . MET B 1 203 ? -2.01 19.969 5.312 1 98.88 203 MET B CA 1
ATOM 4188 C C . MET B 1 203 ? -2.867 18.875 5.961 1 98.88 203 MET B C 1
ATOM 4190 O O . MET B 1 203 ? -2.949 18.797 7.188 1 98.88 203 MET B O 1
ATOM 4194 N N . LEU B 1 204 ? -3.574 18.141 5.133 1 98.94 204 LEU B N 1
ATOM 4195 C CA . LEU B 1 204 ? -4.402 17.016 5.562 1 98.94 204 LEU B CA 1
ATOM 4196 C C . LEU B 1 204 ? -3.707 15.688 5.277 1 98.94 204 LEU B C 1
ATOM 4198 O O . LEU B 1 204 ? -3.477 15.344 4.117 1 98.94 204 LEU B O 1
ATOM 4202 N N . PHE B 1 205 ? -3.396 14.961 6.352 1 98.81 205 PHE B N 1
ATOM 4203 C CA . PHE B 1 205 ? -2.701 13.688 6.215 1 98.81 205 PHE B CA 1
ATOM 4204 C C . PHE B 1 205 ? -3.691 12.523 6.199 1 98.81 205 PHE B C 1
ATOM 4206 O O . PHE B 1 205 ? -4.359 12.258 7.203 1 98.81 205 PHE B O 1
ATOM 4213 N N . ASP B 1 206 ? -3.801 11.883 5.102 1 98.44 206 ASP B N 1
ATOM 4214 C CA . ASP B 1 206 ? -4.566 10.641 5.012 1 98.44 206 ASP B CA 1
ATOM 4215 C C . ASP B 1 206 ? -3.643 9.438 4.816 1 98.44 206 ASP B C 1
ATOM 4217 O O . ASP B 1 206 ? -3.643 8.812 3.756 1 98.44 206 ASP B O 1
ATOM 4221 N N . SER B 1 207 ? -3.014 9.008 5.906 1 96.19 207 SER B N 1
ATOM 4222 C CA . SER B 1 207 ? -1.931 8.031 5.895 1 96.19 207 SER B CA 1
ATOM 4223 C C . SER B 1 207 ? -2.443 6.637 5.535 1 96.19 207 SER B C 1
ATOM 4225 O O . SER B 1 207 ? -1.668 5.77 5.125 1 96.19 207 SER B O 1
ATOM 4227 N N . TRP B 1 208 ? -3.725 6.473 5.637 1 96.38 208 TRP B N 1
ATOM 4228 C CA . TRP B 1 208 ? -4.277 5.137 5.426 1 96.38 208 TRP B CA 1
ATOM 4229 C C . TRP B 1 208 ? -5.223 5.121 4.23 1 96.38 208 TRP B C 1
ATOM 4231 O O . TRP B 1 208 ? -6.199 4.363 4.215 1 96.38 208 TRP B O 1
ATOM 4241 N N . ALA B 1 209 ? -4.879 5.926 3.254 1 97.62 209 ALA B N 1
ATOM 4242 C CA . ALA B 1 209 ? -5.691 6.004 2.043 1 97.62 209 ALA B CA 1
ATOM 4243 C C . ALA B 1 209 ? -5.336 4.879 1.072 1 97.62 209 ALA B C 1
ATOM 4245 O O . ALA B 1 209 ? -6.047 4.652 0.09 1 97.62 209 ALA B O 1
ATOM 4246 N N . GLU B 1 210 ? -4.332 4.125 1.284 1 96.19 210 GLU B N 1
ATOM 4247 C CA . GLU B 1 210 ? -3.816 3.133 0.344 1 96.19 210 GLU B CA 1
ATOM 4248 C C . GLU B 1 210 ? -4.629 1.842 0.401 1 96.19 210 GLU B C 1
ATOM 4250 O O . GLU B 1 210 ? -5.168 1.488 1.45 1 96.19 210 GLU B O 1
ATOM 4255 N N . GLY B 1 211 ? -4.676 1.167 -0.75 1 95.38 211 GLY B N 1
ATOM 4256 C CA . GLY B 1 211 ? -5.133 -0.213 -0.787 1 95.38 211 GLY B CA 1
ATOM 4257 C C . GLY B 1 211 ? -6.641 -0.341 -0.872 1 95.38 211 GLY B C 1
ATOM 4258 O O . GLY B 1 211 ? -7.172 -1.451 -0.931 1 95.38 211 GLY B O 1
ATOM 4259 N N . LEU B 1 212 ? -7.395 0.762 -0.927 1 97.25 212 LEU B N 1
ATOM 4260 C CA . LEU B 1 212 ? -8.852 0.75 -0.94 1 97.25 212 LEU B CA 1
ATOM 4261 C C . LEU B 1 212 ? -9.383 0.538 -2.354 1 97.25 212 LEU B C 1
ATOM 4263 O O . LEU B 1 212 ? -8.844 1.089 -3.314 1 97.25 212 LEU B O 1
ATOM 4267 N N . PRO B 1 213 ? -10.469 -0.278 -2.479 1 97.81 213 PRO B N 1
ATOM 4268 C CA . PRO B 1 213 ? -11.156 -0.271 -3.771 1 97.81 213 PRO B CA 1
ATOM 4269 C C . PRO B 1 213 ? -11.586 1.129 -4.207 1 97.81 213 PRO B C 1
ATOM 4271 O O . PRO B 1 213 ? -11.867 1.983 -3.361 1 97.81 213 PRO B O 1
ATOM 4274 N N . ASP B 1 214 ? -11.68 1.348 -5.5 1 98.12 214 ASP B N 1
ATOM 4275 C CA . ASP B 1 214 ? -11.953 2.67 -6.051 1 98.12 214 ASP B CA 1
ATOM 4276 C C . ASP B 1 214 ? -13.258 3.236 -5.484 1 98.12 214 ASP B C 1
ATOM 4278 O O . ASP B 1 214 ? -13.32 4.414 -5.129 1 98.12 214 ASP B O 1
ATOM 4282 N N . ASN B 1 215 ? -14.297 2.398 -5.395 1 97.69 215 ASN B N 1
ATOM 4283 C CA . ASN B 1 215 ? -15.578 2.869 -4.887 1 97.69 215 ASN B CA 1
ATOM 4284 C C . ASN B 1 215 ? -15.5 3.221 -3.404 1 97.69 215 ASN B C 1
ATOM 4286 O O . ASN B 1 215 ? -16.062 4.23 -2.971 1 97.69 215 ASN B O 1
ATOM 4290 N N . ILE B 1 216 ? -14.781 2.406 -2.635 1 98.44 216 ILE B N 1
ATOM 4291 C CA . ILE B 1 216 ? -14.625 2.678 -1.21 1 98.44 216 ILE B CA 1
ATOM 4292 C C . ILE B 1 216 ? -13.758 3.916 -1.012 1 98.44 216 ILE B C 1
ATOM 4294 O O . ILE B 1 216 ? -14.023 4.738 -0.133 1 98.44 216 ILE B O 1
ATOM 4298 N N . PHE B 1 217 ? -12.711 4.074 -1.821 1 98.81 217 PHE B N 1
ATOM 4299 C CA . PHE B 1 217 ? -11.867 5.266 -1.782 1 98.81 217 PHE B CA 1
ATOM 4300 C C . PHE B 1 217 ? -12.711 6.527 -1.926 1 98.81 217 PHE B C 1
ATOM 4302 O O . PHE B 1 217 ? -12.523 7.492 -1.179 1 98.81 217 PHE B O 1
ATOM 4309 N N . ARG B 1 218 ? -13.617 6.551 -2.82 1 98.75 218 ARG B N 1
ATOM 4310 C CA . ARG B 1 218 ? -14.508 7.691 -3.025 1 98.75 218 ARG B CA 1
ATOM 4311 C C . ARG B 1 218 ? -15.352 7.953 -1.783 1 98.75 218 ARG B C 1
ATOM 4313 O O . ARG B 1 218 ? -15.516 9.102 -1.373 1 98.75 218 ARG B O 1
ATOM 4320 N N . GLU B 1 219 ? -15.727 6.871 -1.158 1 98.62 219 GLU B N 1
ATOM 4321 C CA . GLU B 1 219 ? -16.656 6.977 -0.041 1 98.62 219 GLU B CA 1
ATOM 4322 C C . GLU B 1 219 ? -15.953 7.441 1.229 1 98.62 219 GLU B C 1
ATOM 4324 O O . GLU B 1 219 ? -16.516 8.203 2.016 1 98.62 219 GLU B O 1
ATOM 4329 N N . VAL B 1 220 ? -14.688 6.996 1.388 1 98.81 220 VAL B N 1
ATOM 4330 C CA . VAL B 1 220 ? -14.164 7.176 2.736 1 98.81 220 VAL B CA 1
ATOM 4331 C C . VAL B 1 220 ? -12.992 8.156 2.707 1 98.81 220 VAL B C 1
ATOM 4333 O O . VAL B 1 220 ? -12.57 8.664 3.752 1 98.81 220 VAL B O 1
ATOM 4336 N N . VAL B 1 221 ? -12.461 8.438 1.497 1 98.94 221 VAL B N 1
ATOM 4337 C CA . VAL B 1 221 ? -11.336 9.359 1.399 1 98.94 221 VAL B CA 1
ATOM 4338 C C . VAL B 1 221 ? -11.781 10.656 0.719 1 98.94 221 VAL B C 1
ATOM 4340 O O . VAL B 1 221 ? -11.758 11.727 1.329 1 98.94 221 VAL B O 1
ATOM 4343 N N . ILE B 1 222 ? -12.359 10.562 -0.468 1 98.94 222 ILE B N 1
ATOM 4344 C CA . ILE B 1 222 ? -12.672 11.742 -1.271 1 98.94 222 ILE B CA 1
ATOM 4345 C C . ILE B 1 222 ? -13.828 12.508 -0.637 1 98.94 222 ILE B C 1
ATOM 4347 O O . ILE B 1 222 ? -13.695 13.695 -0.335 1 98.94 222 ILE B O 1
ATOM 4351 N N . ALA B 1 223 ? -14.906 11.852 -0.374 1 98.88 223 ALA B N 1
ATOM 4352 C CA . ALA B 1 223 ? -16.125 12.531 0.07 1 98.88 223 ALA B CA 1
ATOM 4353 C C . ALA B 1 223 ? -15.906 13.219 1.418 1 98.88 223 ALA B C 1
ATOM 4355 O O . ALA B 1 223 ? -16.203 14.398 1.576 1 98.88 223 ALA B O 1
ATOM 4356 N N . PRO B 1 224 ? -15.32 12.516 2.391 1 98.88 224 PRO B N 1
ATOM 4357 C CA . PRO B 1 224 ? -15.117 13.188 3.678 1 98.88 224 PRO B CA 1
ATOM 4358 C C . PRO B 1 224 ? -14.109 14.336 3.596 1 98.88 224 PRO B C 1
ATOM 4360 O O . PRO B 1 224 ? -14.242 15.336 4.305 1 98.88 224 PRO B O 1
ATOM 4363 N N . THR B 1 225 ? -13.086 14.203 2.777 1 98.94 225 THR B N 1
ATOM 4364 C CA . THR B 1 225 ? -12.133 15.297 2.594 1 98.94 225 THR B CA 1
ATOM 4365 C C . THR B 1 225 ? -12.812 16.5 1.945 1 98.94 225 THR B C 1
ATOM 4367 O O . THR B 1 225 ? -12.586 17.641 2.352 1 98.94 225 THR B O 1
ATOM 4370 N N . ARG B 1 226 ? -13.594 16.219 0.922 1 98.94 226 ARG B N 1
ATOM 4371 C CA . ARG B 1 226 ? -14.375 17.281 0.29 1 98.94 226 ARG B CA 1
ATOM 4372 C C . ARG B 1 226 ? -15.234 18.016 1.315 1 98.94 226 ARG B C 1
ATOM 4374 O O . ARG B 1 226 ? -15.273 19.25 1.323 1 98.94 226 ARG B O 1
ATOM 4381 N N . LYS B 1 227 ? -15.883 17.266 2.174 1 98.88 227 LYS B N 1
ATOM 4382 C CA . LYS B 1 227 ? -16.703 17.859 3.219 1 98.88 227 LYS B CA 1
ATOM 4383 C C . LYS B 1 227 ? -15.875 18.719 4.164 1 98.88 227 LYS B C 1
ATOM 4385 O O . LYS B 1 227 ? -16.266 19.828 4.516 1 98.88 227 LYS B O 1
ATOM 4390 N N . LEU B 1 228 ? -14.75 18.203 4.594 1 98.94 228 LEU B N 1
ATOM 4391 C CA . LEU B 1 228 ? -13.867 18.922 5.5 1 98.94 228 LEU B CA 1
ATOM 4392 C C . LEU B 1 228 ? -13.422 20.25 4.879 1 98.94 228 LEU B C 1
ATOM 4394 O O . LEU B 1 228 ? -13.469 21.297 5.527 1 98.94 228 LEU B O 1
ATOM 4398 N N . VAL B 1 229 ? -13 20.219 3.605 1 98.94 229 VAL B N 1
ATOM 4399 C CA . VAL B 1 229 ? -12.555 21.422 2.902 1 98.94 229 VAL B CA 1
ATOM 4400 C C . VAL B 1 229 ? -13.711 22.422 2.799 1 98.94 229 VAL B C 1
ATOM 4402 O O . VAL B 1 229 ? -13.523 23.609 3.025 1 98.94 229 VAL B O 1
ATOM 4405 N N . ALA B 1 230 ? -14.875 21.906 2.504 1 98.88 230 ALA B N 1
ATOM 4406 C CA . ALA B 1 230 ? -16.047 22.766 2.412 1 98.88 230 ALA B CA 1
ATOM 4407 C C . ALA B 1 230 ? -16.344 23.438 3.75 1 98.88 230 ALA B C 1
ATOM 4409 O O . ALA B 1 230 ? -16.656 24.641 3.801 1 98.88 230 ALA B O 1
ATOM 4410 N N . LEU B 1 231 ? -16.281 22.672 4.82 1 98.81 231 LEU B N 1
ATOM 4411 C CA . LEU B 1 231 ? -16.516 23.219 6.156 1 98.81 231 LEU B CA 1
ATOM 4412 C C . LEU B 1 231 ? -15.531 24.328 6.473 1 98.81 231 LEU B C 1
ATOM 4414 O O . LEU B 1 231 ? -15.906 25.344 7.062 1 98.81 231 LEU B O 1
ATOM 4418 N N . LEU B 1 232 ? -14.289 24.156 6.09 1 98.88 232 LEU B N 1
ATOM 4419 C CA . LEU B 1 232 ? -13.266 25.172 6.32 1 98.88 232 LEU B CA 1
ATOM 4420 C C . LEU B 1 232 ? -13.57 26.438 5.531 1 98.88 232 LEU B C 1
ATOM 4422 O O . LEU B 1 232 ? -13.484 27.547 6.066 1 98.88 232 LEU B O 1
ATOM 4426 N N . ARG B 1 233 ? -13.938 26.266 4.289 1 98.75 233 ARG B N 1
ATOM 4427 C CA . ARG B 1 233 ? -14.258 27.422 3.447 1 98.75 233 ARG B CA 1
ATOM 4428 C C . ARG B 1 233 ? -15.484 28.156 3.967 1 98.75 233 ARG B C 1
ATOM 4430 O O . ARG B 1 233 ? -15.531 29.391 3.955 1 98.75 233 ARG B O 1
ATOM 4437 N N . GLU B 1 234 ? -16.422 27.422 4.449 1 98.38 234 GLU B N 1
ATOM 4438 C CA . GLU B 1 234 ? -17.625 28.016 5.027 1 98.38 234 GLU B CA 1
ATOM 4439 C C . GLU B 1 234 ? -17.281 28.859 6.254 1 98.38 234 GLU B C 1
ATOM 4441 O O . GLU B 1 234 ? -17.984 29.828 6.551 1 98.38 234 GLU B O 1
ATOM 4446 N N . ARG B 1 235 ? -16.219 28.531 6.883 1 97.31 235 ARG B N 1
ATOM 4447 C CA . ARG B 1 235 ? -15.781 29.25 8.078 1 97.31 235 ARG B CA 1
ATOM 4448 C C . ARG B 1 235 ? -14.898 30.438 7.723 1 97.31 235 ARG B C 1
ATOM 4450 O O . ARG B 1 235 ? -14.344 31.094 8.609 1 97.31 235 ARG B O 1
ATOM 4457 N N . GLY B 1 236 ? -14.672 30.594 6.453 1 98.19 236 GLY B N 1
ATOM 4458 C CA . GLY B 1 236 ? -13.922 31.734 5.984 1 98.19 236 GLY B CA 1
ATOM 4459 C C . GLY B 1 236 ? -12.438 31.469 5.844 1 98.19 236 GLY B C 1
ATOM 4460 O O . GLY B 1 236 ? -11.641 32.375 5.648 1 98.19 236 GLY B O 1
ATOM 4461 N N . ILE B 1 237 ? -12.047 30.219 5.961 1 98.44 237 ILE B N 1
ATOM 4462 C CA . ILE B 1 237 ? -10.641 29.859 5.82 1 98.44 237 ILE B CA 1
ATOM 4463 C C . ILE B 1 237 ? -10.25 29.875 4.344 1 98.44 237 ILE B C 1
ATOM 4465 O O . ILE B 1 237 ? -10.812 29.125 3.541 1 98.44 237 ILE B O 1
ATOM 4469 N N . THR B 1 238 ? -9.242 30.656 4.016 1 97.88 238 THR B N 1
ATOM 4470 C CA . THR B 1 238 ? -8.906 30.812 2.605 1 97.88 238 THR B CA 1
ATOM 4471 C C . THR B 1 238 ? -7.477 30.359 2.336 1 97.88 238 THR B C 1
ATOM 4473 O O . THR B 1 238 ? -7.035 30.344 1.186 1 97.88 238 THR B O 1
ATOM 4476 N N . VAL B 1 239 ? -6.734 30.047 3.398 1 98.56 239 VAL B N 1
ATOM 4477 C CA . VAL B 1 239 ? -5.348 29.641 3.205 1 98.56 239 VAL B CA 1
ATOM 4478 C C . VAL B 1 239 ? -5.289 28.391 2.34 1 98.56 239 VAL B C 1
ATOM 4480 O O . VAL B 1 239 ? -6.273 27.641 2.24 1 98.56 239 VAL B O 1
ATOM 4483 N N . PRO B 1 240 ? -4.141 28.125 1.661 1 98.75 240 PRO B N 1
ATOM 4484 C CA . PRO B 1 240 ? -3.996 26.891 0.879 1 98.75 240 PRO B CA 1
ATOM 4485 C C . PRO B 1 240 ? -4.113 25.625 1.733 1 98.75 240 PRO B C 1
ATOM 4487 O O . PRO B 1 240 ? -3.676 25.625 2.887 1 98.75 240 PRO B O 1
ATOM 4490 N N . ILE B 1 241 ? -4.715 24.578 1.141 1 98.94 241 ILE B N 1
ATOM 4491 C CA . ILE B 1 241 ? -4.859 23.281 1.796 1 98.94 241 ILE B CA 1
ATOM 4492 C C . ILE B 1 241 ? -4.18 22.203 0.958 1 98.94 241 ILE B C 1
ATOM 4494 O O . ILE B 1 241 ? -4.566 21.953 -0.187 1 98.94 241 ILE B O 1
ATOM 4498 N N . ILE B 1 242 ? -3.164 21.594 1.499 1 98.94 242 ILE B N 1
ATOM 4499 C CA . ILE B 1 242 ? -2.469 20.469 0.867 1 98.94 242 ILE B CA 1
ATOM 4500 C C . ILE B 1 242 ? -3.109 19.156 1.293 1 98.94 242 ILE B C 1
ATOM 4502 O O . ILE B 1 242 ? -3.141 18.828 2.482 1 98.94 242 ILE B O 1
ATOM 4506 N N . GLY B 1 243 ? -3.707 18.438 0.34 1 98.94 243 GLY B N 1
ATOM 4507 C CA . GLY B 1 243 ? -4.121 17.062 0.624 1 98.94 243 GLY B CA 1
ATOM 4508 C C . GLY B 1 243 ? -3.008 16.047 0.44 1 98.94 243 GLY B C 1
ATOM 4509 O O . GLY B 1 243 ? -2.211 16.156 -0.493 1 98.94 243 GLY B O 1
ATOM 4510 N N . PHE B 1 244 ? -2.902 15.102 1.324 1 98.88 244 PHE B N 1
ATOM 4511 C CA . PHE B 1 244 ? -1.909 14.039 1.211 1 98.88 244 PHE B CA 1
ATOM 4512 C C . PHE B 1 244 ? -2.557 12.672 1.39 1 98.88 244 PHE B C 1
ATOM 4514 O O . PHE B 1 244 ? -2.391 12.031 2.43 1 98.88 244 PHE B O 1
ATOM 4521 N N . PRO B 1 245 ? -3.244 12.172 0.366 1 98.81 245 PRO B N 1
ATOM 4522 C CA . PRO B 1 245 ? -3.787 10.812 0.386 1 98.81 245 PRO B CA 1
ATOM 4523 C C . PRO B 1 245 ? -2.734 9.75 0.067 1 98.81 245 PRO B C 1
ATOM 4525 O O . PRO B 1 245 ? -2.686 9.242 -1.057 1 98.81 245 PRO B O 1
ATOM 4528 N N . ARG B 1 246 ? -1.968 9.375 1.069 1 98.12 246 ARG B N 1
ATOM 4529 C CA . ARG B 1 246 ? -0.838 8.477 0.846 1 98.12 246 ARG B CA 1
ATOM 4530 C C . ARG B 1 246 ? -1.293 7.184 0.187 1 98.12 246 ARG B C 1
ATOM 4532 O O . ARG B 1 246 ? -2.205 6.516 0.68 1 98.12 246 ARG B O 1
ATOM 4539 N N . GLY B 1 247 ? -0.679 6.855 -0.938 1 97.25 247 GLY B N 1
ATOM 4540 C CA . GLY B 1 247 ? -0.959 5.598 -1.612 1 97.25 247 GLY B CA 1
ATOM 4541 C C . GLY B 1 247 ? -2.186 5.66 -2.504 1 97.25 247 GLY B C 1
ATOM 4542 O O . GLY B 1 247 ? -2.689 4.625 -2.945 1 97.25 247 GLY B O 1
ATOM 4543 N N . ALA B 1 248 ? -2.674 6.848 -2.795 1 98.12 248 ALA B N 1
ATOM 4544 C CA . ALA B 1 248 ? -3.879 6.996 -3.607 1 98.12 248 ALA B CA 1
ATOM 4545 C C . ALA B 1 248 ? -3.658 6.457 -5.02 1 98.12 248 ALA B C 1
ATOM 4547 O O . ALA B 1 248 ? -4.598 5.988 -5.664 1 98.12 248 ALA B O 1
ATOM 4548 N N . GLY B 1 249 ? -2.41 6.543 -5.492 1 96.88 249 GLY B N 1
ATOM 4549 C CA . GLY B 1 249 ? -2.072 5.977 -6.789 1 96.88 249 GLY B CA 1
ATOM 4550 C C . GLY B 1 249 ? -2.955 6.488 -7.914 1 96.88 249 GLY B C 1
ATOM 4551 O O . GLY B 1 249 ? -3.055 7.695 -8.133 1 96.88 249 GLY B O 1
ATOM 4552 N N . VAL B 1 250 ? -3.691 5.629 -8.539 1 98.06 250 VAL B N 1
ATOM 4553 C CA . VAL B 1 250 ? -4.465 5.922 -9.734 1 98.06 250 VAL B CA 1
ATOM 4554 C C . VAL B 1 250 ? -5.648 6.82 -9.383 1 98.06 250 VAL B C 1
ATOM 4556 O O . VAL B 1 250 ? -6.242 7.449 -10.266 1 98.06 250 VAL B O 1
ATOM 4559 N N . MET B 1 251 ? -6 6.891 -8.102 1 98.69 251 MET B N 1
ATOM 4560 C CA . MET B 1 251 ? -7.164 7.656 -7.672 1 98.69 251 MET B CA 1
ATOM 4561 C C . MET B 1 251 ? -6.797 9.117 -7.422 1 98.69 251 MET B C 1
ATOM 4563 O O . MET B 1 251 ? -7.672 9.953 -7.199 1 98.69 251 MET B O 1
ATOM 4567 N N . LEU B 1 252 ? -5.535 9.492 -7.52 1 98.75 252 LEU B N 1
ATOM 4568 C CA . LEU B 1 252 ? -5.047 10.812 -7.148 1 98.75 252 LEU B CA 1
ATOM 4569 C C . LEU B 1 252 ? -5.695 11.898 -8.008 1 98.75 252 LEU B C 1
ATOM 4571 O O . LEU B 1 252 ? -6.133 12.922 -7.484 1 98.75 252 LEU B O 1
ATOM 4575 N N . PRO B 1 253 ? -5.805 11.727 -9.344 1 98.62 253 PRO B N 1
ATOM 4576 C CA . PRO B 1 253 ? -6.441 12.766 -10.148 1 98.62 253 PRO B CA 1
ATOM 4577 C C . PRO B 1 253 ? -7.883 13.039 -9.727 1 98.62 253 PRO B C 1
ATOM 4579 O O . PRO B 1 253 ? -8.305 14.203 -9.672 1 98.62 253 PRO B O 1
ATOM 4582 N N . GLU B 1 254 ? -8.617 11.977 -9.469 1 98.81 254 GLU B N 1
ATOM 4583 C CA . GLU B 1 254 ? -9.992 12.164 -9.008 1 98.81 254 GLU B CA 1
ATOM 4584 C C . GLU B 1 254 ? -10.031 12.859 -7.648 1 98.81 254 GLU B C 1
ATOM 4586 O O . GLU B 1 254 ? -10.875 13.719 -7.406 1 98.81 254 GLU B O 1
ATOM 4591 N N . TYR B 1 255 ? -9.125 12.484 -6.762 1 98.88 255 TYR B N 1
ATOM 4592 C CA . TYR B 1 255 ? -9 13.141 -5.465 1 98.88 255 TYR B CA 1
ATOM 4593 C C . TYR B 1 255 ? -8.805 14.648 -5.633 1 98.88 255 TYR B C 1
ATOM 4595 O O . TYR B 1 255 ? -9.492 15.445 -4.988 1 98.88 255 TYR B O 1
ATOM 4603 N N . VAL B 1 256 ? -7.926 15.016 -6.508 1 98.81 256 VAL B N 1
ATOM 4604 C CA . VAL B 1 256 ? -7.582 16.406 -6.754 1 98.81 256 VAL B CA 1
ATOM 4605 C C . VAL B 1 256 ? -8.797 17.156 -7.312 1 98.81 256 VAL B C 1
ATOM 4607 O O . VAL B 1 256 ? -9.109 18.266 -6.875 1 98.81 256 VAL B O 1
ATOM 4610 N N . ARG B 1 257 ? -9.477 16.5 -8.164 1 98.56 257 ARG B N 1
ATOM 4611 C CA . ARG B 1 257 ? -10.602 17.141 -8.844 1 98.56 257 ARG B CA 1
ATOM 4612 C C . ARG B 1 257 ? -11.773 17.344 -7.887 1 98.56 257 ARG B C 1
ATOM 4614 O O . ARG B 1 257 ? -12.508 18.328 -7.992 1 98.56 257 ARG B O 1
ATOM 4621 N N . GLU B 1 258 ? -11.883 16.422 -6.914 1 98.81 258 GLU B N 1
ATOM 4622 C CA . GLU B 1 258 ? -13.18 16.328 -6.262 1 98.81 258 GLU B CA 1
ATOM 4623 C C . GLU B 1 258 ? -13.125 16.891 -4.84 1 98.81 258 GLU B C 1
ATOM 4625 O O . GLU B 1 258 ? -14.164 17.141 -4.227 1 98.81 258 GLU B O 1
ATOM 4630 N N . THR B 1 259 ? -11.984 17.094 -4.219 1 98.88 259 THR B N 1
ATOM 4631 C CA . THR B 1 259 ? -11.938 17.359 -2.787 1 98.88 259 THR B CA 1
ATOM 4632 C C . THR B 1 259 ? -11.867 18.859 -2.521 1 98.88 259 THR B C 1
ATOM 4634 O O . THR B 1 259 ? -12.133 19.312 -1.404 1 98.88 259 THR B O 1
ATOM 4637 N N . GLY B 1 260 ? -11.398 19.672 -3.463 1 98.56 260 GLY B N 1
ATOM 4638 C CA . GLY B 1 260 ? -11.281 21.109 -3.281 1 98.56 260 GLY B CA 1
ATOM 4639 C C . GLY B 1 260 ? -9.961 21.531 -2.658 1 98.56 260 GLY B C 1
ATOM 4640 O O . GLY B 1 260 ? -9.758 22.703 -2.357 1 98.56 260 GLY B O 1
ATOM 4641 N N . VAL B 1 261 ? -9.008 20.594 -2.529 1 98.81 261 VAL B N 1
ATOM 4642 C CA . VAL B 1 261 ? -7.684 20.953 -2.035 1 98.81 261 VAL B CA 1
ATOM 4643 C C . VAL B 1 261 ? -6.984 21.859 -3.053 1 98.81 261 VAL B C 1
ATOM 4645 O O . VAL B 1 261 ? -7.344 21.875 -4.23 1 98.81 261 VAL B O 1
ATOM 4648 N N . THR B 1 262 ? -5.945 22.562 -2.564 1 98.12 262 THR B N 1
ATOM 4649 C CA . THR B 1 262 ? -5.258 23.531 -3.408 1 98.12 262 THR B CA 1
ATOM 4650 C C . THR B 1 262 ? -3.92 22.969 -3.891 1 98.12 262 THR B C 1
ATOM 4652 O O . THR B 1 262 ? -3.301 23.531 -4.797 1 98.12 262 THR B O 1
ATOM 4655 N N . ALA B 1 263 ? -3.438 22 -3.32 1 98.81 263 ALA B N 1
ATOM 4656 C CA . ALA B 1 263 ? -2.225 21.25 -3.658 1 98.81 263 ALA B CA 1
ATOM 4657 C C . ALA B 1 263 ? -2.314 19.812 -3.184 1 98.81 263 ALA B C 1
ATOM 4659 O O . ALA B 1 263 ? -3.182 19.469 -2.379 1 98.81 263 ALA B O 1
ATOM 4660 N N . VAL B 1 264 ? -1.443 18.953 -3.715 1 98.88 264 VAL B N 1
ATOM 4661 C CA . VAL B 1 264 ? -1.505 17.562 -3.289 1 98.88 264 VAL B CA 1
ATOM 4662 C C . VAL B 1 264 ? -0.096 17.031 -3.01 1 98.88 264 VAL B C 1
ATOM 4664 O O . VAL B 1 264 ? 0.843 17.344 -3.748 1 98.88 264 VAL B O 1
ATOM 4667 N N . GLY B 1 265 ? -0.001 16.406 -1.84 1 98.75 265 GLY B N 1
ATOM 4668 C CA . GLY B 1 265 ? 1.225 15.688 -1.533 1 98.75 265 GLY B CA 1
ATOM 4669 C C . GLY B 1 265 ? 1.352 14.375 -2.289 1 98.75 265 GLY B C 1
ATOM 4670 O O . GLY B 1 265 ? 0.371 13.641 -2.441 1 98.75 265 GLY B O 1
ATOM 4671 N N . LEU B 1 266 ? 2.539 14.102 -2.787 1 98.75 266 LEU B N 1
ATOM 4672 C CA . LEU B 1 266 ? 2.859 12.875 -3.506 1 98.75 266 LEU B CA 1
ATOM 4673 C C . LEU B 1 266 ? 3.641 11.906 -2.615 1 98.75 266 LEU B C 1
ATOM 4675 O O . LEU B 1 266 ? 4.602 12.312 -1.953 1 98.75 266 LEU B O 1
ATOM 4679 N N . ASP B 1 267 ? 3.191 10.641 -2.609 1 98.31 267 ASP B N 1
ATOM 4680 C CA . ASP B 1 267 ? 3.904 9.664 -1.788 1 98.31 267 ASP B CA 1
ATOM 4681 C C . ASP B 1 267 ? 5.09 9.07 -2.545 1 98.31 267 ASP B C 1
ATOM 4683 O O . ASP B 1 267 ? 5.293 9.367 -3.725 1 98.31 267 ASP B O 1
ATOM 4687 N N . THR B 1 268 ? 5.816 8.227 -1.942 1 97.19 268 THR B N 1
ATOM 4688 C CA . THR B 1 268 ? 7.066 7.66 -2.436 1 97.19 268 THR B CA 1
ATOM 4689 C C . THR B 1 268 ? 6.852 6.949 -3.768 1 97.19 268 THR B C 1
ATOM 4691 O O . THR B 1 268 ? 7.723 6.973 -4.641 1 97.19 268 THR B O 1
ATOM 4694 N N . ALA B 1 269 ? 5.68 6.371 -3.959 1 97.56 269 ALA B N 1
ATOM 4695 C CA . ALA B 1 269 ? 5.434 5.516 -5.117 1 97.56 269 ALA B CA 1
ATOM 4696 C C . ALA B 1 269 ? 4.863 6.32 -6.281 1 97.56 269 ALA B C 1
ATOM 4698 O O . ALA B 1 269 ? 4.555 5.766 -7.336 1 97.56 269 ALA B O 1
ATOM 4699 N N . ALA B 1 270 ? 4.688 7.594 -6.117 1 98 270 ALA B N 1
ATOM 4700 C CA . ALA B 1 270 ? 4.168 8.43 -7.199 1 98 270 ALA B CA 1
ATOM 4701 C C . ALA B 1 270 ? 5.07 8.359 -8.43 1 98 270 ALA B C 1
ATOM 4703 O O . ALA B 1 270 ? 6.289 8.227 -8.305 1 98 270 ALA B O 1
ATOM 4704 N N . SER B 1 271 ? 4.461 8.422 -9.57 1 98.12 271 SER B N 1
ATOM 4705 C CA . SER B 1 271 ? 5.168 8.469 -10.852 1 98.12 271 SER B CA 1
ATOM 4706 C C . SER B 1 271 ? 5.145 9.867 -11.445 1 98.12 271 SER B C 1
ATOM 4708 O O . SER B 1 271 ? 4.082 10.375 -11.812 1 98.12 271 SER B O 1
ATOM 4710 N N . PRO B 1 272 ? 6.34 10.477 -11.602 1 98.31 272 PRO B N 1
ATOM 4711 C CA . PRO B 1 272 ? 6.348 11.812 -12.203 1 98.31 272 PRO B CA 1
ATOM 4712 C C . PRO B 1 272 ? 5.652 11.852 -13.555 1 98.31 272 PRO B C 1
ATOM 4714 O O . PRO B 1 272 ? 4.91 12.789 -13.844 1 98.31 272 PRO B O 1
ATOM 4717 N N . ALA B 1 273 ? 5.879 10.812 -14.375 1 97.81 273 ALA B N 1
ATOM 4718 C CA . ALA B 1 273 ? 5.25 10.773 -15.688 1 97.81 273 ALA B CA 1
ATOM 4719 C C . ALA B 1 273 ? 3.729 10.758 -15.57 1 97.81 273 ALA B C 1
ATOM 4721 O O . ALA B 1 273 ? 3.041 11.492 -16.281 1 97.81 273 ALA B O 1
ATOM 4722 N N . PHE B 1 274 ? 3.238 10.008 -14.68 1 98.31 274 PHE B N 1
ATOM 4723 C CA . PHE B 1 274 ? 1.799 9.914 -14.461 1 98.31 274 PHE B CA 1
ATOM 4724 C C . PHE B 1 274 ? 1.241 11.234 -13.945 1 98.31 274 PHE B C 1
ATOM 4726 O O . PHE B 1 274 ? 0.213 11.711 -14.43 1 98.31 274 PHE B O 1
ATOM 4733 N N . ILE B 1 275 ? 1.893 11.789 -12.953 1 98.56 275 ILE B N 1
ATOM 4734 C CA . ILE B 1 275 ? 1.47 13.047 -12.352 1 98.56 275 ILE B CA 1
ATOM 4735 C C . ILE B 1 275 ? 1.386 14.133 -13.422 1 98.56 275 ILE B C 1
ATOM 4737 O O . ILE B 1 275 ? 0.378 14.836 -13.523 1 98.56 275 ILE B O 1
ATOM 4741 N N . ASN B 1 276 ? 2.404 14.281 -14.203 1 98.38 276 ASN B N 1
ATOM 4742 C CA . ASN B 1 276 ? 2.48 15.336 -15.211 1 98.38 276 ASN B CA 1
ATOM 4743 C C . ASN B 1 276 ? 1.454 15.125 -16.312 1 98.38 276 ASN B C 1
ATOM 4745 O O . ASN B 1 276 ? 0.966 16.094 -16.906 1 98.38 276 ASN B O 1
ATOM 4749 N N . ALA B 1 277 ? 1.084 13.883 -16.562 1 97.62 277 ALA B N 1
ATOM 4750 C CA . ALA B 1 277 ? 0.112 13.578 -17.609 1 97.62 277 ALA B CA 1
ATOM 4751 C C . ALA B 1 277 ? -1.313 13.812 -17.125 1 97.62 277 ALA B C 1
ATOM 4753 O O . ALA B 1 277 ? -2.17 14.273 -17.891 1 97.62 277 ALA B O 1
ATOM 4754 N N . GLU B 1 278 ? -1.532 13.539 -15.844 1 98 278 GLU B N 1
ATOM 4755 C CA . GLU B 1 278 ? -2.922 13.398 -15.414 1 98 278 GLU B CA 1
ATOM 4756 C C . GLU B 1 278 ? -3.395 14.625 -14.648 1 98 278 GLU B C 1
ATOM 4758 O O . GLU B 1 278 ? -4.594 14.898 -14.57 1 98 278 GLU B O 1
ATOM 4763 N N . LEU B 1 279 ? -2.518 15.336 -14 1 98.25 279 LEU B N 1
ATOM 4764 C CA . LEU B 1 279 ? -2.912 16.531 -13.25 1 98.25 279 LEU B CA 1
ATOM 4765 C C . LEU B 1 279 ? -2.758 17.781 -14.102 1 98.25 279 LEU B C 1
ATOM 4767 O O . LEU B 1 279 ? -1.854 17.859 -14.938 1 98.25 279 LEU B O 1
ATOM 4771 N N . ALA B 1 280 ? -3.615 18.766 -13.875 1 97.88 280 ALA B N 1
ATOM 4772 C CA . ALA B 1 280 ? -3.484 20.047 -14.562 1 97.88 280 ALA B CA 1
ATOM 4773 C C . ALA B 1 280 ? -2.098 20.641 -14.344 1 97.88 280 ALA B C 1
ATOM 4775 O O . ALA B 1 280 ? -1.551 20.578 -13.242 1 97.88 280 ALA B O 1
ATOM 4776 N N . LYS B 1 281 ? -1.523 21.203 -15.359 1 96.19 281 LYS B N 1
ATOM 4777 C CA . LYS B 1 281 ? -0.15 21.703 -15.359 1 96.19 281 LYS B CA 1
ATOM 4778 C C . LYS B 1 281 ? 0.052 22.75 -14.266 1 96.19 281 LYS B C 1
ATOM 4780 O O . LYS B 1 281 ? 1.13 22.844 -13.68 1 96.19 281 LYS B O 1
ATOM 4785 N N . GLY B 1 282 ? -0.932 23.547 -13.945 1 97.44 282 GLY B N 1
ATOM 4786 C CA . GLY B 1 282 ? -0.807 24.625 -12.984 1 97.44 282 GLY B CA 1
ATOM 4787 C C . GLY B 1 282 ? -1.132 24.203 -11.562 1 97.44 282 GLY B C 1
ATOM 4788 O O . GLY B 1 282 ? -0.998 25 -10.633 1 97.44 282 GLY B O 1
ATOM 4789 N N . PHE B 1 283 ? -1.518 22.938 -11.375 1 98.5 283 PHE B N 1
ATOM 4790 C CA . PHE B 1 283 ? -1.891 22.484 -10.039 1 98.5 283 PHE B CA 1
ATOM 4791 C C . PHE B 1 283 ? -0.654 22.141 -9.227 1 98.5 283 PHE B C 1
ATOM 4793 O O . PHE B 1 283 ? 0.147 21.297 -9.633 1 98.5 283 PHE B O 1
ATOM 4800 N N . PRO B 1 284 ? -0.432 22.703 -8.047 1 98.75 284 PRO B N 1
ATOM 4801 C CA . PRO B 1 284 ? 0.782 22.5 -7.25 1 98.75 284 PRO B CA 1
ATOM 4802 C C . PRO B 1 284 ? 0.891 21.078 -6.703 1 98.75 284 PRO B C 1
ATOM 4804 O O . PRO B 1 284 ? -0.1 20.516 -6.23 1 98.75 284 PRO B O 1
ATOM 4807 N N . VAL B 1 285 ? 2.092 20.531 -6.824 1 98.88 285 VAL B N 1
ATOM 4808 C CA . VAL B 1 285 ? 2.377 19.219 -6.246 1 98.88 285 VAL B CA 1
ATOM 4809 C C . VAL B 1 285 ? 3.518 19.328 -5.238 1 98.88 285 VAL B C 1
ATOM 4811 O O . VAL B 1 285 ? 4.367 20.219 -5.352 1 98.88 285 VAL B O 1
ATOM 4814 N N . GLN B 1 286 ? 3.488 18.5 -4.203 1 98.81 286 GLN B N 1
ATOM 4815 C CA . GLN B 1 286 ? 4.5 18.453 -3.152 1 98.81 286 GLN B CA 1
ATOM 4816 C C . GLN B 1 286 ? 5.094 17.062 -3.027 1 98.81 286 GLN B C 1
ATOM 4818 O O . GLN B 1 286 ? 4.359 16.078 -2.906 1 98.81 286 GLN B O 1
ATOM 4823 N N . GLY B 1 287 ? 6.473 16.828 -3.006 1 96.31 287 GLY B N 1
ATOM 4824 C CA . GLY B 1 287 ? 7.105 15.531 -2.83 1 96.31 287 GLY B CA 1
ATOM 4825 C C . GLY B 1 287 ? 8.266 15.305 -3.777 1 96.31 287 GLY B C 1
ATOM 4826 O O . GLY B 1 287 ? 8.719 16.234 -4.449 1 96.31 287 GLY B O 1
ATOM 4827 N N . HIS B 1 288 ? 8.609 14.125 -3.924 1 97.56 288 HIS B N 1
ATOM 4828 C CA . HIS B 1 288 ? 8.258 12.914 -3.184 1 97.56 288 HIS B CA 1
ATOM 4829 C C . HIS B 1 288 ? 9.453 11.977 -3.072 1 97.56 288 HIS B C 1
ATOM 4831 O O . HIS B 1 288 ? 9.336 10.781 -3.365 1 97.56 288 HIS B O 1
ATOM 4837 N N . LEU B 1 289 ? 10.602 12.531 -2.662 1 98.75 289 LEU B N 1
ATOM 4838 C CA . LEU B 1 289 ? 11.812 11.734 -2.473 1 98.75 289 LEU B CA 1
ATOM 4839 C C . LEU B 1 289 ? 11.578 10.625 -1.453 1 98.75 289 LEU B C 1
ATOM 4841 O O . LEU B 1 289 ? 10.922 10.844 -0.432 1 98.75 289 LEU B O 1
ATOM 4845 N N . ASP B 1 290 ? 12.133 9.438 -1.728 1 98.25 290 ASP B N 1
ATOM 4846 C CA . ASP B 1 290 ? 12.031 8.289 -0.833 1 98.25 290 ASP B CA 1
ATOM 4847 C C . ASP B 1 290 ? 12.844 8.508 0.442 1 98.25 290 ASP B C 1
ATOM 4849 O O . ASP B 1 290 ? 14.07 8.648 0.388 1 98.25 290 ASP B O 1
ATOM 4853 N N . PRO B 1 291 ? 12.219 8.445 1.641 1 98.19 291 PRO B N 1
ATOM 4854 C CA . PRO B 1 291 ? 12.961 8.625 2.887 1 98.19 291 PRO B CA 1
ATOM 4855 C C . PRO B 1 291 ? 14.039 7.562 3.086 1 98.19 291 PRO B C 1
ATOM 4857 O O . PRO B 1 291 ? 15.055 7.82 3.742 1 98.19 291 PRO B O 1
ATOM 4860 N N . LEU B 1 292 ? 13.852 6.379 2.533 1 97.88 292 LEU B N 1
ATOM 4861 C CA . LEU B 1 292 ? 14.844 5.328 2.684 1 97.88 292 LEU B CA 1
ATOM 4862 C C . LEU B 1 292 ? 16.094 5.629 1.853 1 97.88 292 LEU B C 1
ATOM 4864 O O . LEU B 1 292 ? 17.203 5.309 2.26 1 97.88 292 LEU B O 1
ATOM 4868 N N . LEU B 1 293 ? 15.836 6.172 0.668 1 98.31 293 LEU B N 1
ATOM 4869 C CA . LEU B 1 293 ? 16.984 6.625 -0.117 1 98.31 293 LEU B CA 1
ATOM 4870 C C . LEU B 1 293 ? 17.734 7.734 0.61 1 98.31 293 LEU B C 1
ATOM 4872 O O . LEU B 1 293 ? 18.969 7.797 0.547 1 98.31 293 LEU B O 1
ATOM 4876 N N . LEU B 1 294 ? 17 8.617 1.302 1 98.69 294 LEU B N 1
ATOM 4877 C CA . LEU B 1 294 ? 17.609 9.672 2.098 1 98.69 294 LEU B CA 1
ATOM 4878 C C . LEU B 1 294 ? 18.516 9.094 3.176 1 98.69 294 LEU B C 1
ATOM 4880 O O . LEU B 1 294 ? 19.578 9.656 3.479 1 98.69 294 LEU B O 1
ATOM 4884 N N . ILE B 1 295 ? 18.141 7.984 3.766 1 98.44 295 ILE B N 1
ATOM 4885 C CA . ILE B 1 295 ? 18.953 7.316 4.766 1 98.44 295 ILE B CA 1
ATOM 4886 C C . ILE B 1 295 ? 20.25 6.828 4.125 1 98.44 295 ILE B C 1
ATOM 4888 O O . ILE B 1 295 ? 21.344 7.059 4.656 1 98.44 295 ILE B O 1
ATOM 4892 N N . GLU B 1 296 ? 20.141 6.164 2.965 1 97.44 296 GLU B N 1
ATOM 4893 C CA . GLU B 1 296 ? 21.281 5.508 2.322 1 97.44 296 GLU B CA 1
ATOM 4894 C C . GLU B 1 296 ? 22.266 6.527 1.76 1 97.44 296 GLU B C 1
ATOM 4896 O O . GLU B 1 296 ? 23.469 6.324 1.817 1 97.44 296 GLU B O 1
ATOM 4901 N N . GLY B 1 297 ? 21.734 7.602 1.189 1 98 297 GLY B N 1
ATOM 4902 C CA . GLY B 1 297 ? 22.578 8.641 0.621 1 98 297 GLY B CA 1
ATOM 4903 C C . GLY B 1 297 ? 23.328 8.188 -0.624 1 98 297 GLY B C 1
ATOM 4904 O O . GLY B 1 297 ? 22.781 7.426 -1.433 1 98 297 GLY B O 1
ATOM 4905 N N . GLY B 1 298 ? 24.438 8.836 -0.943 1 97.19 298 GLY B N 1
ATOM 4906 C CA . GLY B 1 298 ? 25.328 8.453 -2.016 1 97.19 298 GLY B CA 1
ATOM 4907 C C . GLY B 1 298 ? 24.922 9.008 -3.367 1 97.19 298 GLY B C 1
ATOM 4908 O O . GLY B 1 298 ? 24.109 9.938 -3.443 1 97.19 298 GLY B O 1
ATOM 4909 N N . ALA B 1 299 ? 25.531 8.469 -4.375 1 97.94 299 ALA B N 1
ATOM 4910 C CA . ALA B 1 299 ? 25.344 8.953 -5.738 1 97.94 299 ALA B CA 1
ATOM 4911 C C . ALA B 1 299 ? 23.906 8.758 -6.203 1 97.94 299 ALA B C 1
ATOM 4913 O O . ALA B 1 299 ? 23.375 9.578 -6.961 1 97.94 299 ALA B O 1
ATOM 4914 N N . ARG B 1 300 ? 23.297 7.727 -5.758 1 97.88 300 ARG B N 1
ATOM 4915 C CA . ARG B 1 300 ? 21.906 7.461 -6.141 1 97.88 300 ARG B CA 1
ATOM 4916 C C . ARG B 1 300 ? 20.969 8.523 -5.582 1 97.88 300 ARG B C 1
ATOM 4918 O O . ARG B 1 300 ? 20 8.898 -6.23 1 97.88 300 ARG B O 1
ATOM 4925 N N . LEU B 1 301 ? 21.25 8.984 -4.375 1 98.56 301 LEU B N 1
ATOM 4926 C CA . LEU B 1 301 ? 20.469 10.07 -3.797 1 98.56 301 LEU B CA 1
ATOM 4927 C C . LEU B 1 301 ? 20.594 11.336 -4.637 1 98.56 301 LEU B C 1
ATOM 4929 O O . LEU B 1 301 ? 19.578 11.945 -4.996 1 98.56 301 LEU B O 1
ATOM 4933 N N . ASP B 1 302 ? 21.859 11.656 -4.969 1 98.69 302 ASP B N 1
ATOM 4934 C CA . ASP B 1 302 ? 22.094 12.852 -5.773 1 98.69 302 ASP B CA 1
ATOM 4935 C C . ASP B 1 302 ? 21.344 12.773 -7.102 1 98.69 302 ASP B C 1
ATOM 4937 O O . ASP B 1 302 ? 20.688 13.734 -7.504 1 98.69 302 ASP B O 1
ATOM 4941 N N . ALA B 1 303 ? 21.453 11.648 -7.703 1 98.5 303 ALA B N 1
ATOM 4942 C CA . ALA B 1 303 ? 20.844 11.453 -9.016 1 98.5 303 ALA B CA 1
ATOM 4943 C C . ALA B 1 303 ? 19.328 11.555 -8.938 1 98.5 303 ALA B C 1
ATOM 4945 O O . ALA B 1 303 ? 18.703 12.18 -9.797 1 98.5 303 ALA B O 1
ATOM 4946 N N . ARG B 1 304 ? 18.734 10.969 -7.969 1 98.62 304 ARG B N 1
ATOM 4947 C CA . ARG B 1 304 ? 17.281 10.961 -7.859 1 98.62 304 ARG B CA 1
ATOM 4948 C C . ARG B 1 304 ? 16.75 12.359 -7.566 1 98.62 304 ARG B C 1
ATOM 4950 O O . ARG B 1 304 ? 15.695 12.75 -8.078 1 98.62 304 ARG B O 1
ATOM 4957 N N . VAL B 1 305 ? 17.453 13.102 -6.688 1 98.81 305 VAL B N 1
ATOM 4958 C CA . VAL B 1 305 ? 17.062 14.477 -6.41 1 98.81 305 VAL B CA 1
ATOM 4959 C C . VAL B 1 305 ? 17.047 15.281 -7.711 1 98.81 305 VAL B C 1
ATOM 4961 O O . VAL B 1 305 ? 16.062 15.969 -8 1 98.81 305 VAL B O 1
ATOM 4964 N N . ARG B 1 306 ? 18.062 15.188 -8.508 1 98.62 306 ARG B N 1
ATOM 4965 C CA . ARG B 1 306 ? 18.141 15.906 -9.781 1 98.62 306 ARG B CA 1
ATOM 4966 C C . ARG B 1 306 ? 17.031 15.453 -10.727 1 98.62 306 ARG B C 1
ATOM 4968 O O . ARG B 1 306 ? 16.422 16.281 -11.422 1 98.62 306 ARG B O 1
ATOM 4975 N N . GLU B 1 307 ? 16.781 14.156 -10.719 1 98.44 307 GLU B N 1
ATOM 4976 C CA . GLU B 1 307 ? 15.727 13.609 -11.57 1 98.44 307 GLU B CA 1
ATOM 4977 C C . GLU B 1 307 ? 14.367 14.195 -11.203 1 98.44 307 GLU B C 1
ATOM 4979 O O . GLU B 1 307 ? 13.586 14.555 -12.078 1 98.44 307 GLU B O 1
ATOM 4984 N N . LEU B 1 308 ? 14.078 14.234 -9.93 1 98.56 308 LEU B N 1
ATOM 4985 C CA . LEU B 1 308 ? 12.797 14.75 -9.469 1 98.56 308 LEU B CA 1
ATOM 4986 C C . LEU B 1 308 ? 12.672 16.234 -9.766 1 98.56 308 LEU B C 1
ATOM 4988 O O . LEU B 1 308 ? 11.609 16.719 -10.172 1 98.56 308 LEU B O 1
ATOM 4992 N N . LEU B 1 309 ? 13.773 17 -9.531 1 98.56 309 LEU B N 1
ATOM 4993 C CA . LEU B 1 309 ? 13.773 18.422 -9.875 1 98.56 309 LEU B CA 1
ATOM 4994 C C . LEU B 1 309 ? 13.484 18.625 -11.359 1 98.56 309 LEU B C 1
ATOM 4996 O O . LEU B 1 309 ? 12.68 19.484 -11.727 1 98.56 309 LEU B O 1
ATOM 5000 N N . ASP B 1 310 ? 14.094 17.812 -12.211 1 98.25 310 ASP B N 1
ATOM 5001 C CA . ASP B 1 310 ? 13.906 17.906 -13.648 1 98.25 310 ASP B CA 1
ATOM 5002 C C . ASP B 1 310 ? 12.492 17.5 -14.055 1 98.25 310 ASP B C 1
ATOM 5004 O O . ASP B 1 310 ? 11.875 18.141 -14.914 1 98.25 310 ASP B O 1
ATOM 5008 N N . ALA B 1 311 ? 11.977 16.5 -13.438 1 98.25 311 ALA B N 1
ATOM 5009 C CA . ALA B 1 311 ? 10.672 15.938 -13.805 1 98.25 311 ALA B CA 1
ATOM 5010 C C . ALA B 1 311 ? 9.555 16.953 -13.562 1 98.25 311 ALA B C 1
ATOM 5012 O O . ALA B 1 311 ? 8.547 16.953 -14.266 1 98.25 311 ALA B O 1
ATOM 5013 N N . TYR B 1 312 ? 9.727 17.734 -12.562 1 98.06 312 TYR B N 1
ATOM 5014 C CA . TYR B 1 312 ? 8.641 18.641 -12.203 1 98.06 312 TYR B CA 1
ATOM 5015 C C . TYR B 1 312 ? 8.992 20.078 -12.578 1 98.06 312 TYR B C 1
ATOM 5017 O O . TYR B 1 312 ? 8.367 21.031 -12.086 1 98.06 312 TYR B O 1
ATOM 5025 N N . ARG B 1 313 ? 9.961 20.031 -13.484 1 95 313 ARG B N 1
ATOM 5026 C CA . ARG B 1 313 ? 10.328 21.359 -13.984 1 95 313 ARG B CA 1
ATOM 5027 C C . ARG B 1 313 ? 9.156 22.016 -14.719 1 95 313 ARG B C 1
ATOM 5029 O O . ARG B 1 313 ? 8.508 21.375 -15.547 1 95 313 ARG B O 1
ATOM 5036 N N . GLY B 1 314 ? 8.734 23.141 -14.43 1 94.31 314 GLY B N 1
ATOM 5037 C CA . GLY B 1 314 ? 7.695 23.859 -15.164 1 94.31 314 GLY B CA 1
ATOM 5038 C C . GLY B 1 314 ? 6.34 23.781 -14.492 1 94.31 314 GLY B C 1
ATOM 5039 O O . GLY B 1 314 ? 5.348 24.266 -15.031 1 94.31 314 GLY B O 1
ATOM 5040 N N . ARG B 1 315 ? 6.215 23.094 -13.5 1 96.94 315 ARG B N 1
ATOM 5041 C CA . ARG B 1 315 ? 4.984 23.109 -12.719 1 96.94 315 ARG B CA 1
ATOM 5042 C C . ARG B 1 315 ? 5.25 23.609 -11.305 1 96.94 315 ARG B C 1
ATOM 5044 O O . ARG B 1 315 ? 6.383 23.547 -10.82 1 96.94 315 ARG B O 1
ATOM 5051 N N . PRO B 1 316 ? 4.234 24.172 -10.609 1 98.44 316 PRO B N 1
ATOM 5052 C CA . PRO B 1 316 ? 4.406 24.484 -9.188 1 98.44 316 PRO B CA 1
ATOM 5053 C C . PRO B 1 316 ? 4.746 23.25 -8.359 1 98.44 316 PRO B C 1
ATOM 5055 O O . PRO B 1 316 ? 3.953 22.297 -8.289 1 98.44 316 PRO B O 1
ATOM 5058 N N . HIS B 1 317 ? 5.918 23.266 -7.832 1 98.69 317 HIS B N 1
ATOM 5059 C CA . HIS B 1 317 ? 6.449 22.109 -7.133 1 98.69 317 HIS B CA 1
ATOM 5060 C C . HIS B 1 317 ? 7.09 22.5 -5.805 1 98.69 317 HIS B C 1
ATOM 5062 O O . HIS B 1 317 ? 7.887 23.453 -5.758 1 98.69 317 HIS B O 1
ATOM 5068 N N . ILE B 1 318 ? 6.652 21.906 -4.723 1 98.81 318 ILE B N 1
ATOM 5069 C CA . ILE B 1 318 ? 7.32 21.984 -3.428 1 98.81 318 ILE B CA 1
ATOM 5070 C C . ILE B 1 318 ? 8.109 20.703 -3.182 1 98.81 318 ILE B C 1
ATOM 5072 O O . ILE B 1 318 ? 7.535 19.609 -3.119 1 98.81 318 ILE B O 1
ATOM 5076 N N . PHE B 1 319 ? 9.422 20.781 -3.092 1 98.81 319 PHE B N 1
ATOM 5077 C CA . PHE B 1 319 ? 10.227 19.594 -2.855 1 98.81 319 PHE B CA 1
ATOM 5078 C C . PHE B 1 319 ? 10.023 19.078 -1.438 1 98.81 319 PHE B C 1
ATOM 5080 O O . PHE B 1 319 ? 10.086 19.844 -0.474 1 98.81 319 PHE B O 1
ATOM 5087 N N . ASN B 1 320 ? 9.758 17.875 -1.296 1 98.88 320 ASN B N 1
ATOM 5088 C CA . ASN B 1 320 ? 9.492 17.172 -0.042 1 98.88 320 ASN B CA 1
ATOM 5089 C C . ASN B 1 320 ? 9.773 15.68 -0.165 1 98.88 320 ASN B C 1
ATOM 5091 O O . ASN B 1 320 ? 10.234 15.211 -1.21 1 98.88 320 ASN B O 1
ATOM 5095 N N . LEU B 1 321 ? 9.57 14.969 0.887 1 98.75 321 LEU B N 1
ATOM 5096 C CA . LEU B 1 321 ? 9.672 13.516 0.905 1 98.75 321 LEU B CA 1
ATOM 5097 C C . LEU B 1 321 ? 8.336 12.867 0.575 1 98.75 321 LEU B C 1
ATOM 5099 O O . LEU B 1 321 ? 7.289 13.523 0.646 1 98.75 321 LEU B O 1
ATOM 5103 N N . GLY B 1 322 ? 8.406 11.633 0.174 1 98 322 GLY B N 1
ATOM 5104 C CA . GLY B 1 322 ? 7.191 10.867 -0.064 1 98 322 GLY B CA 1
ATOM 5105 C C . GLY B 1 322 ? 6.562 10.336 1.21 1 98 322 GLY B C 1
ATOM 5106 O O . GLY B 1 322 ? 5.441 9.828 1.188 1 98 322 GLY B O 1
ATOM 5107 N N . HIS B 1 323 ? 7.348 10.391 2.195 1 96.12 323 HIS B N 1
ATOM 5108 C CA . HIS B 1 323 ? 7 10.117 3.586 1 96.12 323 HIS B CA 1
ATOM 5109 C C . HIS B 1 323 ? 7.902 10.891 4.539 1 96.12 323 HIS B C 1
ATOM 5111 O O . HIS B 1 323 ? 8.773 11.648 4.102 1 96.12 323 HIS B O 1
ATOM 5117 N N . GLY B 1 324 ? 7.805 10.742 5.848 1 96.94 324 GLY B N 1
ATOM 5118 C CA . GLY B 1 324 ? 8.539 11.555 6.801 1 96.94 324 GLY B CA 1
ATOM 5119 C C . GLY B 1 324 ? 9.969 11.086 7.008 1 96.94 324 GLY B C 1
ATOM 5120 O O . GLY B 1 324 ? 10.297 9.93 6.723 1 96.94 324 GLY B O 1
ATOM 5121 N N . VAL B 1 325 ? 10.805 11.992 7.473 1 98.44 325 VAL B N 1
ATOM 5122 C CA . VAL B 1 325 ? 12.18 11.695 7.844 1 98.44 325 VAL B CA 1
ATOM 5123 C C . VAL B 1 325 ? 12.203 10.586 8.891 1 98.44 325 VAL B C 1
ATOM 5125 O O . VAL B 1 325 ? 11.445 10.625 9.867 1 98.44 325 VAL B O 1
ATOM 5128 N N . ARG B 1 326 ? 13.062 9.609 8.672 1 96.94 326 ARG B N 1
ATOM 5129 C CA . ARG B 1 326 ? 13.203 8.516 9.625 1 96.94 326 ARG B CA 1
ATOM 5130 C C . ARG B 1 326 ? 14.266 8.828 10.672 1 96.94 326 ARG B C 1
ATOM 5132 O O . ARG B 1 326 ? 15.172 9.633 10.422 1 96.94 326 ARG B O 1
ATOM 5139 N N . PRO B 1 327 ? 14.117 8.172 11.836 1 96 327 PRO B N 1
ATOM 5140 C CA . PRO B 1 327 ? 15.055 8.445 12.922 1 96 327 PRO B CA 1
ATOM 5141 C C . PRO B 1 327 ? 16.5 8.141 12.547 1 96 327 PRO B C 1
ATOM 5143 O O . PRO B 1 327 ? 17.422 8.781 13.055 1 96 327 PRO B O 1
ATOM 5146 N N . GLU B 1 328 ? 16.703 7.18 11.602 1 96.25 328 GLU B N 1
ATOM 5147 C CA . GLU B 1 328 ? 18.047 6.715 11.234 1 96.25 328 GLU B CA 1
ATOM 5148 C C . GLU B 1 328 ? 18.703 7.668 10.242 1 96.25 328 GLU B C 1
ATOM 5150 O O . GLU B 1 328 ? 19.891 7.516 9.922 1 96.25 328 GLU B O 1
ATOM 5155 N N . THR B 1 329 ? 18 8.648 9.75 1 98.44 329 THR B N 1
ATOM 5156 C CA . THR B 1 329 ? 18.469 9.508 8.672 1 98.44 329 THR B CA 1
ATOM 5157 C C . THR B 1 329 ? 19.656 10.359 9.141 1 98.44 329 THR B C 1
ATOM 5159 O O . THR B 1 329 ? 19.531 11.117 10.102 1 98.44 329 THR B O 1
ATOM 5162 N N . PRO B 1 330 ? 20.781 10.273 8.477 1 98.56 330 PRO B N 1
ATOM 5163 C CA . PRO B 1 330 ? 21.891 11.164 8.82 1 98.56 330 PRO B CA 1
ATOM 5164 C C . PRO B 1 330 ? 21.609 12.625 8.469 1 98.56 330 PRO B C 1
ATOM 5166 O O . PRO B 1 330 ? 21.141 12.922 7.367 1 98.56 330 PRO B O 1
ATOM 5169 N N . ILE B 1 331 ? 21.938 13.453 9.383 1 98.75 331 ILE B N 1
ATOM 5170 C CA . ILE B 1 331 ? 21.766 14.891 9.195 1 98.75 331 ILE B CA 1
ATOM 5171 C C . ILE B 1 331 ? 22.484 15.328 7.922 1 98.75 331 ILE B C 1
ATOM 5173 O O . ILE B 1 331 ? 21.953 16.141 7.152 1 98.75 331 ILE B O 1
ATOM 5177 N N . ALA B 1 332 ? 23.656 14.758 7.664 1 98.75 332 ALA B N 1
ATOM 5178 C CA . ALA B 1 332 ? 24.469 15.117 6.512 1 98.75 332 ALA B CA 1
ATOM 5179 C C . ALA B 1 332 ? 23.734 14.844 5.203 1 98.75 332 ALA B C 1
ATOM 5181 O O . ALA B 1 332 ? 23.922 15.562 4.219 1 98.75 332 ALA B O 1
ATOM 5182 N N . HIS B 1 333 ? 22.922 13.82 5.152 1 98.88 333 HIS B N 1
ATOM 5183 C CA . HIS B 1 333 ? 22.172 13.5 3.941 1 98.88 333 HIS B CA 1
ATOM 5184 C C . HIS B 1 333 ? 21.062 14.508 3.693 1 98.88 333 HIS B C 1
ATOM 5186 O O . HIS B 1 333 ? 20.766 14.852 2.545 1 98.88 333 HIS B O 1
ATOM 5192 N N . VAL B 1 334 ? 20.406 14.977 4.746 1 98.88 334 VAL B N 1
ATOM 5193 C CA . VAL B 1 334 ? 19.406 16.047 4.621 1 98.88 334 VAL B CA 1
ATOM 5194 C C . VAL B 1 334 ? 20.078 17.297 4.07 1 98.88 334 VAL B C 1
ATOM 5196 O O . VAL B 1 334 ? 19.578 17.922 3.125 1 98.88 334 VAL B O 1
ATOM 5199 N N . GLU B 1 335 ? 21.188 17.625 4.656 1 98.81 335 GLU B N 1
ATOM 5200 C CA . GLU B 1 335 ? 21.953 18.797 4.219 1 98.81 335 GLU B CA 1
ATOM 5201 C C . GLU B 1 335 ? 22.359 18.672 2.754 1 98.81 335 GLU B C 1
ATOM 5203 O O . GLU B 1 335 ? 22.312 19.641 2.002 1 98.81 335 GLU B O 1
ATOM 5208 N N . ARG B 1 336 ? 22.766 17.484 2.377 1 98.81 336 ARG B N 1
ATOM 5209 C CA . ARG B 1 336 ? 23.156 17.234 0.999 1 98.81 336 ARG B CA 1
ATOM 5210 C C . ARG B 1 336 ? 22 17.469 0.036 1 98.81 336 ARG B C 1
ATOM 5212 O O . ARG B 1 336 ? 22.172 18.094 -1.01 1 98.81 336 ARG B O 1
ATOM 5219 N N . VAL B 1 337 ? 20.875 16.984 0.338 1 98.94 337 VAL B N 1
ATOM 5220 C CA . VAL B 1 337 ? 19.688 17.156 -0.502 1 98.94 337 VAL B CA 1
ATOM 5221 C C . VAL B 1 337 ? 19.359 18.656 -0.621 1 98.94 337 VAL B C 1
ATOM 5223 O O . VAL B 1 337 ? 19.078 19.141 -1.716 1 98.94 337 VAL B O 1
ATOM 5226 N N . LEU B 1 338 ? 19.391 19.344 0.52 1 98.88 338 LEU B N 1
ATOM 5227 C CA . LEU B 1 338 ? 19.094 20.781 0.512 1 98.88 338 LEU B CA 1
ATOM 5228 C C . LEU B 1 338 ? 20.094 21.516 -0.365 1 98.88 338 LEU B C 1
ATOM 5230 O O . LEU B 1 338 ? 19.719 22.438 -1.107 1 98.88 338 LEU B O 1
ATOM 5234 N N . GLU B 1 339 ? 21.344 21.141 -0.253 1 98.69 339 GLU B N 1
ATOM 5235 C CA . GLU B 1 339 ? 22.375 21.734 -1.093 1 98.69 339 GLU B CA 1
ATOM 5236 C C . GLU B 1 339 ? 22.078 21.516 -2.574 1 98.69 339 GLU B C 1
ATOM 5238 O O . GLU B 1 339 ? 22.188 22.453 -3.377 1 98.69 339 GLU B O 1
ATOM 5243 N N . LEU B 1 340 ? 21.719 20.312 -2.957 1 98.75 340 LEU B N 1
ATOM 5244 C CA . LEU B 1 340 ? 21.406 19.984 -4.344 1 98.75 340 LEU B CA 1
ATOM 5245 C C . LEU B 1 340 ? 20.234 20.797 -4.852 1 98.75 340 LEU B C 1
ATOM 5247 O O . LEU B 1 340 ? 20.266 21.297 -5.977 1 98.75 340 LEU B O 1
ATOM 5251 N N . ILE B 1 341 ? 19.219 20.922 -4.012 1 98.69 341 ILE B N 1
ATOM 5252 C CA . ILE B 1 341 ? 18.016 21.672 -4.398 1 98.69 341 ILE B CA 1
ATOM 5253 C C . ILE B 1 341 ? 18.359 23.141 -4.59 1 98.69 341 ILE B C 1
ATOM 5255 O O . ILE B 1 341 ? 18.016 23.75 -5.605 1 98.69 341 ILE B O 1
ATOM 5259 N N . ARG B 1 342 ? 19.047 23.734 -3.623 1 97.75 342 ARG B N 1
ATOM 5260 C CA . ARG B 1 342 ? 19.328 25.172 -3.598 1 97.75 342 ARG B CA 1
ATOM 5261 C C . ARG B 1 342 ? 20.312 25.547 -4.699 1 97.75 342 ARG B C 1
ATOM 5263 O O . ARG B 1 342 ? 20.359 26.719 -5.109 1 97.75 342 ARG B O 1
ATOM 5270 N N . ASN B 1 343 ? 21.031 24.594 -5.246 1 96.38 343 ASN B N 1
ATOM 5271 C CA . ASN B 1 343 ? 21.984 24.844 -6.316 1 96.38 343 ASN B CA 1
ATOM 5272 C C . ASN B 1 343 ? 21.438 24.422 -7.676 1 96.38 343 ASN B C 1
ATOM 5274 O O . ASN B 1 343 ? 22.156 24.406 -8.664 1 96.38 343 ASN B O 1
ATOM 5278 N N . ALA B 1 344 ? 20.281 24.062 -7.781 1 90.69 344 ALA B N 1
ATOM 5279 C CA . ALA B 1 344 ? 19.672 23.578 -9.023 1 90.69 344 ALA B CA 1
ATOM 5280 C C . ALA B 1 344 ? 19.422 24.75 -9.984 1 90.69 344 ALA B C 1
ATOM 5282 O O . ALA B 1 344 ? 19.141 25.859 -9.547 1 90.69 344 ALA B O 1
#

Sequence (688 aa):
MATSVKKLLAGLSGEVFKVPPVWMMRQAGRHLPEYLETRARSKDFLDFCYTPSLASEATLQPIRRYGMDGAILFADILLILDAMGLKVAFEKGEGPLVEQINGPSDLARVSPQKAADRLSPVYETVSRVKAALPAQTTLIGFAGSPWTVSLYAIEGRGKTDKSTAWRWAHGRPDDLAAVMDLVAEATAEYLARQVEAGAEALMLFDSWAEGLPDNIFREVVIAPTRKLVALLRERGITVPIIGFPRGAGVMLPEYVRETGVTAVGLDTAASPAFINAELAKGFPVQGHLDPLLLIEGGARLDARVRELLDAYRGRPHIFNLGHGVRPETPIAHVERVLELIRNAMATSVKKLLAGLSGEVFKVPPVWMMRQAGRHLPEYLETRARSKDFLDFCYTPSLASEATLQPIRRYGMDGAILFADILLILDAMGLKVAFEKGEGPLVEQINGPSDLARVSPQKAADRLSPVYETVSRVKAALPAQTTLIGFAGSPWTVSLYAIEGRGKTDKSTAWRWAHGRPDDLAAVMDLVAEATAEYLARQVEAGAEALMLFDSWAEGLPDNIFREVVIAPTRKLVALLRERGITVPIIGFPRGAGVMLPEYVRETGVTAVGLDTAASPAFINAELAKGFPVQGHLDPLLLIEGGARLDARVRELLDAYRGRPHIFNLGHGVRPETPIAHVERVLELIRNA

Nearest PDB structures (foldseek):
  4zr8-assembly1_A  TM=9.398E-01  e=8.017E-28  Acinetobacter baumannii AB5075
  4zr8-assembly1_B  TM=9.414E-01  e=3.222E-27  Acinetobacter baumannii AB5075
  4wsh-assembly1_B  TM=9.026E-01  e=1.781E-25  Pseudomonas aeruginosa PAO1
  1j93-assembly1_A-2  TM=9.245E-01  e=3.758E-24  Nicotiana tabacum
  2inf-assembly1_A  TM=9.013E-01  e=1.431E-23  Bacillus subtilis

Foldseek 3Di:
DPPQLAQQLVLLQQDADLQHAEDAACLQDLLDPVSVVLCVVAPFDQRQLLALVSQLVSQCVSCVVQVHSEGEGPDDQQLLVVLLPWDWHQDPPFGIFTAADPFLVVSVPAALLSSLVVSVSSLSSLLVNQVVDDSHHAYEYEHEQLLQNLLCNNVRGPPDPSVRSVVCLVPVVVRSLSSSVRSLSSVLSNVLSSVVSPHQEYEYDQPPLADDDLVSSCSRPQVSLLVSVVSNVVVVNDHAYEYENQHCPPCVLVSVVRRPHSEYEAAQPDDLVCCCVRHDQSREYEDAAALVCQQVADPVLLVVLVVVSVSNRRTSYYYYHNHGHDSNGHPVSSNVSSVSSVVD/DPPQLAQQLVLLQQDADLQAAEDAACLQDLLDPVSVVLCVVAPFDQRQLLALVSQLVSQCVSCVVQVHSEGEGPDDQQLLVVLLPWDWHQDPPFGIFIAADPFLVVSVPAALLSSLVVSVSSLSSLLSNQVVDPSHHAYEYEHEQLLQNLLCNNVRGPPDPSVRSVVCLVPVVVRSLSSSVRSLSSVLSNVLSSVVSPHQEYEYDQPPLADDDLVSSCSRPQVSLLVSVVSNVVVVNDHAYEYENQHCPPCVLVSVVRRPHSEYEAAQPDDLVCCCVRHDQSREYEDAAALVCQQVADPVLLVVLVVVSVSNRRTSYYYYHNHGHDSNGHPVSSNVSSVSSVVD

pLDDT: mean 96.57, std 6.88, range [27.41, 98.94]

Organism: Hyphomonas neptunium (strain ATCC 15444) (NCBI:txid228405)

Radius of gyration: 26.0 Å; Cα contacts (8 Å, |Δi|>4): 1423; chains: 2; bounding box: 53×79×65 Å

Solvent-accessible surface area (backbone atoms only — not comparable to full-atom values): 34104 Å² total; per-residue (Å²): 126,83,77,66,74,24,54,41,60,40,21,51,71,35,42,63,52,88,53,52,35,38,38,50,48,50,56,57,38,70,42,35,70,69,39,48,57,57,54,67,73,34,91,44,67,68,51,33,40,57,30,30,73,58,20,27,50,40,31,45,46,38,41,75,76,69,62,37,28,46,36,57,64,50,69,62,57,58,52,61,48,38,37,27,69,37,58,64,46,73,44,90,94,57,44,44,37,29,50,59,46,89,48,39,70,67,52,61,77,34,51,40,66,57,18,34,57,66,44,46,40,48,32,49,18,37,35,53,37,52,73,67,49,58,86,42,41,37,39,28,32,70,42,42,27,32,45,36,44,44,37,37,32,48,57,22,34,45,92,61,87,55,56,64,37,54,39,30,62,65,69,34,44,68,50,47,51,48,36,28,49,54,44,25,51,24,45,29,47,39,52,52,45,31,40,74,34,46,29,58,29,35,36,36,40,18,76,66,45,42,72,41,34,52,71,55,36,44,61,46,49,32,48,47,43,21,50,28,47,50,51,30,44,75,71,67,53,76,60,50,33,32,37,26,50,30,57,36,60,75,48,41,54,57,40,55,72,63,21,72,51,46,26,36,46,34,26,32,42,51,44,64,70,56,48,65,69,63,40,63,65,60,54,16,37,31,33,34,45,47,41,60,40,46,45,62,34,64,69,65,37,56,51,49,54,52,48,53,56,58,65,45,57,84,27,8,38,36,42,28,34,22,46,49,58,47,57,80,28,46,62,68,39,55,52,48,50,50,51,54,47,75,67,86,128,83,76,66,72,24,54,41,59,41,22,51,71,35,42,63,53,87,51,49,34,38,38,49,48,49,56,56,38,69,43,35,68,68,40,49,57,56,55,67,74,34,90,43,67,67,50,31,39,57,30,31,72,58,20,27,48,41,30,45,46,37,40,74,75,69,62,36,28,43,36,56,64,51,68,62,56,59,53,61,47,39,37,27,69,38,56,65,47,75,44,89,95,57,44,45,37,28,50,58,47,91,48,38,71,68,52,61,79,34,50,40,68,58,18,34,57,66,44,46,38,48,32,51,18,37,35,53,37,52,72,68,49,58,86,43,41,37,40,28,32,71,42,43,26,32,46,36,45,45,34,37,32,48,55,21,35,45,92,64,88,55,55,64,38,54,37,31,62,64,69,35,44,68,49,46,51,48,37,29,50,54,44,26,51,23,47,29,48,39,50,52,47,32,38,74,34,46,30,58,30,36,35,35,41,18,77,65,45,43,72,42,34,51,70,54,36,45,62,46,48,32,48,46,43,22,48,30,45,49,53,29,45,74,71,66,54,75,60,49,33,30,37,26,51,30,58,37,58,75,49,41,54,58,40,56,72,63,19,71,51,47,27,36,45,36,28,31,41,51,42,64,70,55,50,66,71,63,40,62,65,60,54,17,38,30,32,33,45,48,41,60,40,45,44,61,34,64,70,66,38,56,50,49,54,54,49,54,57,59,66,45,56,83,25,8,38,35,40,28,32,22,46,48,58,47,55,80,29,45,62,68,40,56,52,48,51,50,50,53,48,75,68,89